Protein 8HHL (pdb70)

Sequence (592 aa):
MTTMTVHTMGVHYKWQIPEVLRQQLWLAHNLREDLVSLQLAYDDDLKAIWSSYPDVAQAEDTMAAAEADAVALSERVKQARIEARSKKISTELTQQLRDAKKRLKDARQARRDAIAVVKDDAAERRKARSDQLAADQKALYGQYCRDGDLYWASFNTVLDHHKTAVKRIAAQRASGKPATLRHHRFDGSGTIAVQLQRQAGAPPRTPMVLADEAGKYRNVLHIPGWTDPDVWEQMTRSQCRQSGRVTVRMRCGSTDGQPQWIDLPVQVHRWLPADADITGAELVVTRVAGIYRAKLCVTARIGDTEPVTSGPTVALHLGWRSTEEGTAVATWRSDAPLDIPFGLRTVMRVDAAGTSGIIVVPATIERRLTRTENIASSRSLALDALRDKVVGWLSDNDAPTYRDAPLEAATVKQWKSPQRFASLAHAWKDNGTEISDILWAWFSLDRKQWAQQENGRRKALGHRDDLYRQIAAVISDQAGHVLVDDTSVAELSARAMERTELPTEVQQKIDRRRDHAAPGGLRASVVAAMTRDGVPVTIVAAADFTRTHSRCGHVNPADDRYLSNPVRCDGCGAMYDQDRSFVTLMLRAATA

Secondary structure (DSSP, 8-state):
--EEEEEEEEEPSS-PPPHHHHHHHHHHHHHHHHHHHHHHHHHHHHHHHHHTSHHHHHHHHHHHHHHHHHHHHHHHHHHHHHHHTSS---HHHHHHHHHHHHHHHHHHHHHHHHHHHTTGGGHHHHHHHHHHHHHHHHHHHIIIIISSS--HHHHHHHHHHHHHHHHHHHHHHHHT-----------S-EEEEEE----TTPPP--HHHHT-TTSTTTTTEE------HHHHTTS-HHHHHHHTEEEEEEEEEEETTEEEEEEEEEE-S----TT--EEEEEEEEEEETTEEEEEEEEEEEEPPPPPP----EEEEEEEEEEETTEEEEEEEEESS-----GGGTTTB---SSSSEEEEE--HHHHHHHHHHHHHHHHHHHHHHHHHHHHHHHHHHS----SSSS---HHHHHT--SHHHHHHHHHHGGG--STHHHHHHHHHHHHHHHHHHHHHHHHHHHHHHHHHHHHHHHHHHHH-SEEEEE---HHHHHHHHHHH-SS-HHHHHHHHHHHHHH-HHHHHHHHHHHHHHHT--EEEE--TT-TTB-TTT--B---SSGGGSSSEE-SSS--EE-TTHHHHHHHHHHH--

Structure (mmCIF, N/CA/C/O backbone):
data_8HHL
#
_entry.id   8HHL
#
_cell.length_a   1.00
_cell.length_b   1.00
_cell.length_c   1.00
_cell.angle_alpha   90.00
_cell.angle_beta   90.00
_cell.angle_gamma   90.00
#
_symmetry.space_group_name_H-M   'P 1'
#
loop_
_entity.id
_entity.type
_entity.pdbx_description
1 polymer 'crRNA (56-MER)'
2 polymer 'TS (36-MER)'
3 polymer 'NTS (36-MER)'
4 polymer Cas12m2
5 non-polymer 'MAGNESIUM ION'
6 non-polymer 'ZINC ION'
#
loop_
_atom_site.group_PDB
_atom_site.id
_atom_site.type_symbol
_atom_site.label_atom_id
_atom_site.label_alt_id
_atom_site.label_comp_id
_atom_site.label_asym_id
_atom_site.label_entity_id
_atom_site.label_seq_id
_atom_site.pdbx_PDB_ins_code
_atom_site.Cartn_x
_atom_site.Cartn_y
_atom_site.Cartn_z
_atom_site.occupancy
_atom_site.B_iso_or_equiv
_atom_site.auth_seq_id
_atom_site.auth_comp_id
_atom_site.auth_asym_id
_atom_site.auth_atom_id
_atom_site.pdbx_PDB_model_num
ATOM 2338 N N . MET D 4 3 ? 137.515 127.770 130.443 1.00 112.93 1 MET A N 1
ATOM 2339 C CA . MET D 4 3 ? 136.140 127.998 130.868 1.00 113.02 1 MET A CA 1
ATOM 2340 C C . MET D 4 3 ? 135.201 127.902 129.669 1.00 118.11 1 MET A C 1
ATOM 2341 O O . MET D 4 3 ? 133.998 127.722 129.822 1.00 119.56 1 MET A O 1
ATOM 2346 N N . THR D 4 4 ? 135.776 127.984 128.468 1.00 111.98 2 THR A N 1
ATOM 2347 C CA . THR D 4 4 ? 134.969 128.142 127.262 1.00 110.68 2 THR A CA 1
ATOM 2348 C C . THR D 4 4 ? 134.141 126.897 126.955 1.00 105.58 2 THR A C 1
ATOM 2349 O O . THR D 4 4 ? 133.122 126.978 126.261 1.00 103.54 2 THR A O 1
ATOM 2353 N N . THR D 4 5 ? 134.550 125.739 127.468 1.00 89.92 3 THR A N 1
ATOM 2354 C CA . THR D 4 5 ? 133.958 124.488 127.011 1.00 92.72 3 THR A CA 1
ATOM 2355 C C . THR D 4 5 ? 132.517 124.355 127.480 1.00 92.40 3 THR A C 1
ATOM 2356 O O . THR D 4 5 ? 132.257 124.144 128.663 1.00 98.69 3 THR A O 1
ATOM 2360 N N . MET D 4 6 ? 131.577 124.471 126.552 1.00 77.34 4 MET A N 1
ATOM 2361 C CA . MET D 4 6 ? 130.166 124.327 126.872 1.00 76.44 4 MET A CA 1
ATOM 2362 C C . MET D 4 6 ? 129.771 122.857 126.870 1.00 76.18 4 MET A C 1
ATOM 2363 O O . MET D 4 6 ? 130.326 122.048 126.125 1.00 85.08 4 MET A O 1
ATOM 2368 N N . THR D 4 7 ? 128.806 122.515 127.720 1.00 58.25 5 THR A N 1
ATOM 2369 C CA . THR D 4 7 ? 128.308 121.149 127.777 1.00 55.87 5 THR A CA 1
ATOM 2370 C C . THR D 4 7 ? 126.856 121.174 128.225 1.00 61.07 5 THR A C 1
ATOM 2371 O O . THR D 4 7 ? 126.365 122.171 128.757 1.00 75.25 5 THR A O 1
ATOM 2375 N N . VAL D 4 8 ? 126.165 120.063 127.989 1.00 66.36 6 VAL A N 1
ATOM 2376 C CA . VAL D 4 8 ? 124.749 119.938 128.313 1.00 67.50 6 VAL A CA 1
ATOM 2377 C C . VAL D 4 8 ? 124.534 118.643 129.080 1.00 65.06 6 VAL A C 1
ATOM 2378 O O . VAL D 4 8 ? 124.998 117.580 128.657 1.00 71.30 6 VAL A O 1
ATOM 2382 N N . HIS D 4 9 ? 123.833 118.731 130.206 1.00 63.03 7 HIS A N 1
ATOM 2383 C CA . HIS D 4 9 ? 123.448 117.568 130.993 1.00 59.89 7 HIS A CA 1
ATOM 2384 C C . HIS D 4 9 ? 121.934 117.420 130.951 1.00 61.18 7 HIS A C 1
ATOM 2385 O O . HIS D 4 9 ? 121.206 118.380 131.218 1.00 67.20 7 HIS A O 1
ATOM 2392 N N . THR D 4 10 ? 121.465 116.224 130.612 1.00 70.47 8 THR A N 1
ATOM 2393 C CA . THR D 4 10 ? 120.052 115.975 130.370 1.00 77.31 8 THR A CA 1
ATOM 2394 C C . THR D 4 10 ? 119.465 115.095 131.464 1.00 83.05 8 THR A C 1
ATOM 2395 O O . THR D 4 10 ? 120.127 114.181 131.965 1.00 91.52 8 THR A O 1
ATOM 2399 N N . MET D 4 11 ? 118.219 115.384 131.830 1.00 70.55 9 MET A N 1
ATOM 2400 C CA . MET D 4 11 ? 117.481 114.623 132.827 1.00 70.53 9 MET A CA 1
ATOM 2401 C C . MET D 4 11 ? 116.145 114.205 132.236 1.00 76.44 9 MET A C 1
ATOM 2402 O O . MET D 4 11 ? 115.427 115.034 131.668 1.00 92.23 9 MET A O 1
ATOM 2407 N N . GLY D 4 12 ? 115.816 112.924 132.369 1.00 58.78 10 GLY A N 1
ATOM 2408 C CA . GLY D 4 12 ? 114.592 112.394 131.805 1.00 65.00 10 GLY A CA 1
ATOM 2409 C C . GLY D 4 12 ? 113.415 112.442 132.755 1.00 75.57 10 GLY A C 1
ATOM 2410 O O . GLY D 4 12 ? 113.446 111.828 133.824 1.00 81.26 10 GLY A O 1
ATOM 2411 N N . VAL D 4 13 ? 112.365 113.167 132.367 1.00 77.09 11 VAL A N 1
ATOM 2412 C CA . VAL D 4 13 ? 111.187 113.304 133.213 1.00 68.72 11 VAL A CA 1
ATOM 2413 C C . VAL D 4 13 ? 110.458 111.969 133.306 1.00 71.96 11 VAL A C 1
ATOM 2414 O O . VAL D 4 13 ? 110.515 111.136 132.393 1.00 70.52 11 VAL A O 1
ATOM 2418 N N . HIS D 4 14 ? 109.779 111.755 134.432 1.00 71.18 12 HIS A N 1
ATOM 2419 C CA . HIS D 4 14 ? 109.066 110.506 134.662 1.00 70.15 12 HIS A CA 1
ATOM 2420 C C . HIS D 4 14 ? 107.995 110.292 133.601 1.00 73.63 12 HIS A C 1
ATOM 2421 O O . HIS D 4 14 ? 107.279 111.221 133.221 1.00 78.25 12 HIS A O 1
ATOM 2428 N N . TYR D 4 15 ? 107.888 109.052 133.121 1.00 76.18 13 TYR A N 1
ATOM 2429 C CA . TYR D 4 15 ? 106.885 108.729 132.114 1.00 69.12 13 TYR A CA 1
ATOM 2430 C C . TYR D 4 15 ? 105.469 108.807 132.665 1.00 74.76 13 TYR A C 1
ATOM 2431 O O . TYR D 4 15 ? 104.522 108.939 131.884 1.00 76.16 13 TYR A O 1
ATOM 2440 N N . LYS D 4 16 ? 105.301 108.719 133.981 1.00 80.74 14 LYS A N 1
ATOM 2441 C CA . LYS D 4 16 ? 103.995 108.896 134.612 1.00 73.50 14 LYS A CA 1
ATOM 2442 C C . LYS D 4 16 ? 103.749 110.357 134.964 1.00 78.10 14 LYS A C 1
ATOM 2443 O O . LYS D 4 16 ? 103.386 110.697 136.087 1.00 84.72 14 LYS A O 1
ATOM 2449 N N . TRP D 4 17 ? 103.944 111.236 133.986 1.00 79.71 15 TRP A N 1
ATOM 2450 C CA . TRP D 4 17 ? 103.794 112.672 134.176 1.00 77.55 15 TRP A CA 1
ATOM 2451 C C . TRP D 4 17 ? 103.023 113.231 132.994 1.00 86.19 15 TRP A C 1
ATOM 2452 O O . TRP D 4 17 ? 103.479 113.130 131.851 1.00 88.59 15 TRP A O 1
ATOM 2463 N N . GLN D 4 18 ? 101.860 113.812 133.265 1.00 94.47 16 GLN A N 1
ATOM 2464 C CA . GLN D 4 18 ? 101.033 114.392 132.219 1.00 92.66 16 GLN A CA 1
ATOM 2465 C C . GLN D 4 18 ? 101.408 115.850 132.003 1.00 90.69 16 GLN A C 1
ATOM 2466 O O . GLN D 4 18 ? 101.664 116.587 132.958 1.00 89.43 16 GLN A O 1
ATOM 2472 N N . ILE D 4 19 ? 101.444 116.257 130.740 1.00 79.84 17 ILE A N 1
ATOM 2473 C CA . ILE D 4 19 ? 101.790 117.627 130.377 1.00 82.88 17 ILE A CA 1
ATOM 2474 C C . ILE D 4 19 ? 100.716 118.566 130.915 1.00 88.35 17 ILE A C 1
ATOM 2475 O O . ILE D 4 19 ? 99.528 118.385 130.612 1.00 88.60 17 ILE A O 1
ATOM 2480 N N . PRO D 4 20 ? 101.077 119.561 131.720 1.00 90.54 18 PRO A N 1
ATOM 2481 C CA . PRO D 4 20 ? 100.079 120.517 132.205 1.00 85.86 18 PRO A CA 1
ATOM 2482 C C . PRO D 4 20 ? 99.599 121.437 131.094 1.00 89.44 18 PRO A C 1
ATOM 2483 O O . PRO D 4 20 ? 100.240 121.596 130.053 1.00 90.88 18 PRO A O 1
ATOM 2487 N N . GLU D 4 21 ? 98.438 122.050 131.336 1.00 95.69 19 GLU A N 1
ATOM 2488 C CA . GLU D 4 21 ? 97.861 122.960 130.352 1.00 100.32 19 GLU A CA 1
ATOM 2489 C C . GLU D 4 21 ? 98.753 124.170 130.111 1.00 101.74 19 GLU A C 1
ATOM 2490 O O . GLU D 4 21 ? 98.822 124.674 128.983 1.00 103.15 19 GLU A O 1
ATOM 2496 N N . VAL D 4 22 ? 99.435 124.652 131.151 1.00 87.40 20 VAL A N 1
ATOM 2497 C CA . VAL D 4 22 ? 100.307 125.812 130.997 1.00 83.93 20 VAL A CA 1
ATOM 2498 C C . VAL D 4 22 ? 101.439 125.501 130.028 1.00 90.16 20 VAL A C 1
ATOM 2499 O O . VAL D 4 22 ? 101.786 126.321 129.170 1.00 91.25 20 VAL A O 1
ATOM 2503 N N . LEU D 4 23 ? 102.031 124.312 130.150 1.00 87.58 21 LEU A N 1
ATOM 2504 C CA . LEU D 4 23 ? 103.107 123.920 129.246 1.00 83.86 21 LEU A CA 1
ATOM 2505 C C . LEU D 4 23 ? 102.607 123.791 127.812 1.00 86.12 21 LEU A C 1
ATOM 2506 O O . LEU D 4 23 ? 103.295 124.199 126.868 1.00 91.29 21 LEU A O 1
ATOM 2511 N N . ARG D 4 24 ? 101.414 123.223 127.630 1.00 84.66 22 ARG A N 1
ATOM 2512 C CA . ARG D 4 24 ? 100.855 123.101 126.289 1.00 84.78 22 ARG A CA 1
ATOM 2513 C C . ARG D 4 24 ? 100.619 124.471 125.670 1.00 85.16 22 ARG A C 1
ATOM 2514 O O . ARG D 4 24 ? 100.921 124.690 124.489 1.00 90.61 22 ARG A O 1
ATOM 2522 N N . GLN D 4 25 ? 100.089 125.409 126.456 1.00 81.89 23 GLN A N 1
ATOM 2523 C CA . GLN D 4 25 ? 99.879 126.760 125.952 1.00 79.50 23 GLN A CA 1
ATOM 2524 C C . GLN D 4 25 ? 101.203 127.437 125.620 1.00 76.17 23 GLN A C 1
ATOM 2525 O O . GLN D 4 25 ? 101.299 128.177 124.635 1.00 75.84 23 GLN A O 1
ATOM 2531 N N . GLN D 4 26 ? 102.236 127.195 126.427 1.00 69.01 24 GLN A N 1
ATOM 2532 C CA . GLN D 4 26 ? 103.546 127.767 126.134 1.00 71.88 24 GLN A CA 1
ATOM 2533 C C . GLN D 4 26 ? 104.100 127.238 124.816 1.00 74.68 24 GLN A C 1
ATOM 2534 O O . GLN D 4 26 ? 104.636 128.005 124.005 1.00 77.09 24 GLN A O 1
ATOM 2540 N N . LEU D 4 27 ? 103.975 125.930 124.582 1.00 78.72 25 LEU A N 1
ATOM 2541 C CA . LEU D 4 27 ? 104.447 125.357 123.323 1.00 73.67 25 LEU A CA 1
ATOM 2542 C C . LEU D 4 27 ? 103.660 125.901 122.137 1.00 72.51 25 LEU A C 1
ATOM 2543 O O . LEU D 4 27 ? 104.235 126.207 121.082 1.00 77.22 25 LEU A O 1
ATOM 2548 N N . TRP D 4 28 ? 102.340 126.026 122.292 1.00 72.36 26 TRP A N 1
ATOM 2549 C CA . TRP D 4 28 ? 101.514 126.586 121.228 1.00 72.49 26 TRP A CA 1
ATOM 2550 C C . TRP D 4 28 ? 101.925 128.017 120.907 1.00 78.33 26 TRP A C 1
ATOM 2551 O O . TRP D 4 28 ? 102.036 128.395 119.733 1.00 86.02 26 TRP A O 1
ATOM 2562 N N . LEU D 4 29 ? 102.173 128.823 121.942 1.00 77.26 27 LEU A N 1
ATOM 2563 C CA . LEU D 4 29 ? 102.593 130.203 121.730 1.00 75.00 27 LEU A CA 1
ATOM 2564 C C . LEU D 4 29 ? 103.949 130.271 121.043 1.00 64.34 27 LEU A C 1
ATOM 2565 O O . LEU D 4 29 ? 104.169 131.126 120.180 1.00 66.03 27 LEU A O 1
ATOM 2570 N N . ALA D 4 30 ? 104.876 129.385 121.416 1.00 70.04 28 ALA A N 1
ATOM 2571 C CA . ALA D 4 30 ? 106.187 129.381 120.771 1.00 73.96 28 ALA A CA 1
ATOM 2572 C C . ALA D 4 30 ? 106.080 129.020 119.294 1.00 79.86 28 ALA A C 1
ATOM 2573 O O . ALA D 4 30 ? 106.735 129.640 118.443 1.00 82.69 28 ALA A O 1
ATOM 2575 N N . HIS D 4 31 ? 105.258 128.018 118.967 1.00 83.24 29 HIS A N 1
ATOM 2576 C CA . HIS D 4 31 ? 105.067 127.660 117.565 1.00 70.27 29 HIS A CA 1
ATOM 2577 C C . HIS D 4 31 ? 104.454 128.812 116.781 1.00 72.05 29 HIS A C 1
ATOM 2578 O O . HIS D 4 31 ? 104.895 129.122 115.666 1.00 80.00 29 HIS A O 1
ATOM 2585 N N . ASN D 4 32 ? 103.441 129.468 117.353 1.00 70.63 30 ASN A N 1
ATOM 2586 C CA . ASN D 4 32 ? 102.823 130.599 116.669 1.00 68.12 30 ASN A CA 1
ATOM 2587 C C . ASN D 4 32 ? 103.816 131.735 116.473 1.00 72.87 30 ASN A C 1
ATOM 2588 O O . ASN D 4 32 ? 103.809 132.404 115.434 1.00 77.73 30 ASN A O 1
ATOM 2593 N N . LEU D 4 33 ? 104.668 131.978 117.470 1.00 68.91 31 LEU A N 1
ATOM 2594 C CA . LEU D 4 33 ? 105.668 133.032 117.352 1.00 58.78 31 LEU A CA 1
ATOM 2595 C C . LEU D 4 33 ? 106.656 132.733 116.235 1.00 62.62 31 LEU A C 1
ATOM 2596 O O . LEU D 4 33 ? 107.012 133.626 115.457 1.00 69.78 31 LEU A O 1
ATOM 2601 N N . ARG D 4 34 ? 107.111 131.481 116.132 1.00 67.45 32 ARG A N 1
ATOM 2602 C CA . ARG D 4 34 ? 108.022 131.144 115.042 1.00 64.17 32 ARG A CA 1
ATOM 2603 C C . ARG D 4 34 ? 107.342 131.287 113.688 1.00 74.33 32 ARG A C 1
ATOM 2604 O O . ARG D 4 34 ? 107.965 131.732 112.718 1.00 85.09 32 ARG A O 1
ATOM 2612 N N . GLU D 4 35 ? 106.066 130.905 113.595 1.00 78.50 33 GLU A N 1
ATOM 2613 C CA . GLU D 4 35 ? 105.358 131.060 112.327 1.00 67.44 33 GLU A CA 1
ATOM 2614 C C . GLU D 4 35 ? 105.210 132.530 111.944 1.00 74.69 33 GLU A C 1
ATOM 2615 O O . GLU D 4 35 ? 105.361 132.893 110.771 1.00 83.08 33 GLU A O 1
ATOM 2621 N N . ASP D 4 36 ? 104.914 133.391 112.921 1.00 80.40 34 ASP A N 1
ATOM 2622 C CA . ASP D 4 36 ? 104.841 134.824 112.645 1.00 73.97 34 ASP A CA 1
ATOM 2623 C C . ASP D 4 36 ? 106.190 135.366 112.192 1.00 67.56 34 ASP A C 1
ATOM 2624 O O . ASP D 4 36 ? 106.264 136.181 111.263 1.00 75.39 34 ASP A O 1
ATOM 2629 N N . LEU D 4 37 ? 107.268 134.921 112.839 1.00 63.51 35 LEU A N 1
ATOM 2630 C CA . LEU D 4 37 ? 108.602 135.346 112.434 1.00 68.04 35 LEU A CA 1
ATOM 2631 C C . LEU D 4 37 ? 108.904 134.921 111.003 1.00 75.63 35 LEU A C 1
ATOM 2632 O O . LEU D 4 37 ? 109.457 135.700 110.217 1.00 77.52 35 LEU A O 1
ATOM 2637 N N . VAL D 4 38 ? 108.542 133.688 110.648 1.00 73.00 36 VAL A N 1
ATOM 2638 C CA . VAL D 4 38 ? 108.796 133.191 109.298 1.00 62.39 36 VAL A CA 1
ATOM 2639 C C . VAL D 4 38 ? 108.004 133.992 108.273 1.00 71.69 36 VAL A C 1
ATOM 2640 O O . VAL D 4 38 ? 108.519 134.337 107.202 1.00 82.89 36 VAL A O 1
ATOM 2644 N N . SER D 4 39 ? 106.737 134.287 108.574 1.00 76.86 37 SER A N 1
ATOM 2645 C CA . SER D 4 39 ? 105.930 135.081 107.653 1.00 72.85 37 SER A CA 1
ATOM 2646 C C . SER D 4 39 ? 106.530 136.466 107.450 1.00 73.82 37 SER A C 1
ATOM 2647 O O . SER D 4 39 ? 106.604 136.963 106.316 1.00 81.17 37 SER A O 1
ATOM 2650 N N . LEU D 4 40 ? 106.974 137.099 108.538 1.00 65.50 38 LEU A N 1
ATOM 2651 C CA . LEU D 4 40 ? 107.618 138.402 108.418 1.00 60.44 38 LEU A CA 1
ATOM 2652 C C . LEU D 4 40 ? 108.874 138.316 107.564 1.00 63.97 38 LEU A C 1
ATOM 2653 O O . LEU D 4 40 ? 109.129 139.194 106.732 1.00 66.05 38 LEU A O 1
ATOM 2658 N N . GLN D 4 41 ? 109.673 137.264 107.759 1.00 70.30 39 GLN A N 1
ATOM 2659 C CA . GLN D 4 41 ? 110.910 137.123 106.996 1.00 75.36 39 GLN A CA 1
ATOM 2660 C C . GLN D 4 41 ? 110.633 136.932 105.512 1.00 76.67 39 GLN A C 1
ATOM 2661 O O . GLN D 4 41 ? 111.334 137.499 104.667 1.00 77.48 39 GLN A O 1
ATOM 2667 N N . LEU D 4 42 ? 109.627 136.126 105.175 1.00 77.42 40 LEU A N 1
ATOM 2668 C CA . LEU D 4 42 ? 109.295 135.920 103.769 1.00 69.85 40 LEU A CA 1
ATOM 2669 C C . LEU D 4 42 ? 108.786 137.206 103.127 1.00 72.97 40 LEU A C 1
ATOM 2670 O O . LEU D 4 42 ? 109.148 137.521 101.986 1.00 82.35 40 LEU A O 1
ATOM 2675 N N . ALA D 4 43 ? 107.958 137.969 103.845 1.00 73.10 41 ALA A N 1
ATOM 2676 C CA . ALA D 4 43 ? 107.516 139.256 103.315 1.00 68.44 41 ALA A CA 1
ATOM 2677 C C . ALA D 4 43 ? 108.692 140.203 103.113 1.00 76.07 41 ALA A C 1
ATOM 2678 O O . ALA D 4 43 ? 108.750 140.933 102.117 1.00 80.30 41 ALA A O 1
ATOM 2680 N N . TYR D 4 44 ? 109.639 140.205 104.054 1.00 82.46 42 TYR A N 1
ATOM 2681 C CA . TYR D 4 44 ? 110.830 141.042 103.934 1.00 76.29 42 TYR A CA 1
ATOM 2682 C C . TYR D 4 44 ? 111.661 140.651 102.719 1.00 81.09 42 TYR A C 1
ATOM 2683 O O . TYR D 4 44 ? 112.160 141.517 101.989 1.00 79.75 42 TYR A O 1
ATOM 2692 N N . ASP D 4 45 ? 111.820 139.345 102.488 1.00 90.54 43 ASP A N 1
ATOM 2693 C CA . ASP D 4 45 ? 112.553 138.870 101.319 1.00 86.85 43 ASP A CA 1
ATOM 2694 C C . ASP D 4 45 ? 111.871 139.301 100.028 1.00 85.98 43 ASP A C 1
ATOM 2695 O O . ASP D 4 45 ? 112.535 139.740 99.079 1.00 91.83 43 ASP A O 1
ATOM 2700 N N . ASP D 4 46 ? 110.544 139.174 99.972 1.00 84.24 44 ASP A N 1
ATOM 2701 C CA . ASP D 4 46 ? 109.817 139.601 98.782 1.00 84.75 44 ASP A CA 1
ATOM 2702 C C . ASP D 4 46 ? 109.971 141.097 98.552 1.00 84.18 44 ASP A C 1
ATOM 2703 O O . ASP D 4 46 ? 110.116 141.544 97.410 1.00 93.29 44 ASP A O 1
ATOM 2708 N N . ASP D 4 47 ? 109.945 141.889 99.626 1.00 87.06 45 ASP A N 1
ATOM 2709 C CA . ASP D 4 47 ? 110.128 143.331 99.482 1.00 88.66 45 ASP A CA 1
ATOM 2710 C C . ASP D 4 47 ? 111.524 143.666 98.968 1.00 93.64 45 ASP A C 1
ATOM 2711 O O . ASP D 4 47 ? 111.687 144.563 98.132 1.00 94.78 45 ASP A O 1
ATOM 2716 N N . LEU D 4 48 ? 112.546 142.964 99.461 1.00 92.95 46 LEU A N 1
ATOM 2717 C CA . LEU D 4 48 ? 113.901 143.198 98.964 1.00 86.21 46 LEU A CA 1
ATOM 2718 C C . LEU D 4 48 ? 114.020 142.841 97.487 1.00 89.53 46 LEU A C 1
ATOM 2719 O O . LEU D 4 48 ? 114.653 143.568 96.710 1.00 91.38 46 LEU A O 1
ATOM 2724 N N . LYS D 4 49 ? 113.423 141.719 97.080 1.00 91.63 47 LYS A N 1
ATOM 2725 C CA . LYS D 4 49 ? 113.448 141.357 95.666 1.00 86.57 47 LYS A CA 1
ATOM 2726 C C . LYS D 4 49 ? 112.707 142.386 94.823 1.00 87.54 47 LYS A C 1
ATOM 2727 O O . LYS D 4 49 ? 113.116 142.688 93.697 1.00 94.01 47 LYS A O 1
ATOM 2733 N N . ALA D 4 50 ? 111.610 142.932 95.350 1.00 87.06 48 ALA A N 1
ATOM 2734 C CA . ALA D 4 50 ? 110.904 143.996 94.646 1.00 90.24 48 ALA A CA 1
ATOM 2735 C C . ALA D 4 50 ? 111.780 145.230 94.501 1.00 86.18 48 ALA A C 1
ATOM 2736 O O . ALA D 4 50 ? 111.744 145.910 93.469 1.00 86.26 48 ALA A O 1
ATOM 2738 N N . ILE D 4 51 ? 112.562 145.544 95.534 1.00 88.57 49 ILE A N 1
ATOM 2739 C CA . ILE D 4 51 ? 113.508 146.652 95.439 1.00 93.15 49 ILE A CA 1
ATOM 2740 C C . ILE D 4 51 ? 114.516 146.389 94.330 1.00 100.11 49 ILE A C 1
ATOM 2741 O O . ILE D 4 51 ? 114.847 147.285 93.543 1.00 99.16 49 ILE A O 1
ATOM 2746 N N . TRP D 4 52 ? 115.019 145.155 94.250 1.00 107.64 50 TRP A N 1
ATOM 2747 C CA . TRP D 4 52 ? 115.977 144.814 93.199 1.00 97.20 50 TRP A CA 1
ATOM 2748 C C . TRP D 4 52 ? 115.357 144.947 91.814 1.00 97.46 50 TRP A C 1
ATOM 2749 O O . TRP D 4 52 ? 115.998 145.454 90.885 1.00 99.43 50 TRP A O 1
ATOM 2760 N N . SER D 4 53 ? 114.110 144.500 91.654 1.00 98.53 51 SER A N 1
ATOM 2761 C CA . SER D 4 53 ? 113.458 144.498 90.350 1.00 95.38 51 SER A CA 1
ATOM 2762 C C . SER D 4 53 ? 113.064 145.888 89.871 1.00 94.85 51 SER A C 1
ATOM 2763 O O . SER D 4 53 ? 112.647 146.027 88.717 1.00 96.27 51 SER A O 1
ATOM 2766 N N . SER D 4 54 ? 113.171 146.911 90.721 1.00 102.11 52 SER A N 1
ATOM 2767 C CA . SER D 4 54 ? 112.779 148.255 90.309 1.00 102.25 52 SER A CA 1
ATOM 2768 C C . SER D 4 54 ? 113.703 148.814 89.235 1.00 103.94 52 SER A C 1
ATOM 2769 O O . SER D 4 54 ? 113.254 149.577 88.373 1.00 102.55 52 SER A O 1
ATOM 2772 N N . TYR D 4 55 ? 114.985 148.461 89.273 1.00 114.75 53 TYR A N 1
ATOM 2773 C CA . TYR D 4 55 ? 115.931 148.989 88.305 1.00 114.86 53 TYR A CA 1
ATOM 2774 C C . TYR D 4 55 ? 115.688 148.381 86.923 1.00 116.62 53 TYR A C 1
ATOM 2775 O O . TYR D 4 55 ? 115.280 147.223 86.807 1.00 117.16 53 TYR A O 1
ATOM 2784 N N . PRO D 4 56 ? 115.935 149.147 85.857 1.00 119.53 54 PRO A N 1
ATOM 2785 C CA . PRO D 4 56 ? 115.642 148.625 84.511 1.00 119.26 54 PRO A CA 1
ATOM 2786 C C . PRO D 4 56 ? 116.587 147.522 84.072 1.00 122.90 54 PRO A C 1
ATOM 2787 O O . PRO D 4 56 ? 116.142 146.542 83.459 1.00 122.37 54 PRO A O 1
ATOM 2791 N N . ASP D 4 57 ? 117.885 147.660 84.353 1.00 123.72 55 ASP A N 1
ATOM 2792 C CA . ASP D 4 57 ? 118.843 146.636 83.947 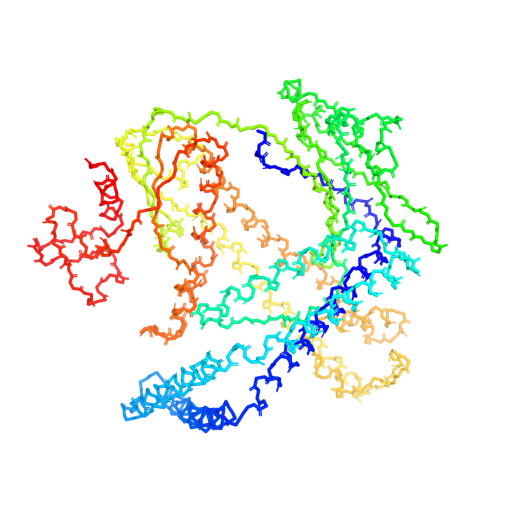1.00 123.76 55 ASP A CA 1
ATOM 2793 C C . ASP D 4 57 ? 118.550 145.308 84.631 1.00 122.40 55 ASP A C 1
ATOM 2794 O O . ASP D 4 57 ? 118.594 144.245 83.995 1.00 122.60 55 ASP A O 1
ATOM 2799 N N . VAL D 4 58 ? 118.237 145.350 85.927 1.00 109.69 56 VAL A N 1
ATOM 2800 C CA . VAL D 4 58 ? 117.884 144.132 86.645 1.00 109.37 56 VAL A CA 1
ATOM 2801 C C . VAL D 4 58 ? 116.594 143.546 86.090 1.00 112.33 56 VAL A C 1
ATOM 2802 O O . VAL D 4 58 ? 116.436 142.325 86.016 1.00 117.57 56 VAL A O 1
ATOM 2806 N N . ALA D 4 59 ? 115.655 144.403 85.684 1.00 110.07 57 ALA A N 1
ATOM 2807 C CA . ALA D 4 59 ? 114.415 143.907 85.094 1.00 109.21 57 ALA A CA 1
ATOM 2808 C C . ALA D 4 59 ? 114.676 143.180 83.780 1.00 111.44 57 ALA A C 1
ATOM 2809 O O . ALA D 4 59 ? 114.097 142.117 83.523 1.00 112.38 57 ALA A O 1
ATOM 2811 N N . GLN D 4 60 ? 115.544 143.739 82.934 1.00 117.88 58 GLN A N 1
ATOM 2812 C CA . GLN D 4 60 ? 115.888 143.074 81.680 1.00 119.26 58 GLN A CA 1
ATOM 2813 C C . GLN D 4 60 ? 116.593 141.747 81.935 1.00 121.19 58 GLN A C 1
ATOM 2814 O O . GLN D 4 60 ? 116.306 140.739 81.271 1.00 122.24 58 GLN A O 1
ATOM 2820 N N . ALA D 4 61 ? 117.520 141.727 82.896 1.00 109.71 59 ALA A N 1
ATOM 2821 C CA . ALA D 4 61 ? 118.188 140.479 83.245 1.00 106.69 59 ALA A CA 1
ATOM 2822 C C . ALA D 4 61 ? 117.191 139.449 83.758 1.00 108.18 59 ALA A C 1
ATOM 2823 O O . ALA D 4 61 ? 117.300 138.259 83.446 1.00 110.30 59 ALA A O 1
ATOM 2825 N N . GLU D 4 62 ? 116.208 139.892 84.544 1.00 112.54 60 GLU A N 1
ATOM 2826 C CA . GLU D 4 62 ? 115.184 138.984 85.049 1.00 112.47 60 GLU A CA 1
ATOM 2827 C C . GLU D 4 62 ? 114.338 138.420 83.917 1.00 112.29 60 GLU A C 1
ATOM 2828 O O . GLU D 4 62 ? 113.975 137.240 83.934 1.00 115.03 60 GLU A O 1
ATOM 2834 N N . ASP D 4 63 ? 113.996 139.252 82.931 1.00 119.74 61 ASP A N 1
ATOM 2835 C CA . ASP D 4 63 ? 113.239 138.755 81.783 1.00 119.86 61 ASP A CA 1
ATOM 2836 C C . ASP D 4 63 ? 114.033 137.709 81.010 1.00 119.71 61 ASP A C 1
ATOM 2837 O O . ASP D 4 63 ? 113.492 136.662 80.622 1.00 119.11 61 ASP A O 1
ATOM 2842 N N . THR D 4 64 ? 115.322 137.974 80.777 1.00 116.95 62 THR A N 1
ATOM 2843 C CA . THR D 4 64 ? 116.161 136.997 80.089 1.00 113.72 62 THR A CA 1
ATOM 2844 C C . THR D 4 64 ? 116.251 135.697 80.878 1.00 112.37 62 THR A C 1
ATOM 2845 O O . THR D 4 64 ? 116.158 134.602 80.306 1.00 110.76 62 THR A O 1
ATOM 2849 N N . MET D 4 65 ? 116.428 135.801 82.197 1.00 111.63 63 MET A N 1
ATOM 2850 C CA . MET D 4 65 ? 116.505 134.615 83.040 1.00 112.48 63 MET A CA 1
ATOM 2851 C C . MET D 4 65 ? 115.197 133.836 83.018 1.00 113.91 63 MET A C 1
ATOM 2852 O O . MET D 4 65 ? 115.204 132.602 83.013 1.00 115.13 63 MET A O 1
ATOM 2857 N N . ALA D 4 66 ? 114.064 134.540 83.006 1.00 111.78 64 ALA A N 1
ATOM 2858 C CA . ALA D 4 66 ? 112.771 133.866 82.950 1.00 111.39 64 ALA A CA 1
ATOM 2859 C C . ALA D 4 66 ? 112.597 133.113 81.638 1.00 113.44 64 ALA A C 1
ATOM 2860 O O . ALA D 4 66 ? 112.111 131.976 81.627 1.00 112.82 64 ALA A O 1
ATOM 2862 N N . ALA D 4 67 ? 112.983 133.733 80.520 1.00 116.49 65 ALA A N 1
ATOM 2863 C CA . ALA D 4 67 ? 112.894 133.040 79.237 1.00 114.81 65 ALA A CA 1
ATOM 2864 C C . ALA D 4 67 ? 113.795 131.809 79.213 1.00 115.12 65 ALA A C 1
ATOM 2865 O O . ALA D 4 67 ? 113.387 130.733 78.749 1.00 112.36 65 ALA A O 1
ATOM 2867 N N . ALA D 4 68 ? 115.023 131.949 79.722 1.00 116.14 66 ALA A N 1
ATOM 2868 C CA . ALA D 4 68 ? 115.937 130.814 79.764 1.00 115.13 66 ALA A CA 1
ATOM 2869 C C . ALA D 4 68 ? 115.388 129.697 80.642 1.00 116.41 66 ALA A C 1
ATOM 2870 O O . ALA D 4 68 ? 115.491 128.515 80.293 1.00 117.18 66 ALA A O 1
ATOM 2872 N N . GLU D 4 69 ? 114.796 130.053 81.783 1.00 114.15 67 GLU A N 1
ATOM 2873 C CA . GLU D 4 69 ? 114.218 129.049 82.669 1.00 112.14 67 GLU A CA 1
ATOM 2874 C C . GLU D 4 69 ? 113.038 128.346 82.015 1.00 115.28 67 GLU A C 1
ATOM 2875 O O . GLU D 4 69 ? 112.854 127.138 82.197 1.00 117.07 67 GLU A O 1
ATOM 2881 N N . ALA D 4 70 ? 112.217 129.085 81.266 1.00 118.85 68 ALA A N 1
ATOM 2882 C CA . ALA D 4 70 ? 111.103 128.459 80.559 1.00 118.53 68 ALA A CA 1
ATOM 2883 C C . ALA D 4 70 ? 111.607 127.452 79.533 1.00 117.93 68 ALA A C 1
ATOM 2884 O O . ALA D 4 70 ? 111.092 126.328 79.437 1.00 117.97 68 ALA A O 1
ATOM 2886 N N . ASP D 4 71 ? 112.628 127.833 78.763 1.00 122.48 69 ASP A N 1
ATOM 2887 C CA . ASP D 4 71 ? 113.199 126.896 77.798 1.00 122.81 69 ASP A CA 1
ATOM 2888 C C . ASP D 4 71 ? 113.770 125.669 78.501 1.00 122.18 69 ASP A C 1
ATOM 2889 O O . ASP D 4 71 ? 113.579 124.530 78.051 1.00 122.12 69 ASP A O 1
ATOM 2894 N N . ALA D 4 72 ? 114.47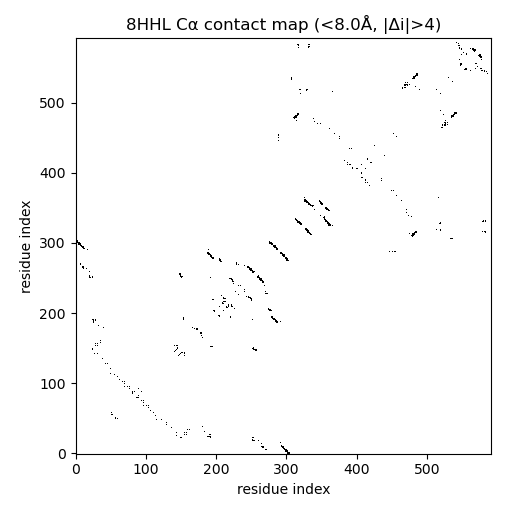0 125.886 79.616 1.00 120.56 70 ALA A N 1
ATOM 2895 C CA . ALA D 4 72 ? 115.083 124.780 80.342 1.00 118.84 70 ALA A CA 1
ATOM 2896 C C . ALA D 4 72 ? 114.031 123.822 80.885 1.00 120.09 70 ALA A C 1
ATOM 2897 O O . ALA D 4 72 ? 114.194 122.601 80.811 1.00 121.88 70 ALA A O 1
ATOM 2899 N N . VAL D 4 73 ? 112.942 124.356 81.445 1.00 120.75 71 VAL A N 1
ATOM 2900 C CA . VAL D 4 73 ? 111.919 123.485 82.017 1.00 120.56 71 VAL A CA 1
ATOM 2901 C C . VAL D 4 73 ? 111.180 122.732 80.915 1.00 122.50 71 VAL A C 1
ATOM 2902 O O . VAL D 4 73 ? 110.815 121.562 81.085 1.00 122.83 71 VAL A O 1
ATOM 2906 N N . ALA D 4 74 ? 110.965 123.374 79.762 1.00 124.33 72 ALA A N 1
ATOM 2907 C CA . ALA D 4 74 ? 110.351 122.665 78.642 1.00 122.75 72 ALA A CA 1
ATOM 2908 C C . ALA D 4 74 ? 111.233 121.512 78.175 1.00 125.20 72 ALA A C 1
ATOM 2909 O O . ALA D 4 74 ? 110.751 120.393 77.942 1.00 125.66 72 ALA A O 1
ATOM 2911 N N . LEU D 4 75 ? 112.539 121.761 78.048 1.00 128.01 73 LEU A N 1
ATOM 2912 C CA . LEU D 4 75 ? 113.442 120.698 77.620 1.00 127.61 73 LEU A CA 1
ATOM 2913 C C . LEU D 4 75 ? 113.537 119.596 78.669 1.00 126.83 73 LEU A C 1
ATOM 2914 O O . LEU D 4 75 ? 113.669 118.416 78.327 1.00 126.99 73 LEU A O 1
ATOM 2919 N N . SER D 4 76 ? 113.472 119.959 79.951 1.00 124.35 74 SER A N 1
ATOM 2920 C CA . SER D 4 76 ? 113.476 118.948 81.003 1.00 124.02 74 SER A CA 1
ATOM 2921 C C . SER D 4 76 ? 112.225 118.082 80.938 1.00 125.39 74 SER A C 1
ATOM 2922 O O . SER D 4 76 ? 112.293 116.864 81.142 1.00 127.77 74 SER A O 1
ATOM 2925 N N . GLU D 4 77 ? 111.071 118.693 80.658 1.00 126.29 75 GLU A N 1
ATOM 2926 C CA . GLU D 4 77 ? 109.851 117.912 80.480 1.00 128.17 75 GLU A CA 1
ATOM 2927 C C . GLU D 4 77 ? 109.985 116.955 79.302 1.00 127.01 75 GLU A C 1
ATOM 2928 O O . GLU D 4 77 ? 109.573 115.791 79.382 1.00 126.85 75 GLU A O 1
ATOM 2934 N N . ARG D 4 78 ? 110.555 117.432 78.193 1.00 126.18 76 ARG A N 1
ATOM 2935 C CA . ARG D 4 78 ? 110.744 116.552 77.042 1.00 128.12 76 ARG A CA 1
ATOM 2936 C C . ARG D 4 78 ? 111.692 115.403 77.370 1.00 127.60 76 ARG A C 1
ATOM 2937 O O . ARG D 4 78 ? 111.464 114.262 76.951 1.00 127.97 76 ARG A O 1
ATOM 2945 N N . VAL D 4 79 ? 112.765 115.685 78.112 1.00 126.16 77 VAL A N 1
ATOM 2946 C CA . VAL D 4 79 ? 113.706 114.634 78.492 1.00 124.81 77 VAL A CA 1
ATOM 2947 C C . VAL D 4 79 ? 113.026 113.602 79.380 1.00 123.97 77 VAL A C 1
ATOM 2948 O O . VAL D 4 79 ? 113.218 112.392 79.210 1.00 128.07 77 VAL A O 1
ATOM 2952 N N . LYS D 4 80 ? 112.224 114.060 80.343 1.00 124.89 78 LYS A N 1
ATOM 2953 C CA . LYS D 4 80 ? 111.506 113.126 81.205 1.00 127.55 78 LYS A CA 1
ATOM 2954 C C . LYS D 4 80 ? 110.533 112.274 80.401 1.00 130.38 78 LYS A C 1
ATOM 2955 O O . LYS D 4 80 ? 110.417 111.064 80.635 1.00 131.81 78 LYS A O 1
ATOM 2961 N N . GLN D 4 81 ? 109.827 112.886 79.447 1.00 134.16 79 GLN A N 1
ATOM 2962 C CA . GLN D 4 81 ? 108.899 112.129 78.614 1.00 133.62 79 GLN A CA 1
ATOM 2963 C C . GLN D 4 81 ? 109.630 111.079 77.788 1.00 133.60 79 GLN A C 1
ATOM 2964 O O . GLN D 4 81 ? 109.167 109.938 77.668 1.00 134.10 79 GLN A O 1
ATOM 2970 N N . ALA D 4 82 ? 110.777 111.446 77.212 1.00 132.79 80 ALA A N 1
AT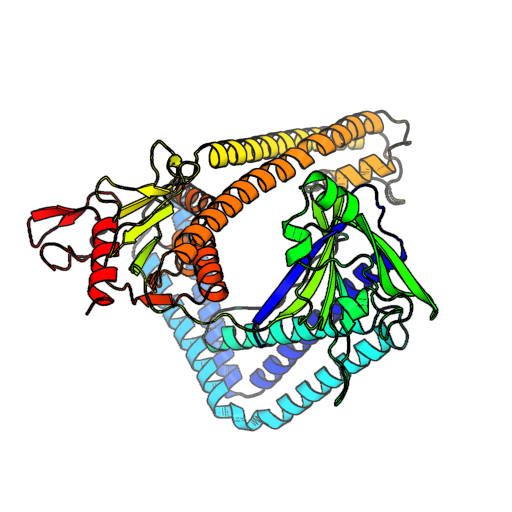OM 2971 C CA . ALA D 4 82 ? 111.553 110.489 76.430 1.00 131.62 80 ALA A CA 1
ATOM 2972 C C . ALA D 4 82 ? 112.063 109.350 77.302 1.00 131.73 80 ALA A C 1
ATOM 2973 O O . ALA D 4 82 ? 112.069 108.189 76.879 1.00 131.91 80 ALA A O 1
ATOM 2975 N N . ARG D 4 83 ? 112.506 109.665 78.522 1.00 132.14 81 ARG A N 1
ATOM 2976 C CA . ARG D 4 83 ? 112.956 108.621 79.436 1.00 133.19 81 ARG A CA 1
ATOM 2977 C C . ARG D 4 83 ? 111.816 107.678 79.794 1.00 135.08 81 ARG A C 1
ATOM 2978 O O . ARG D 4 83 ? 112.014 106.461 79.891 1.00 136.13 81 ARG A O 1
ATOM 2986 N N . ILE D 4 84 ? 110.616 108.222 80.006 1.00 137.39 82 ILE A N 1
ATOM 2987 C CA . ILE D 4 84 ? 109.461 107.375 80.293 1.00 138.36 82 ILE A CA 1
ATOM 2988 C C . ILE D 4 84 ? 109.157 106.469 79.108 1.00 136.77 82 ILE A C 1
ATOM 2989 O O . ILE D 4 84 ? 108.900 105.270 79.274 1.00 136.49 82 ILE A O 1
ATOM 2994 N N . GLU D 4 85 ? 109.180 107.025 77.895 1.00 138.47 83 GLU A N 1
ATOM 2995 C CA . GLU D 4 85 ? 108.878 106.229 76.709 1.00 138.25 83 GLU A CA 1
ATOM 2996 C C . GLU D 4 85 ? 109.903 105.119 76.511 1.00 136.96 83 GLU A C 1
ATOM 2997 O O . GLU D 4 85 ? 109.546 103.974 76.210 1.00 135.56 83 GLU A O 1
ATOM 3003 N N . ALA D 4 86 ? 111.187 105.437 76.680 1.00 140.90 84 ALA A N 1
ATOM 3004 C CA . ALA D 4 86 ? 112.234 104.440 76.500 1.00 140.51 84 ALA A CA 1
ATOM 3005 C C . ALA D 4 86 ? 112.323 103.462 77.661 1.00 139.68 84 ALA A C 1
ATOM 3006 O O . ALA D 4 86 ? 112.987 102.429 77.523 1.00 138.49 84 ALA A O 1
ATOM 3008 N N . ARG D 4 87 ? 111.678 103.763 78.789 1.00 150.35 85 ARG A N 1
ATOM 3009 C CA . ARG D 4 87 ? 111.684 102.895 79.967 1.00 152.62 85 ARG A CA 1
ATOM 3010 C C . ARG D 4 87 ? 113.111 102.610 80.432 1.00 151.82 85 ARG A C 1
ATOM 3011 O O . ARG D 4 87 ? 113.436 101.511 80.885 1.00 150.81 85 ARG A O 1
ATOM 3019 N N . SER D 4 88 ? 113.969 103.618 80.318 1.00 140.41 86 SER A N 1
ATOM 3020 C CA . SER D 4 88 ? 115.360 103.517 80.740 1.00 140.02 86 SER A CA 1
ATOM 3021 C C . SER D 4 88 ? 115.933 104.925 80.817 1.00 138.47 86 SER A C 1
ATOM 3022 O O . SER D 4 88 ? 115.255 105.910 80.516 1.00 139.50 86 SER A O 1
ATOM 3025 N N . LYS D 4 89 ? 117.195 105.014 81.227 1.00 126.55 87 LYS A N 1
ATOM 3026 C CA . LYS D 4 89 ? 117.894 106.287 81.319 1.00 128.54 87 LYS A CA 1
ATOM 3027 C C . LYS D 4 89 ? 118.706 106.601 80.071 1.00 131.18 87 LYS A C 1
ATOM 3028 O O . LYS D 4 89 ? 119.382 107.634 80.028 1.00 130.94 87 LYS A O 1
ATOM 3034 N N . LYS D 4 90 ? 118.659 105.740 79.058 1.00 139.09 88 LYS A N 1
ATOM 3035 C CA . LYS D 4 90 ? 119.411 105.934 77.824 1.00 139.42 88 LYS A CA 1
ATOM 3036 C C . LYS D 4 90 ? 118.469 106.480 76.758 1.00 139.79 88 LYS A C 1
ATOM 3037 O O . LYS D 4 90 ? 117.617 105.752 76.240 1.00 137.92 88 LYS A O 1
ATOM 3043 N N . ILE D 4 91 ? 118.629 107.759 76.431 1.00 139.56 89 ILE A N 1
ATOM 3044 C CA . ILE D 4 91 ? 117.791 108.439 75.456 1.00 138.93 89 ILE A CA 1
ATOM 3045 C C . ILE D 4 91 ? 118.679 109.003 74.356 1.00 139.09 89 ILE A C 1
ATOM 3046 O O . ILE D 4 91 ? 119.901 108.833 74.359 1.00 138.73 89 ILE A O 1
ATOM 3051 N N . SER D 4 92 ? 118.042 109.679 73.402 1.00 142.03 90 SER A N 1
ATOM 3052 C CA . SER D 4 92 ? 118.755 110.273 72.279 1.00 142.78 90 SER A CA 1
ATOM 3053 C C . SER D 4 92 ? 119.761 111.309 72.761 1.00 142.79 90 SER A C 1
ATOM 3054 O O . SER D 4 92 ? 119.449 112.152 73.604 1.00 143.89 90 SER A O 1
ATOM 3057 N N . THR D 4 93 ? 120.976 111.240 72.211 1.00 142.71 91 THR A N 1
ATOM 3058 C CA . THR D 4 93 ? 122.037 112.141 72.644 1.00 143.49 91 THR A CA 1
ATOM 3059 C C . THR D 4 93 ? 121.718 113.592 72.312 1.00 143.59 91 THR A C 1
ATOM 3060 O O . THR D 4 93 ? 122.231 114.505 72.969 1.00 142.42 91 THR A O 1
ATOM 3064 N N . GLU D 4 94 ? 120.886 113.825 71.295 1.00 140.24 92 GLU A N 1
ATOM 3065 C CA . GLU D 4 94 ? 120.521 115.192 70.939 1.00 140.27 92 GLU A CA 1
ATOM 3066 C C . GLU D 4 94 ? 119.726 115.862 72.052 1.00 140.89 92 GLU A C 1
ATOM 3067 O O . GLU D 4 94 ? 119.934 117.045 72.345 1.00 141.53 92 GLU A O 1
ATOM 3073 N N . LEU D 4 95 ? 118.809 115.122 72.680 1.00 132.87 93 LEU A N 1
ATOM 3074 C CA . LEU D 4 95 ? 118.028 115.686 73.775 1.00 130.13 93 LEU A CA 1
ATOM 3075 C C . LEU D 4 95 ? 118.922 116.097 74.936 1.00 129.72 93 LEU A C 1
ATOM 3076 O O . LEU D 4 95 ? 118.731 117.166 75.529 1.00 134.48 93 LEU A O 1
ATOM 3081 N N . THR D 4 96 ? 119.903 115.260 75.276 1.00 130.15 94 THR A N 1
ATOM 3082 C CA . THR D 4 96 ? 120.815 115.596 76.363 1.00 131.89 94 THR A CA 1
ATOM 3083 C C . THR D 4 96 ? 121.616 116.850 76.043 1.00 132.94 94 THR A C 1
ATOM 3084 O O . THR D 4 96 ? 121.830 117.698 76.916 1.00 134.06 94 THR A O 1
ATOM 3088 N N . GLN D 4 97 ? 122.073 116.985 74.796 1.00 138.00 95 GLN A N 1
ATOM 3089 C CA . GLN D 4 97 ? 122.836 118.171 74.421 1.00 139.60 95 GLN A CA 1
ATOM 3090 C C . GLN D 4 97 ? 121.971 119.425 74.457 1.00 138.61 95 GLN A C 1
ATOM 3091 O O . GLN D 4 97 ? 122.423 120.481 74.917 1.00 139.96 95 GLN A O 1
ATOM 3097 N N . GLN D 4 98 ? 120.727 119.332 73.981 1.00 131.00 96 GLN A N 1
ATOM 3098 C CA . GLN D 4 98 ? 119.826 120.477 74.071 1.00 130.35 96 GLN A CA 1
ATOM 3099 C C . GLN D 4 98 ? 119.579 120.865 75.523 1.00 130.71 96 GLN A C 1
ATOM 3100 O O . GLN D 4 98 ? 119.579 122.054 75.865 1.00 131.61 96 GLN A O 1
ATOM 3106 N N . LEU D 4 99 ? 119.368 119.873 76.391 1.00 125.51 97 LEU A N 1
ATOM 3107 C CA . LEU D 4 99 ? 119.143 120.160 77.803 1.00 123.55 97 LEU A CA 1
ATOM 3108 C C . LEU D 4 99 ? 120.364 120.815 78.435 1.00 124.17 97 LEU A C 1
ATOM 3109 O O . LEU D 4 99 ? 120.234 121.775 79.204 1.00 129.20 97 LEU A O 1
ATOM 3114 N N . ARG D 4 100 ? 121.560 120.314 78.120 1.00 126.90 98 ARG A N 1
ATOM 3115 C CA . ARG D 4 100 ? 122.776 120.911 78.662 1.00 130.32 98 ARG A CA 1
ATOM 3116 C C . ARG D 4 100 ? 122.948 122.346 78.183 1.00 130.86 98 ARG A C 1
ATOM 3117 O O . ARG D 4 100 ? 123.330 123.226 78.963 1.00 130.97 98 ARG A O 1
ATOM 3125 N N . ASP D 4 101 ? 122.682 122.600 76.900 1.00 127.15 99 ASP A N 1
ATOM 3126 C CA . ASP D 4 101 ? 122.805 123.958 76.381 1.00 128.81 99 ASP A CA 1
ATOM 3127 C C . ASP D 4 101 ? 121.808 124.897 77.049 1.00 130.99 99 ASP A C 1
ATOM 3128 O O . ASP D 4 101 ? 122.154 126.032 77.406 1.00 132.50 99 ASP A O 1
ATOM 3133 N N . ALA D 4 102 ? 120.567 124.441 77.232 1.00 119.22 100 ALA A N 1
ATOM 3134 C CA . ALA D 4 102 ? 119.572 125.272 77.902 1.00 115.44 100 ALA A CA 1
ATOM 3135 C C . ALA D 4 102 ? 119.977 125.564 79.340 1.00 115.98 100 ALA A C 1
ATOM 3136 O O . ALA D 4 102 ? 119.823 126.694 79.819 1.00 117.47 100 ALA A O 1
ATOM 3138 N N . LYS D 4 103 ? 120.500 124.559 80.046 1.00 112.36 101 LYS A N 1
ATOM 3139 C CA . LYS D 4 103 ? 120.928 124.773 81.425 1.00 112.34 101 LYS A CA 1
ATOM 3140 C C . LYS D 4 103 ? 122.107 125.737 81.498 1.00 115.15 101 LYS A C 1
ATOM 3141 O O . LYS D 4 103 ? 122.172 126.579 82.402 1.00 120.22 101 LYS A O 1
ATOM 3147 N N . LYS D 4 104 ? 123.049 125.630 80.559 1.00 112.35 102 LYS A N 1
ATOM 3148 C CA . LYS D 4 104 ? 124.168 126.567 80.526 1.00 114.14 102 LYS A CA 1
ATOM 3149 C C . LYS D 4 104 ? 123.685 127.990 80.272 1.00 117.05 102 LYS A C 1
ATOM 3150 O O . LYS D 4 104 ? 124.155 128.939 80.913 1.00 118.84 102 LYS A O 1
ATOM 3156 N N . ARG D 4 105 ? 122.741 128.157 79.342 1.00 115.90 103 ARG A N 1
ATOM 3157 C CA . ARG D 4 105 ? 122.195 129.485 79.080 1.00 113.56 103 ARG A CA 1
ATOM 3158 C C . ARG D 4 105 ? 121.479 130.037 80.306 1.00 114.99 103 ARG A C 1
ATOM 3159 O O . ARG D 4 105 ? 121.591 131.229 80.616 1.00 117.07 103 ARG A O 1
ATOM 3167 N N . LEU D 4 106 ? 120.736 129.184 81.015 1.00 108.09 104 LEU A N 1
ATOM 3168 C CA . LEU D 4 106 ? 120.056 129.628 82.228 1.00 102.43 104 LEU A CA 1
ATOM 3169 C C . LEU D 4 106 ? 121.053 130.065 83.294 1.00 104.68 104 LEU A C 1
ATOM 3170 O O . LEU D 4 106 ? 120.854 131.089 83.959 1.00 107.82 104 LEU A O 1
ATOM 3175 N N . LYS D 4 107 ? 122.131 129.299 83.475 1.00 107.12 105 LYS A N 1
ATOM 3176 C CA . LYS D 4 107 ? 123.147 129.677 84.452 1.00 104.70 105 LYS A CA 1
ATOM 3177 C C . LYS D 4 107 ? 123.801 131.002 84.080 1.00 106.15 105 LYS A C 1
ATOM 3178 O O . LYS D 4 107 ? 124.048 131.849 84.948 1.00 111.88 105 LYS A O 1
ATOM 3184 N N . ASP D 4 108 ? 124.086 131.200 82.791 1.00 111.61 106 ASP A N 1
ATOM 3185 C CA . ASP D 4 108 ? 124.663 132.467 82.353 1.00 110.18 106 ASP A CA 1
ATOM 3186 C C . ASP D 4 108 ? 123.704 133.626 82.598 1.00 113.92 106 ASP A C 1
ATOM 3187 O O . ASP D 4 108 ? 124.126 134.713 83.007 1.00 114.83 106 ASP A O 1
ATOM 3192 N N . ALA D 4 109 ? 122.409 133.416 82.349 1.00 104.77 107 ALA A N 1
ATOM 3193 C CA . ALA D 4 109 ? 121.431 134.472 82.596 1.00 101.99 107 ALA A CA 1
ATOM 3194 C C . ALA D 4 109 ? 121.340 134.808 84.079 1.00 105.95 107 ALA A C 1
ATOM 3195 O O . ALA D 4 109 ? 121.217 135.981 84.454 1.00 110.07 107 ALA A O 1
ATOM 3197 N N . ARG D 4 110 ? 121.395 133.790 84.940 1.00 99.58 108 ARG A N 1
ATOM 3198 C CA . ARG D 4 110 ? 121.381 134.044 86.378 1.00 96.19 108 ARG A CA 1
ATOM 3199 C C . ARG D 4 110 ? 122.619 134.817 86.814 1.00 95.66 108 ARG A C 1
ATOM 3200 O O . ARG D 4 110 ? 122.533 135.725 87.651 1.00 100.27 108 ARG A O 1
ATOM 3208 N N . GLN D 4 111 ? 123.782 134.474 86.259 1.00 97.43 109 GLN A N 1
ATOM 3209 C CA . GLN D 4 111 ? 124.992 135.223 86.581 1.00 99.98 109 GLN A CA 1
ATOM 3210 C C . GLN D 4 111 ? 124.893 136.664 86.095 1.00 101.26 109 GLN A C 1
ATOM 3211 O O . GLN D 4 111 ? 125.374 137.589 86.762 1.00 103.77 109 GLN A O 1
ATOM 3217 N N . ALA D 4 112 ? 124.280 136.873 84.929 1.00 103.16 110 ALA A N 1
ATOM 3218 C CA . ALA D 4 112 ? 124.071 138.230 84.436 1.00 103.41 110 ALA A CA 1
ATOM 3219 C C . ALA D 4 112 ? 123.161 139.017 85.368 1.00 104.41 110 ALA A C 1
ATOM 3220 O O . ALA D 4 112 ? 123.394 140.205 85.621 1.00 106.16 110 ALA A O 1
ATOM 3222 N N . ARG D 4 113 ? 122.113 138.372 85.884 1.00 104.70 111 ARG A N 1
ATOM 3223 C CA . ARG D 4 113 ? 121.250 139.037 86.857 1.00 100.42 111 ARG A CA 1
ATOM 3224 C C . ARG D 4 113 ? 122.020 139.389 88.123 1.00 100.42 111 ARG A C 1
ATOM 3225 O O . ARG D 4 113 ? 121.826 140.466 88.697 1.00 102.36 111 ARG A O 1
ATOM 3233 N N . ARG D 4 114 ? 122.892 138.488 88.578 1.00 102.96 112 ARG A N 1
ATOM 3234 C CA . ARG D 4 114 ? 123.704 138.782 89.755 1.00 96.97 112 ARG A CA 1
ATOM 3235 C C . ARG D 4 114 ? 124.617 139.977 89.514 1.00 99.18 112 ARG A C 1
ATOM 3236 O O . ARG D 4 114 ? 124.784 140.826 90.394 1.00 105.54 112 ARG A O 1
ATOM 3244 N N . ASP D 4 115 ? 125.221 140.058 88.327 1.00 109.47 113 ASP A N 1
ATOM 3245 C CA . ASP D 4 115 ? 126.062 141.210 88.008 1.00 108.37 113 ASP A CA 1
ATOM 3246 C C . ASP D 4 115 ? 125.245 142.497 87.952 1.00 111.16 113 ASP A C 1
ATOM 3247 O O . ASP D 4 115 ? 125.699 143.554 88.413 1.00 111.95 113 ASP A O 1
ATOM 3252 N N . ALA D 4 116 ? 124.041 142.429 87.380 1.00 106.79 114 ALA A N 1
ATOM 3253 C CA . ALA D 4 116 ? 123.171 143.600 87.332 1.00 104.18 114 ALA A CA 1
ATOM 3254 C C . ALA D 4 116 ? 122.781 144.053 88.732 1.00 110.32 114 ALA A C 1
ATOM 3255 O O . ALA D 4 116 ? 122.630 145.253 88.986 1.00 116.05 114 ALA A O 1
ATOM 3257 N N . ILE D 4 117 ? 122.580 143.105 89.647 1.00 106.85 115 ILE A N 1
ATOM 3258 C CA . ILE D 4 117 ? 122.362 143.466 91.044 1.00 104.24 115 ILE A CA 1
ATOM 3259 C C . ILE D 4 117 ? 123.613 144.110 91.627 1.00 103.09 115 ILE A C 1
ATOM 3260 O O . ILE D 4 117 ? 123.536 145.109 92.351 1.00 108.52 115 ILE A O 1
ATOM 3265 N N . ALA D 4 118 ? 124.784 143.556 91.310 1.00 107.58 116 ALA A N 1
ATOM 3266 C CA . ALA D 4 118 ? 126.026 144.024 91.917 1.00 112.03 116 ALA A CA 1
ATOM 3267 C C . ALA D 4 118 ? 126.352 145.456 91.515 1.00 112.13 116 ALA A C 1
ATOM 3268 O O . ALA D 4 118 ? 126.848 146.234 92.338 1.00 114.57 116 ALA A O 1
ATOM 3270 N N . VAL D 4 119 ? 126.100 145.824 90.258 1.00 110.19 117 VAL A N 1
ATOM 3271 C CA . VAL D 4 119 ? 126.470 147.168 89.816 1.00 113.26 117 VAL A CA 1
ATOM 3272 C C . VAL D 4 119 ? 125.629 148.224 90.530 1.00 115.12 117 VAL A C 1
ATOM 3273 O O . VAL D 4 119 ? 126.139 149.280 90.921 1.00 111.57 117 VAL A O 1
ATOM 3277 N N . VAL D 4 120 ? 124.342 147.955 90.728 1.00 114.97 118 VAL A N 1
ATOM 3278 C CA . VAL D 4 120 ? 123.439 148.911 91.357 1.00 114.00 118 VAL A CA 1
ATOM 3279 C C . VAL D 4 120 ? 123.255 148.616 92.847 1.00 113.03 118 VAL A C 1
ATOM 3280 O O . VAL D 4 120 ? 122.287 149.072 93.453 1.00 113.20 118 VAL A O 1
ATOM 3284 N N . LYS D 4 121 ? 124.176 147.861 93.448 1.00 113.11 119 LYS A N 1
ATOM 3285 C CA . LYS D 4 121 ? 124.033 147.483 94.851 1.00 110.72 119 LYS A CA 1
ATOM 3286 C C . LYS D 4 121 ? 124.098 148.695 95.770 1.00 114.39 119 LYS A C 1
ATOM 3287 O O . LYS D 4 121 ? 123.372 148.762 96.768 1.00 116.69 119 LYS A O 1
ATOM 3293 N N . ASP D 4 122 ? 124.961 149.662 95.456 1.00 125.60 120 ASP A N 1
ATOM 3294 C CA . ASP D 4 122 ? 125.168 150.796 96.350 1.00 124.88 120 ASP A CA 1
ATOM 3295 C C . ASP D 4 122 ? 123.987 151.756 96.376 1.00 123.95 120 ASP A C 1
ATOM 3296 O O . ASP D 4 122 ? 123.819 152.480 97.362 1.00 123.21 120 ASP A O 1
ATOM 3301 N N . ASP D 4 123 ? 123.167 151.780 95.330 1.00 122.28 121 ASP A N 1
ATOM 3302 C CA . ASP D 4 123 ? 122.073 152.737 95.239 1.00 120.17 121 ASP A CA 1
ATOM 3303 C C . ASP D 4 123 ? 120.813 152.289 95.967 1.00 122.78 121 ASP A C 1
ATOM 3304 O O . ASP D 4 123 ? 119.913 153.109 96.174 1.00 122.65 121 ASP A O 1
ATOM 3309 N N . ALA D 4 124 ? 120.723 151.022 96.363 1.00 119.07 122 ALA A N 1
ATOM 3310 C CA . ALA D 4 124 ? 119.563 150.514 97.083 1.00 116.25 122 ALA A CA 1
ATOM 3311 C C . ALA D 4 124 ? 119.841 150.320 98.566 1.00 118.08 122 ALA A C 1
ATOM 3312 O O . ALA D 4 124 ? 118.998 149.762 99.278 1.00 120.09 122 ALA A O 1
ATOM 3314 N N . ALA D 4 125 ? 121.006 150.766 99.044 1.00 112.18 123 ALA A N 1
ATOM 3315 C CA . ALA D 4 125 ? 121.371 150.554 100.440 1.00 112.69 123 ALA A CA 1
ATOM 3316 C C . ALA D 4 125 ? 120.409 151.265 101.381 1.00 114.72 123 ALA A C 1
ATOM 3317 O O . ALA D 4 125 ? 120.028 150.715 102.419 1.00 115.12 123 ALA A O 1
ATOM 3319 N N . GLU D 4 126 ? 120.007 152.491 101.039 1.00 120.62 124 GLU A N 1
ATOM 3320 C CA . GLU D 4 126 ? 119.090 153.235 101.897 1.00 119.52 124 GLU A CA 1
ATOM 3321 C C . GLU D 4 126 ? 117.746 152.528 102.013 1.00 117.68 124 GLU A C 1
ATOM 3322 O O . GLU D 4 126 ? 117.201 152.378 103.113 1.00 120.03 124 GLU A O 1
ATOM 3328 N N . ARG D 4 127 ? 117.195 152.082 100.883 1.00 100.30 125 ARG A N 1
ATOM 3329 C CA . ARG D 4 127 ? 115.903 151.406 100.916 1.00 101.50 125 ARG A CA 1
ATOM 3330 C C . ARG D 4 127 ? 115.991 150.086 101.669 1.00 105.63 125 ARG A C 1
ATOM 3331 O O . ARG D 4 127 ? 115.085 149.738 102.438 1.00 110.07 125 ARG A O 1
ATOM 3339 N N . ARG D 4 128 ? 117.077 149.335 101.467 1.00 102.27 126 ARG A N 1
ATOM 3340 C CA . ARG D 4 128 ? 117.229 148.074 102.183 1.00 101.82 126 ARG A CA 1
ATOM 3341 C C . ARG D 4 128 ? 117.375 148.305 103.682 1.00 104.80 126 ARG A C 1
ATOM 3342 O O . ARG D 4 128 ? 116.826 147.546 104.490 1.00 106.67 126 ARG A O 1
ATOM 3350 N N . LYS D 4 129 ? 118.099 149.356 104.076 1.00 108.88 127 LYS A N 1
ATOM 3351 C CA . LYS D 4 129 ? 118.208 149.693 105.493 1.00 106.68 127 LYS A CA 1
ATOM 3352 C C . LYS D 4 129 ? 116.855 150.079 106.075 1.00 107.65 127 LYS A C 1
ATOM 3353 O O . LYS D 4 129 ? 116.524 149.696 107.204 1.00 109.03 127 LYS A O 1
ATOM 3359 N N . ALA D 4 130 ? 116.063 150.846 105.325 1.00 101.06 128 ALA A N 1
ATOM 3360 C CA . ALA D 4 130 ? 114.736 151.225 105.802 1.00 100.51 128 ALA A CA 1
ATOM 3361 C C . ALA D 4 130 ? 113.855 149.998 105.996 1.00 101.70 128 ALA A C 1
ATOM 3362 O O . ALA D 4 130 ? 113.136 149.880 106.997 1.00 109.78 128 ALA A O 1
ATOM 3364 N N . ARG D 4 131 ? 113.906 149.062 105.047 1.00 81.32 129 ARG A N 1
ATOM 3365 C CA . ARG D 4 131 ? 113.110 147.847 105.183 1.00 84.38 129 ARG A CA 1
ATOM 3366 C C . ARG D 4 131 ? 113.594 146.999 106.355 1.00 87.71 129 ARG A C 1
ATOM 3367 O O . ARG D 4 131 ? 112.785 146.382 107.058 1.00 89.87 129 ARG A O 1
ATOM 3375 N N . SER D 4 132 ? 114.909 146.958 106.585 1.00 86.13 130 SER A N 1
ATOM 3376 C CA . SER D 4 132 ? 115.435 146.235 107.739 1.00 87.64 130 SER A CA 1
ATOM 3377 C C . SER D 4 132 ? 114.959 146.857 109.045 1.00 90.79 130 SER A C 1
ATOM 3378 O O . SER D 4 132 ? 114.633 146.144 110.002 1.00 93.28 130 SER A O 1
ATOM 3381 N N . ASP D 4 133 ? 114.927 148.189 109.107 1.00 93.56 131 ASP A N 1
ATOM 3382 C CA . ASP D 4 133 ? 114.403 148.864 110.290 1.00 88.41 131 ASP A CA 1
ATOM 3383 C C . ASP D 4 133 ? 112.933 148.531 110.503 1.00 90.37 131 ASP A C 1
ATOM 3384 O O . ASP D 4 133 ? 112.491 148.316 111.638 1.00 96.42 131 ASP A O 1
ATOM 3389 N N . GLN D 4 134 ? 112.156 148.487 109.419 1.00 82.06 132 GLN A N 1
ATOM 3390 C CA . GLN D 4 134 ? 110.752 148.107 109.541 1.00 82.76 132 GLN A CA 1
ATOM 3391 C C . GLN D 4 134 ? 110.609 146.681 110.062 1.00 86.01 132 GLN A C 1
ATOM 3392 O O . GLN D 4 134 ? 109.736 146.394 110.892 1.00 91.00 132 GLN A O 1
ATOM 3398 N N . LEU D 4 135 ? 111.459 145.771 109.583 1.00 71.04 133 LEU A N 1
ATOM 3399 C CA . LEU D 4 135 ? 111.422 144.395 110.072 1.00 73.76 133 LEU A CA 1
ATOM 3400 C C . LEU D 4 135 ? 111.760 144.324 111.556 1.00 77.39 133 LEU A C 1
ATOM 3401 O O . LEU D 4 135 ? 111.125 143.577 112.311 1.00 83.31 133 LEU A O 1
ATOM 3406 N N . ALA D 4 136 ? 112.768 145.082 111.990 1.00 80.61 134 ALA A N 1
ATOM 3407 C CA . ALA D 4 136 ? 113.123 145.096 113.406 1.00 73.17 134 ALA A CA 1
ATOM 3408 C C . ALA D 4 136 ? 111.987 145.655 114.254 1.00 75.46 134 ALA A C 1
ATOM 3409 O O . ALA D 4 136 ? 111.717 145.159 115.355 1.00 73.80 134 ALA A O 1
ATOM 3411 N N . ALA D 4 137 ? 111.311 146.692 113.756 1.00 77.02 135 ALA A N 1
ATOM 3412 C CA . ALA D 4 137 ? 110.165 147.241 114.472 1.00 79.91 135 ALA A CA 1
ATOM 3413 C C . ALA D 4 137 ? 109.045 146.215 114.592 1.00 84.38 135 ALA A C 1
ATOM 3414 O O . ALA D 4 137 ? 108.412 146.096 115.649 1.00 89.91 135 ALA A O 1
ATOM 3416 N N . ASP D 4 138 ? 108.782 145.465 113.520 1.00 70.26 136 ASP A N 1
ATOM 3417 C CA . ASP D 4 138 ? 107.758 144.425 113.588 1.00 71.66 136 ASP A CA 1
ATOM 3418 C C . ASP D 4 138 ? 108.148 143.326 114.570 1.00 74.19 136 ASP A C 1
ATOM 3419 O O . ASP D 4 138 ? 107.296 142.795 115.293 1.00 81.88 136 ASP A O 1
ATOM 3424 N N . GLN D 4 139 ? 109.431 142.968 114.610 1.00 69.93 137 GLN A N 1
ATOM 3425 C CA . GLN D 4 139 ? 109.878 141.965 115.573 1.00 71.14 137 GLN A CA 1
ATOM 3426 C C . GLN D 4 139 ? 109.714 142.457 117.006 1.00 78.08 137 GLN A C 1
ATOM 3427 O O . GLN D 4 139 ? 109.348 141.681 117.895 1.00 80.69 137 GLN A O 1
ATOM 3433 N N . LYS D 4 140 ? 109.991 143.739 117.253 1.00 79.18 138 LYS A N 1
ATOM 3434 C CA . LYS D 4 140 ? 109.736 144.306 118.576 1.00 71.49 138 LYS A CA 1
ATOM 3435 C C . LYS D 4 140 ? 108.252 144.279 118.920 1.00 76.09 138 LYS A C 1
ATOM 3436 O O . LYS D 4 140 ? 107.878 143.980 120.063 1.00 79.25 138 LYS A O 1
ATOM 3442 N N . ALA D 4 141 ? 107.394 144.601 117.950 1.00 72.29 139 ALA A N 1
ATOM 3443 C CA . ALA D 4 141 ? 105.956 144.510 118.175 1.00 69.13 139 ALA A CA 1
ATOM 3444 C C . ALA D 4 141 ? 105.530 143.084 118.489 1.00 69.17 139 ALA A C 1
ATOM 3445 O O . ALA D 4 141 ? 104.560 142.872 119.224 1.00 70.85 139 ALA A O 1
ATOM 3447 N N . LEU D 4 142 ? 106.232 142.095 117.935 1.00 70.04 140 LEU A N 1
ATOM 3448 C CA . LEU D 4 142 ? 105.946 140.709 118.298 1.00 71.60 140 LEU A CA 1
ATOM 3449 C C . LEU D 4 142 ? 106.222 140.436 119.772 1.00 76.17 140 LEU A C 1
ATOM 3450 O O . LEU D 4 142 ? 105.454 139.715 120.414 1.00 84.68 140 LEU A O 1
ATOM 3455 N N . TYR D 4 143 ? 107.316 140.974 120.320 1.00 75.47 141 TYR A N 1
ATOM 3456 C CA . TYR D 4 143 ? 107.544 140.858 121.758 1.00 63.54 141 TYR A CA 1
ATOM 3457 C C . TYR D 4 143 ? 106.470 141.581 122.547 1.00 66.18 141 TYR A C 1
ATOM 3458 O O . TYR D 4 143 ? 106.038 141.094 123.596 1.00 73.16 141 TYR A O 1
ATOM 3467 N N . GLY D 4 144 ? 106.053 142.753 122.074 1.00 73.36 142 GLY A N 1
ATOM 3468 C CA . GLY D 4 144 ? 104.973 143.459 122.743 1.00 71.04 142 GLY A CA 1
ATOM 3469 C C . GLY D 4 144 ? 103.693 142.646 122.796 1.00 71.62 142 GLY A C 1
ATOM 3470 O O . GLY D 4 144 ? 103.001 142.623 123.817 1.00 76.23 142 GLY A O 1
ATOM 3471 N N . GLN D 4 145 ? 103.362 141.967 121.699 1.00 71.17 143 GLN A N 1
ATOM 3472 C CA . GLN D 4 145 ? 102.128 141.190 121.636 1.00 74.34 143 GLN A CA 1
ATOM 3473 C C . GLN D 4 145 ? 102.226 139.881 122.411 1.00 79.06 143 GLN A C 1
ATOM 3474 O O . GLN D 4 145 ? 101.274 139.493 123.095 1.00 88.51 143 GLN A O 1
ATOM 3480 N N . TYR D 4 146 ? 103.359 139.186 122.319 1.00 72.15 144 TYR A N 1
ATOM 3481 C CA . TYR D 4 146 ? 103.460 137.828 122.840 1.00 66.64 144 TYR A CA 1
ATOM 3482 C C . TYR D 4 146 ? 103.872 137.764 124.301 1.00 73.13 144 TYR A C 1
ATOM 3483 O O . TYR D 4 146 ? 103.495 136.814 124.995 1.00 83.11 144 TYR A O 1
ATOM 3492 N N . CYS D 4 147 ? 104.638 138.736 124.787 1.00 68.96 145 CYS A N 1
ATOM 3493 C CA . CYS D 4 147 ? 105.145 138.693 126.152 1.00 63.49 145 CYS A CA 1
ATOM 3494 C C . CYS D 4 147 ? 104.600 139.812 127.021 1.00 71.78 145 CYS A C 1
ATOM 3495 O O . CYS D 4 147 ? 104.135 139.550 128.135 1.00 74.43 145 CYS A O 1
ATOM 3498 N N . ARG D 4 148 ? 104.654 141.060 126.552 1.00 77.84 146 ARG A N 1
ATOM 3499 C CA . ARG D 4 148 ? 104.150 142.168 127.357 1.00 73.61 146 ARG A CA 1
ATOM 3500 C C . ARG D 4 148 ? 102.646 142.065 127.568 1.00 78.93 146 ARG A C 1
ATOM 3501 O O . ARG D 4 148 ? 102.152 142.306 128.675 1.00 83.45 146 ARG A O 1
ATOM 3509 N N . ASP D 4 149 ? 101.901 141.715 126.521 1.00 77.81 147 ASP A N 1
ATOM 3510 C CA . ASP D 4 149 ? 100.461 141.522 126.614 1.00 76.89 147 ASP A CA 1
ATOM 3511 C C . ASP D 4 149 ? 100.059 140.060 126.487 1.00 75.60 147 ASP A C 1
ATOM 3512 O O . ASP D 4 149 ? 98.866 139.763 126.377 1.00 82.00 147 ASP A O 1
ATOM 3517 N N . GLY D 4 150 ? 101.022 139.140 126.495 1.00 80.42 148 GLY A N 1
ATOM 3518 C CA . GLY D 4 150 ? 100.753 137.732 126.329 1.00 79.28 148 GLY A CA 1
ATOM 3519 C C . GLY D 4 150 ? 101.309 136.903 127.474 1.00 84.69 148 GLY A C 1
ATOM 3520 O O . GLY D 4 150 ? 101.928 137.416 128.410 1.00 85.70 148 GLY A O 1
ATOM 3521 N N . ASP D 4 151 ? 101.074 135.598 127.375 1.00 83.42 149 ASP A N 1
ATOM 3522 C CA . ASP D 4 151 ? 101.475 134.650 128.402 1.00 86.46 149 ASP A CA 1
ATOM 3523 C C . ASP D 4 151 ? 102.745 133.892 128.044 1.00 88.95 149 ASP A C 1
ATOM 3524 O O . ASP D 4 151 ? 103.041 132.871 128.670 1.00 89.33 149 ASP A O 1
ATOM 3529 N N . LEU D 4 152 ? 103.495 134.357 127.050 1.00 73.22 150 LEU A N 1
ATOM 3530 C CA . LEU D 4 152 ? 104.740 133.704 126.680 1.00 65.65 150 LEU A CA 1
ATOM 3531 C C . LEU D 4 152 ? 105.867 134.187 127.582 1.00 68.16 150 LEU A C 1
ATOM 3532 O O . LEU D 4 152 ? 106.034 135.392 127.790 1.00 73.69 150 LEU A O 1
ATOM 3537 N N . TYR D 4 153 ? 106.630 133.246 128.125 1.00 64.86 151 TYR A N 1
ATOM 3538 C CA . TYR D 4 153 ? 107.775 133.598 128.949 1.00 63.42 151 TYR A CA 1
ATOM 3539 C C . TYR D 4 153 ? 108.841 134.273 128.099 1.00 69.54 151 TYR A C 1
ATOM 3540 O O . TYR D 4 153 ? 109.111 133.854 126.972 1.00 72.03 151 TYR A O 1
ATOM 3549 N N . TRP D 4 154 ? 109.454 135.325 128.649 1.00 67.25 152 TRP A N 1
ATOM 3550 C CA . TRP D 4 154 ? 110.407 136.109 127.871 1.00 61.85 152 TRP A CA 1
ATOM 3551 C C . TRP D 4 154 ? 111.632 135.294 127.486 1.00 66.60 152 TRP A C 1
ATOM 3552 O O . TRP D 4 154 ? 112.297 135.609 126.494 1.00 76.08 152 TRP A O 1
ATOM 3563 N N . ALA D 4 155 ? 111.953 134.252 128.254 1.00 69.54 153 ALA A N 1
ATOM 3564 C CA . ALA D 4 155 ? 113.079 133.399 127.894 1.00 64.10 153 ALA A CA 1
ATOM 3565 C C . ALA D 4 155 ? 112.779 132.592 126.638 1.00 65.57 153 ALA A C 1
ATOM 3566 O O . ALA D 4 155 ? 113.640 132.455 125.762 1.00 80.92 153 ALA A O 1
ATOM 3568 N N . SER D 4 156 ? 111.564 132.049 126.534 1.00 57.69 154 SER A N 1
ATOM 3569 C CA . SER D 4 156 ? 111.185 131.298 125.343 1.00 65.28 154 SER A CA 1
ATOM 3570 C C . SER D 4 156 ? 111.146 132.194 124.112 1.00 63.17 154 SER A C 1
ATOM 3571 O O . SER D 4 156 ? 111.579 131.790 123.025 1.00 63.09 154 SER A O 1
ATOM 3574 N N . PHE D 4 157 ? 110.631 133.416 124.263 1.00 62.00 155 PHE A N 1
ATOM 3575 C CA . PHE D 4 157 ? 110.619 134.356 123.147 1.00 63.97 155 PHE A CA 1
ATOM 3576 C C . PHE D 4 157 ? 112.033 134.649 122.672 1.00 67.62 155 PHE A C 1
ATOM 3577 O O . PHE D 4 157 ? 112.307 134.662 121.466 1.00 72.04 155 PHE A O 1
ATOM 3585 N N . ASN D 4 158 ? 112.945 134.902 123.611 1.00 65.60 156 ASN A N 1
ATOM 3586 C CA . ASN D 4 158 ? 114.321 135.204 123.241 1.00 58.57 156 ASN A CA 1
ATOM 3587 C C . ASN D 4 158 ? 114.984 134.008 122.576 1.00 67.88 156 ASN A C 1
ATOM 3588 O O . ASN D 4 158 ? 115.730 134.166 121.604 1.00 80.77 156 ASN A O 1
ATOM 3593 N N . THR D 4 159 ? 114.721 132.804 123.082 1.00 64.67 157 THR A N 1
ATOM 3594 C CA . THR D 4 159 ? 115.282 131.605 122.469 1.00 59.07 157 THR A CA 1
ATOM 3595 C C . THR D 4 159 ? 114.810 131.459 121.028 1.00 67.56 157 THR A C 1
ATOM 3596 O O . THR D 4 159 ? 115.614 131.220 120.118 1.00 78.28 157 THR A O 1
ATOM 3600 N N . VAL D 4 160 ? 113.505 131.627 120.798 1.00 64.99 158 VAL A N 1
ATOM 3601 C CA . VAL D 4 160 ? 112.966 131.482 119.448 1.00 56.24 158 VAL A CA 1
ATOM 3602 C C . VAL D 4 160 ? 113.525 132.558 118.527 1.00 57.84 158 VAL A C 1
ATOM 3603 O O . VAL D 4 160 ? 113.880 132.284 117.375 1.00 66.68 158 VAL A O 1
ATOM 3607 N N . LEU D 4 161 ? 113.608 133.799 119.011 1.00 58.17 159 LEU A N 1
ATOM 3608 C CA . LEU D 4 161 ? 114.108 134.883 118.173 1.00 61.23 159 LEU A CA 1
ATOM 3609 C C . LEU D 4 161 ? 115.574 134.679 117.810 1.00 63.20 159 LEU A C 1
ATOM 3610 O O . LEU D 4 161 ? 115.973 134.919 116.664 1.00 75.22 159 LEU A O 1
ATOM 3615 N N . ASP D 4 162 ? 116.393 134.238 118.768 1.00 66.33 160 ASP A N 1
ATOM 3616 C CA . ASP D 4 162 ? 117.795 133.970 118.468 1.00 71.58 160 ASP A CA 1
ATOM 3617 C C . ASP D 4 162 ? 117.939 132.819 117.482 1.00 77.24 160 ASP A C 1
ATOM 3618 O O . ASP D 4 162 ? 118.765 132.881 116.561 1.00 80.14 160 ASP A O 1
ATOM 3623 N N . HIS D 4 163 ? 117.146 131.759 117.657 1.00 75.87 161 HIS A N 1
ATOM 3624 C CA . HIS D 4 163 ? 117.193 130.648 116.715 1.00 75.45 161 HIS A CA 1
ATOM 3625 C C . HIS D 4 163 ? 116.816 131.103 115.314 1.00 77.57 161 HIS A C 1
ATOM 3626 O O . HIS D 4 163 ? 117.466 130.724 114.333 1.00 86.09 161 HIS A O 1
ATOM 3633 N N . HIS D 4 164 ? 115.774 131.928 115.202 1.00 65.91 162 HIS A N 1
ATOM 3634 C CA . HIS D 4 164 ? 115.349 132.415 113.895 1.00 58.82 162 HIS A CA 1
ATOM 3635 C C . HIS D 4 164 ? 116.414 133.293 113.255 1.00 61.66 162 HIS A C 1
ATOM 3636 O O . HIS D 4 164 ? 116.663 133.198 112.047 1.00 72.82 162 HIS A O 1
ATOM 3643 N N . LYS D 4 165 ? 117.045 134.166 114.041 1.00 52.19 163 LYS A N 1
ATOM 3644 C CA . LYS D 4 165 ? 118.083 135.025 113.484 1.00 62.10 163 LYS A CA 1
ATOM 3645 C C . LYS D 4 165 ? 119.278 134.208 113.011 1.00 66.35 163 LYS A C 1
ATOM 3646 O O . LYS D 4 165 ? 119.859 134.495 111.956 1.00 75.68 163 LYS A O 1
ATOM 3652 N N . THR D 4 166 ? 119.653 133.176 113.768 1.00 66.59 164 THR A N 1
ATOM 3653 C CA . THR D 4 166 ? 120.723 132.293 113.316 1.00 62.30 164 THR A CA 1
ATOM 3654 C C . THR D 4 166 ? 120.328 131.570 112.035 1.00 62.64 164 THR A C 1
ATOM 3655 O O . THR D 4 166 ? 121.154 131.392 111.131 1.00 78.65 164 THR A O 1
ATOM 3659 N N . ALA D 4 167 ? 119.064 131.153 111.935 1.00 65.41 165 ALA A N 1
ATOM 3660 C CA . ALA D 4 167 ? 118.601 130.482 110.725 1.00 61.18 165 ALA A CA 1
ATOM 3661 C C . ALA D 4 167 ? 118.693 131.395 109.510 1.00 63.15 165 ALA A C 1
ATOM 3662 O O . ALA D 4 167 ? 119.134 130.967 108.438 1.00 66.89 165 ALA A O 1
ATOM 3664 N N . VAL D 4 168 ? 118.280 132.657 109.652 1.00 65.74 166 VAL A N 1
ATOM 3665 C CA . VAL D 4 168 ? 118.351 133.556 108.501 1.00 65.64 166 VAL A CA 1
ATOM 3666 C C . VAL D 4 168 ? 119.799 133.889 108.162 1.00 63.48 166 VAL A C 1
ATOM 3667 O O . VAL D 4 168 ? 120.137 134.073 106.986 1.00 72.90 166 VAL A O 1
ATOM 3671 N N . LYS D 4 169 ? 120.683 133.958 109.162 1.00 67.77 167 LYS A N 1
ATOM 3672 C CA . LYS D 4 169 ? 122.099 134.144 108.862 1.00 65.54 167 LYS A CA 1
ATOM 3673 C C . LYS D 4 169 ? 122.650 132.968 108.066 1.00 71.71 167 LYS A C 1
ATOM 3674 O O . LYS D 4 169 ? 123.390 133.157 107.092 1.00 79.52 167 LYS A O 1
ATOM 3680 N N . ARG D 4 170 ? 122.291 131.746 108.462 1.00 69.35 168 ARG A N 1
ATOM 3681 C CA . ARG D 4 170 ? 122.736 130.566 107.727 1.00 67.03 168 ARG A CA 1
ATOM 3682 C C . ARG D 4 170 ? 122.188 130.561 106.307 1.00 70.30 168 ARG A C 1
ATOM 3683 O O . ARG D 4 170 ? 122.899 130.207 105.359 1.00 77.80 168 ARG A O 1
ATOM 3691 N N . ILE D 4 171 ? 120.921 130.946 106.142 1.00 71.23 169 ILE A N 1
ATOM 3692 C CA . ILE D 4 171 ? 120.314 130.979 104.813 1.00 65.09 169 ILE A CA 1
ATOM 3693 C C . ILE D 4 171 ? 121.019 131.996 103.927 1.00 61.50 169 ILE A C 1
ATOM 3694 O O . ILE D 4 171 ? 121.291 131.731 102.751 1.00 60.89 169 ILE A O 1
ATOM 3699 N N . ALA D 4 172 ? 121.316 133.178 104.469 1.00 73.43 170 ALA A N 1
ATOM 3700 C CA . ALA D 4 172 ? 122.016 134.190 103.686 1.00 71.26 170 ALA A CA 1
ATOM 3701 C C . ALA D 4 172 ? 123.416 133.726 103.311 1.00 73.13 170 ALA A C 1
ATOM 3702 O O . ALA D 4 172 ? 123.870 133.947 102.182 1.00 76.60 170 ALA A O 1
ATOM 3704 N N . ALA D 4 173 ? 124.116 133.076 104.245 1.00 79.27 171 ALA A N 1
ATOM 3705 C CA . ALA D 4 173 ? 125.447 132.558 103.943 1.00 78.65 171 ALA A CA 1
ATOM 3706 C C . ALA D 4 173 ? 125.394 131.498 102.851 1.00 77.98 171 ALA A C 1
ATOM 3707 O O . ALA D 4 173 ? 126.264 131.454 101.975 1.00 80.74 171 ALA A O 1
ATOM 3709 N N . GLN D 4 174 ? 124.386 130.625 102.896 1.00 84.07 172 GLN A N 1
ATOM 3710 C CA . GLN D 4 174 ? 124.231 129.614 101.855 1.00 83.00 172 GLN A CA 1
ATOM 3711 C C . GLN D 4 174 ? 123.925 130.247 100.504 1.00 82.59 172 GLN A C 1
ATOM 3712 O O . GLN D 4 174 ? 124.522 129.873 99.489 1.00 89.21 172 GLN A O 1
ATOM 3718 N N . ARG D 4 175 ? 123.000 131.207 100.471 1.00 77.69 173 ARG A N 1
ATOM 3719 C CA . ARG D 4 175 ? 122.653 131.852 99.211 1.00 79.03 173 ARG A CA 1
ATOM 3720 C C . ARG D 4 175 ? 123.822 132.645 98.644 1.00 81.42 173 ARG A C 1
ATOM 3721 O O . ARG D 4 175 ? 123.904 132.836 97.426 1.00 87.44 173 ARG A O 1
ATOM 3729 N N . ALA D 4 176 ? 124.723 133.125 99.504 1.00 83.29 174 ALA A N 1
ATOM 3730 C CA . ALA D 4 176 ? 125.907 133.821 99.014 1.00 84.97 174 ALA A CA 1
ATOM 3731 C C . ALA D 4 176 ? 126.799 132.889 98.206 1.00 86.98 174 ALA A C 1
ATOM 3732 O O . ALA D 4 176 ? 127.352 133.287 97.174 1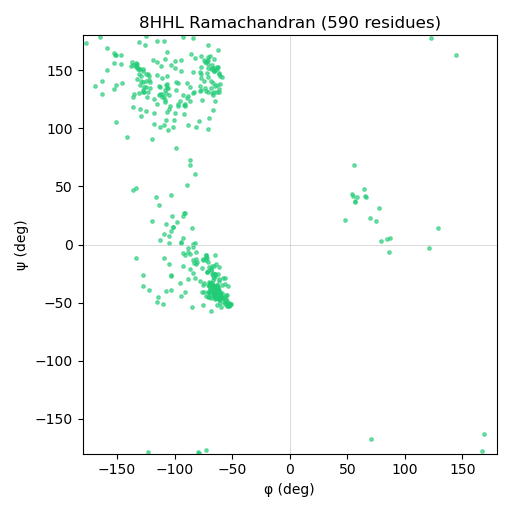.00 86.56 174 ALA A O 1
ATOM 3734 N N . SER D 4 177 ? 126.959 131.646 98.664 1.00 88.28 175 SER A N 1
ATOM 3735 C CA . SER D 4 177 ? 127.767 130.683 97.923 1.00 88.28 175 SER A CA 1
ATOM 3736 C C . SER D 4 177 ? 127.142 130.363 96.572 1.00 89.64 175 SER A C 1
ATOM 3737 O O . SER D 4 177 ? 127.849 130.242 95.566 1.00 90.83 175 SER A O 1
ATOM 3740 N N . GLY D 4 178 ? 125.820 130.223 96.529 1.00 89.08 176 GLY A N 1
ATOM 3741 C CA . GLY D 4 178 ? 125.133 129.931 95.288 1.00 84.63 176 GLY A CA 1
ATOM 3742 C C . GLY D 4 178 ? 124.192 128.750 95.389 1.00 86.81 176 GLY A C 1
ATOM 3743 O O . GLY D 4 178 ? 123.745 128.218 94.371 1.00 92.36 176 GLY A O 1
ATOM 3744 N N . LYS D 4 179 ? 123.884 128.333 96.612 1.00 86.21 177 LYS A N 1
ATOM 3745 C CA . LYS D 4 179 ? 123.023 127.190 96.859 1.00 84.26 177 LYS A CA 1
ATOM 3746 C C . LYS D 4 179 ? 121.659 127.645 97.364 1.00 84.00 177 LYS A C 1
ATOM 3747 O O . LYS D 4 179 ? 121.561 128.633 98.096 1.00 95.93 177 LYS A O 1
ATOM 3753 N N . PRO D 4 180 ? 120.587 126.950 96.993 1.00 87.24 178 PRO A N 1
ATOM 3754 C CA . PRO D 4 180 ? 119.247 127.383 97.403 1.00 96.69 178 PRO A CA 1
ATOM 3755 C C . PRO D 4 180 ? 118.937 127.049 98.853 1.00 100.05 178 PRO A C 1
ATOM 3756 O O . PRO D 4 180 ? 119.332 126.003 99.373 1.00 101.22 178 PRO A O 1
ATOM 3760 N N . ALA D 4 181 ? 118.210 127.958 99.501 1.00 87.46 179 ALA A N 1
ATOM 3761 C CA . ALA D 4 181 ? 117.723 127.753 100.857 1.00 80.79 179 ALA A CA 1
ATOM 3762 C C . ALA D 4 181 ? 116.617 128.762 101.130 1.00 82.04 179 ALA A C 1
ATOM 3763 O O . ALA D 4 181 ? 116.708 129.915 100.704 1.00 79.40 179 ALA A O 1
ATOM 3765 N N . THR D 4 182 ? 115.577 128.322 101.834 1.00 74.48 180 THR A N 1
ATOM 3766 C CA . THR D 4 182 ? 114.466 129.200 102.172 1.00 75.79 180 THR A CA 1
ATOM 3767 C C . THR D 4 182 ? 113.808 128.710 103.453 1.00 76.89 180 THR A C 1
ATOM 3768 O O . THR D 4 182 ? 113.917 127.539 103.822 1.00 78.76 180 THR A O 1
ATOM 3772 N N . LEU D 4 183 ? 113.134 129.629 104.136 1.00 74.15 181 LEU A N 1
ATOM 3773 C CA . LEU D 4 183 ? 112.386 129.287 105.336 1.00 65.10 181 LEU A CA 1
ATOM 3774 C C . LEU D 4 183 ? 111.072 128.615 104.965 1.00 73.18 181 LEU A C 1
ATOM 3775 O O . LEU D 4 183 ? 110.460 128.922 103.940 1.00 81.61 181 LEU A O 1
ATOM 3780 N N . ARG D 4 184 ? 110.639 127.688 105.812 1.00 71.60 182 ARG A N 1
ATOM 3781 C CA . ARG D 4 184 ? 109.450 126.898 105.542 1.00 69.87 182 ARG A CA 1
ATOM 3782 C C . ARG D 4 184 ? 108.565 126.852 106.778 1.00 77.85 182 ARG A C 1
ATOM 3783 O O . ARG D 4 184 ? 109.035 127.006 107.907 1.00 81.87 182 ARG A O 1
ATOM 3791 N N . HIS D 4 185 ? 107.272 126.645 106.547 1.00 83.64 183 HIS A N 1
ATOM 3792 C CA . HIS D 4 185 ? 106.287 126.594 107.617 1.00 83.63 183 HIS A CA 1
ATOM 3793 C C . HIS D 4 185 ? 106.127 125.154 108.084 1.00 90.89 183 HIS A C 1
ATOM 3794 O O . HIS D 4 185 ? 105.778 124.274 107.290 1.00 87.88 183 HIS A O 1
ATOM 3801 N N . HIS D 4 186 ? 106.384 124.916 109.364 1.00 92.37 184 HIS A N 1
ATOM 3802 C CA . HIS D 4 186 ? 106.154 123.613 109.962 1.00 85.01 184 HIS A CA 1
ATOM 3803 C C . HIS D 4 186 ? 104.782 123.583 110.619 1.00 87.70 184 HIS A C 1
ATOM 3804 O O . HIS D 4 186 ? 104.200 124.619 110.944 1.00 87.97 184 HIS A O 1
ATOM 3811 N N . ARG D 4 187 ? 104.264 122.375 110.812 1.00 91.10 185 ARG A N 1
ATOM 3812 C CA . ARG D 4 187 ? 102.923 122.177 111.343 1.00 94.14 185 ARG A CA 1
ATOM 3813 C C . ARG D 4 187 ? 103.012 121.730 112.795 1.00 95.00 185 ARG A C 1
ATOM 3814 O O . ARG D 4 187 ? 103.736 120.783 113.115 1.00 96.37 185 ARG A O 1
ATOM 3822 N N . PHE D 4 188 ? 102.275 122.415 113.664 1.00 89.94 186 PHE A N 1
ATOM 3823 C CA . PHE D 4 188 ? 102.301 122.105 115.085 1.00 91.00 186 PHE A CA 1
ATOM 3824 C C . PHE D 4 188 ? 101.652 120.755 115.354 1.00 92.94 186 PHE A C 1
ATOM 3825 O O . PHE D 4 188 ? 100.640 120.402 114.744 1.00 88.60 186 PHE A O 1
ATOM 3833 N N . ASP D 4 189 ? 102.242 119.998 116.279 1.00 96.18 187 ASP A N 1
ATOM 3834 C CA . ASP D 4 189 ? 101.709 118.701 116.668 1.00 94.79 187 ASP A CA 1
ATOM 3835 C C . ASP D 4 189 ? 101.650 118.482 118.170 1.00 93.38 187 ASP A C 1
ATOM 3836 O O . ASP D 4 189 ? 101.012 117.518 118.604 1.00 95.38 187 ASP A O 1
ATOM 3841 N N . GLY D 4 190 ? 102.276 119.338 118.974 1.00 92.31 188 GLY A N 1
ATOM 3842 C CA . GLY D 4 190 ? 102.351 119.151 120.408 1.00 95.71 188 GLY A CA 1
ATOM 3843 C C . GLY D 4 190 ? 103.756 119.053 120.954 1.00 93.92 188 GLY A C 1
ATOM 3844 O O . GLY D 4 190 ? 103.922 118.945 122.174 1.00 90.91 188 GLY A O 1
ATOM 3845 N N . SER D 4 191 ? 104.769 119.085 120.096 1.00 89.43 189 SER A N 1
ATOM 3846 C CA . SER D 4 191 ? 106.163 119.055 120.504 1.00 89.64 189 SER A CA 1
ATOM 3847 C C . SER D 4 191 ? 106.729 120.467 120.479 1.00 88.21 189 SER A C 1
ATOM 3848 O O . SER D 4 191 ? 106.201 121.351 119.800 1.00 91.88 189 SER A O 1
ATOM 3851 N N . GLY D 4 192 ? 107.805 120.677 121.228 1.00 77.53 190 GLY A N 1
ATOM 3852 C CA . GLY D 4 192 ? 108.421 121.990 121.259 1.00 75.99 190 GLY A CA 1
ATOM 3853 C C . GLY D 4 192 ? 109.445 122.088 122.371 1.00 82.05 190 GLY A C 1
ATOM 3854 O O . GLY D 4 192 ? 109.895 121.077 122.910 1.00 88.48 190 GLY A O 1
ATOM 3855 N N . THR D 4 193 ? 109.804 123.326 122.699 1.00 82.03 191 THR A N 1
ATOM 3856 C CA . THR D 4 193 ? 110.818 123.590 123.707 1.00 87.83 191 THR A CA 1
ATOM 3857 C C . THR D 4 193 ? 110.452 124.859 124.461 1.00 84.87 191 THR A C 1
ATOM 3858 O O . THR D 4 193 ? 109.995 125.834 123.859 1.00 82.96 191 THR A O 1
ATOM 3862 N N . ILE D 4 194 ? 110.649 124.840 125.776 1.00 74.66 192 ILE A N 1
ATOM 3863 C CA . ILE D 4 194 ? 110.489 126.025 126.611 1.00 71.82 192 ILE A CA 1
ATOM 3864 C C . ILE D 4 194 ? 111.806 126.285 127.325 1.00 68.50 192 ILE A C 1
ATOM 3865 O O . ILE D 4 194 ? 112.427 125.361 127.857 1.00 76.55 192 ILE A O 1
ATOM 3870 N N . ALA D 4 195 ? 112.235 127.541 127.333 1.00 64.35 193 ALA A N 1
ATOM 3871 C CA . ALA D 4 195 ? 113.566 127.897 127.794 1.00 60.41 193 ALA A CA 1
ATOM 3872 C C . ALA D 4 195 ? 113.513 128.700 129.086 1.00 56.12 193 ALA A C 1
ATOM 3873 O O . ALA D 4 195 ? 112.527 129.379 129.381 1.00 60.74 193 ALA A O 1
ATOM 3875 N N . VAL D 4 196 ? 114.591 128.598 129.857 1.00 66.27 194 VAL A N 1
ATOM 3876 C CA . VAL D 4 196 ? 114.815 129.384 131.06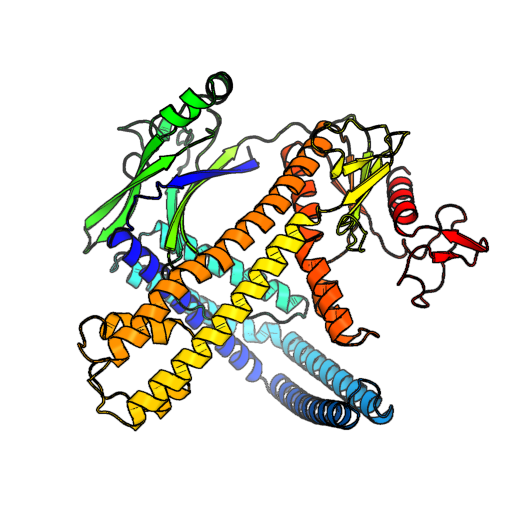1 1.00 65.15 194 VAL A CA 1
ATOM 3877 C C . VAL D 4 196 ? 116.257 129.871 131.021 1.00 63.36 194 VAL A C 1
ATOM 3878 O O . VAL D 4 196 ? 117.175 129.077 130.788 1.00 72.08 194 VAL A O 1
ATOM 3882 N N . GLN D 4 197 ? 116.456 131.169 131.224 1.00 56.99 195 GLN A N 1
ATOM 3883 C CA . GLN D 4 197 ? 117.780 131.769 131.176 1.00 57.30 195 GLN A CA 1
ATOM 3884 C C . GLN D 4 197 ? 118.182 132.270 132.556 1.00 68.86 195 GLN A C 1
ATOM 3885 O O . GLN D 4 197 ? 117.378 132.882 133.265 1.00 72.74 195 GLN A O 1
ATOM 3891 N N . LEU D 4 198 ? 119.431 132.008 132.927 1.00 70.65 196 LEU A N 1
ATOM 3892 C CA . LEU D 4 198 ? 119.984 132.414 134.217 1.00 66.31 196 LEU A CA 1
ATOM 3893 C C . LEU D 4 198 ? 120.922 133.590 133.971 1.00 67.60 196 LEU A C 1
ATOM 3894 O O . LEU D 4 198 ? 122.076 133.403 133.581 1.00 80.24 196 LEU A O 1
ATOM 3899 N N . GLN D 4 199 ? 120.429 134.803 134.199 1.00 59.64 197 GLN A N 1
ATOM 3900 C CA . GLN D 4 199 ? 121.221 135.996 133.939 1.00 69.56 197 GLN A CA 1
ATOM 3901 C C . GLN D 4 199 ? 122.297 136.177 135.000 1.00 65.16 197 GLN A C 1
ATOM 3902 O O . GLN D 4 199 ? 122.065 135.944 136.189 1.00 78.18 197 GLN A O 1
ATOM 3908 N N . ARG D 4 200 ? 123.479 136.600 134.562 1.00 60.36 198 ARG A N 1
ATOM 3909 C CA . ARG D 4 200 ? 124.592 136.891 135.456 1.00 67.39 198 ARG A CA 1
ATOM 3910 C C . ARG D 4 200 ? 125.133 138.269 135.117 1.00 70.40 198 ARG A C 1
ATOM 3911 O O . ARG D 4 200 ? 125.735 138.456 134.056 1.00 83.96 198 ARG A O 1
ATOM 3919 N N . GLN D 4 201 ? 124.928 139.226 136.015 1.00 74.14 199 GLN A N 1
ATOM 3920 C CA . GLN D 4 201 ? 125.360 140.591 135.774 1.00 78.24 199 GLN A CA 1
ATOM 3921 C C . GLN D 4 201 ? 126.859 140.724 136.019 1.00 79.92 199 GLN A C 1
ATOM 3922 O O . GLN D 4 201 ? 127.553 139.760 136.351 1.00 79.58 199 GLN A O 1
ATOM 3928 N N . ALA D 4 202 ? 127.369 141.939 135.846 1.00 91.76 200 ALA A N 1
ATOM 3929 C CA . ALA D 4 202 ? 128.771 142.206 136.128 1.00 88.95 200 ALA A CA 1
ATOM 3930 C C . ALA D 4 202 ? 129.016 142.166 137.630 1.00 94.32 200 ALA A C 1
ATOM 3931 O O . ALA D 4 202 ? 128.283 142.787 138.405 1.00 94.37 200 ALA A O 1
ATOM 3933 N N . GLY D 4 203 ? 130.049 141.438 138.040 1.00 93.24 201 GLY A N 1
ATOM 3934 C CA . GLY D 4 203 ? 130.345 141.302 139.450 1.00 90.92 201 GLY A CA 1
ATOM 3935 C C . GLY D 4 203 ? 129.420 140.381 140.206 1.00 94.01 201 GLY A C 1
ATOM 3936 O O . GLY D 4 203 ? 129.332 140.483 141.432 1.00 93.09 201 GLY A O 1
ATOM 3937 N N . ALA D 4 204 ? 128.725 139.485 139.516 1.00 86.11 202 ALA A N 1
ATOM 3938 C CA . ALA D 4 204 ? 127.857 138.529 140.178 1.00 83.89 202 ALA A CA 1
ATOM 3939 C C . ALA D 4 204 ? 128.591 137.215 140.416 1.00 88.76 202 ALA A C 1
ATOM 3940 O O . ALA D 4 204 ? 129.482 136.846 139.645 1.00 87.09 202 ALA A O 1
ATOM 3942 N N . PRO D 4 205 ? 128.245 136.490 141.482 1.00 89.71 203 PRO A N 1
ATOM 3943 C CA . PRO D 4 205 ? 128.910 135.218 141.742 1.00 80.66 203 PRO A CA 1
ATOM 3944 C C . PRO D 4 205 ? 128.555 134.195 140.680 1.00 84.63 203 PRO A C 1
ATOM 3945 O O . PRO D 4 205 ? 127.492 134.286 140.041 1.00 82.99 203 PRO A O 1
ATOM 3949 N N . PRO D 4 206 ? 129.418 133.208 140.444 1.00 85.57 204 PRO A N 1
ATOM 3950 C CA . PRO D 4 206 ? 129.138 132.212 139.405 1.00 77.44 204 PRO A CA 1
ATOM 3951 C C . PRO D 4 206 ? 127.870 131.429 139.705 1.00 76.12 204 PRO A C 1
ATOM 3952 O O . PRO D 4 206 ? 127.531 131.176 140.862 1.00 84.70 204 PRO A O 1
ATOM 3956 N N . ARG D 4 207 ? 127.166 131.046 138.643 1.00 68.54 205 ARG A N 1
ATOM 3957 C CA . ARG D 4 207 ? 125.947 130.262 138.786 1.00 68.31 205 ARG A CA 1
ATOM 3958 C C . ARG D 4 207 ? 126.285 128.787 138.946 1.00 72.73 205 ARG A C 1
ATOM 3959 O O . ARG D 4 207 ? 125.876 127.956 138.130 1.00 77.95 205 ARG A O 1
ATOM 3967 N N . THR D 4 208 ? 127.022 128.453 140.004 1.00 73.21 206 THR A N 1
ATOM 3968 C CA . THR D 4 208 ? 127.481 127.093 140.205 1.00 65.85 206 THR A CA 1
ATOM 3969 C C . THR D 4 208 ? 126.291 126.178 140.464 1.00 71.68 206 THR A C 1
ATOM 3970 O O . THR D 4 208 ? 125.209 126.643 140.827 1.00 87.26 206 THR A O 1
ATOM 3974 N N . PRO D 4 209 ? 126.456 124.869 140.253 1.00 66.29 207 PRO A N 1
ATOM 3975 C CA . PRO D 4 209 ? 125.350 123.948 140.547 1.00 64.45 207 PRO A CA 1
ATOM 3976 C C . PRO D 4 209 ? 124.889 124.008 141.988 1.00 66.22 207 PRO A C 1
ATOM 3977 O O . PRO D 4 209 ? 123.714 123.742 142.264 1.00 72.37 207 PRO A O 1
ATOM 3981 N N . MET D 4 210 ? 125.780 124.352 142.918 1.00 79.58 208 MET A N 1
ATOM 3982 C CA . MET D 4 210 ? 125.395 124.445 144.320 1.00 83.56 208 MET A CA 1
ATOM 3983 C C . MET D 4 210 ? 124.422 125.591 144.564 1.00 76.66 208 MET A C 1
ATOM 3984 O O . MET D 4 210 ? 123.669 125.564 145.542 1.00 82.86 208 MET A O 1
ATOM 3989 N N . VAL D 4 211 ? 124.428 126.604 143.698 1.00 69.49 209 VAL A N 1
ATOM 3990 C CA . VAL D 4 211 ? 123.448 127.678 143.807 1.00 70.98 209 VAL A CA 1
ATOM 3991 C C . VAL D 4 211 ? 122.061 127.173 143.432 1.00 66.46 209 VAL A C 1
ATOM 3992 O O . VAL D 4 211 ? 121.064 127.514 144.079 1.00 72.69 209 VAL A O 1
ATOM 3996 N N . LEU D 4 212 ? 121.974 126.344 142.390 1.00 69.47 210 LEU A N 1
ATOM 3997 C CA . LEU D 4 212 ? 120.672 125.886 141.916 1.00 80.89 210 LEU A CA 1
ATOM 3998 C C . LEU D 4 212 ? 120.020 124.914 142.887 1.00 81.78 210 LEU A C 1
ATOM 3999 O O . LEU D 4 212 ? 118.797 124.745 142.861 1.00 80.62 210 LEU A O 1
ATOM 4004 N N . ALA D 4 213 ? 120.808 124.260 143.736 1.00 79.58 211 ALA A N 1
ATOM 4005 C CA . ALA D 4 213 ? 120.256 123.326 144.707 1.00 74.19 211 ALA A CA 1
ATOM 4006 C C . ALA D 4 213 ? 119.708 124.018 145.945 1.00 80.26 211 ALA A C 1
ATOM 4007 O O . ALA D 4 213 ? 119.007 123.375 146.733 1.00 82.06 211 ALA A O 1
ATOM 4009 N N . ASP D 4 214 ? 120.006 125.300 146.133 1.00 84.07 212 ASP A N 1
ATOM 4010 C CA . ASP D 4 214 ? 119.561 126.021 147.314 1.00 80.63 212 ASP A CA 1
ATOM 4011 C C . ASP D 4 214 ? 118.095 126.410 147.188 1.00 84.07 212 ASP A C 1
ATOM 4012 O O . ASP D 4 214 ? 117.647 126.874 146.136 1.00 83.15 212 ASP A O 1
ATOM 4017 N N . GLU D 4 215 ? 117.346 126.216 148.276 1.00 91.80 213 GLU A N 1
ATOM 4018 C CA . GLU D 4 215 ? 115.926 126.551 148.271 1.00 89.17 213 GLU A CA 1
ATOM 4019 C C . GLU D 4 215 ? 115.699 128.054 148.205 1.00 88.11 213 GLU A C 1
ATOM 4020 O O . GLU D 4 215 ? 114.709 128.502 147.619 1.00 85.79 213 GLU A O 1
ATOM 4026 N N . ALA D 4 216 ? 116.590 128.842 148.800 1.00 87.32 214 ALA A N 1
ATOM 4027 C CA . ALA D 4 216 ? 116.481 130.294 148.824 1.00 83.10 214 ALA A CA 1
ATOM 4028 C C . ALA D 4 216 ? 117.636 130.938 148.071 1.00 85.96 214 ALA A C 1
ATOM 4029 O O . ALA D 4 216 ? 118.191 131.952 148.496 1.00 82.86 214 ALA A O 1
ATOM 4031 N N . GLY D 4 217 ? 118.010 130.352 146.938 1.00 84.00 215 GLY A N 1
ATOM 4032 C CA . GLY D 4 217 ? 119.078 130.884 146.124 1.00 76.84 215 GLY A CA 1
ATOM 4033 C C . GLY D 4 217 ? 118.625 132.050 145.273 1.00 84.19 215 GLY A C 1
ATOM 4034 O O . GLY D 4 217 ? 117.478 132.491 145.316 1.00 90.21 215 GLY A O 1
ATOM 4035 N N . LYS D 4 218 ? 119.566 132.563 144.479 1.00 86.87 216 LYS A N 1
ATOM 4036 C CA . LYS D 4 218 ? 119.258 133.697 143.615 1.00 85.42 216 LYS A CA 1
ATOM 4037 C C . LYS D 4 218 ? 118.254 133.323 142.533 1.00 80.82 216 LYS A C 1
ATOM 4038 O O . LYS D 4 218 ? 117.464 134.171 142.103 1.00 80.26 216 LYS A O 1
ATOM 4044 N N . TYR D 4 219 ? 118.264 132.069 142.085 1.00 66.07 217 TYR A N 1
ATOM 4045 C CA . TYR D 4 219 ? 117.388 131.603 141.019 1.00 76.55 217 TYR A CA 1
ATOM 4046 C C . TYR D 4 219 ? 116.368 130.589 141.522 1.00 74.47 217 TYR A C 1
ATOM 4047 O O . TYR D 4 219 ? 116.001 129.661 140.801 1.00 72.18 217 TYR A O 1
ATOM 4056 N N . ARG D 4 220 ? 115.903 130.755 142.761 1.00 68.69 218 ARG A N 1
ATOM 4057 C CA . ARG D 4 220 ? 114.932 129.820 143.316 1.00 69.19 218 ARG A CA 1
ATOM 4058 C C . ARG D 4 220 ? 113.606 129.879 142.574 1.00 73.69 218 ARG A C 1
ATOM 4059 O O . ARG D 4 220 ? 112.883 128.879 142.518 1.00 81.44 218 ARG A O 1
ATOM 4067 N N . ASN D 4 221 ? 113.270 131.033 142.004 1.00 72.56 219 ASN A N 1
ATOM 4068 C CA . ASN D 4 221 ? 112.016 131.225 141.293 1.00 73.04 219 ASN A CA 1
ATOM 4069 C C . ASN D 4 221 ? 112.194 131.201 139.782 1.00 75.99 219 ASN A C 1
ATOM 4070 O O . ASN D 4 221 ? 111.275 131.579 139.051 1.00 79.53 219 ASN A O 1
ATOM 4075 N N . VAL D 4 222 ? 113.365 130.782 139.302 1.00 71.68 220 VAL A N 1
ATOM 4076 C CA . VAL D 4 222 ? 113.614 130.584 137.884 1.00 61.67 220 VAL A CA 1
ATOM 4077 C C . VAL D 4 222 ? 113.863 129.118 137.558 1.00 66.31 220 VAL A C 1
ATOM 4078 O O . VAL D 4 222 ? 113.302 128.586 136.595 1.00 67.22 220 VAL A O 1
ATOM 4082 N N . LEU D 4 223 ? 114.686 128.443 138.357 1.00 75.07 221 LEU A N 1
ATOM 4083 C CA . LEU D 4 223 ? 114.998 127.036 138.147 1.00 62.86 221 LEU A CA 1
ATOM 4084 C C . LEU D 4 223 ? 115.608 126.487 139.425 1.00 66.66 221 LEU A C 1
ATOM 4085 O O . LEU D 4 223 ? 116.548 127.076 139.964 1.00 65.35 221 LEU A O 1
ATOM 4090 N N . HIS D 4 224 ? 115.080 125.365 139.904 1.00 82.55 222 HIS A N 1
ATOM 4091 C CA . HIS D 4 224 ? 115.528 124.762 141.152 1.00 81.80 222 HIS A CA 1
ATOM 4092 C C . HIS D 4 224 ? 115.806 123.287 140.917 1.00 79.48 222 HIS A C 1
ATOM 4093 O O . HIS D 4 224 ? 114.891 122.525 140.591 1.00 75.74 222 HIS A O 1
ATOM 4100 N N . ILE D 4 225 ? 117.062 122.886 141.087 1.00 76.05 223 ILE A N 1
ATOM 4101 C CA . ILE D 4 225 ? 117.470 121.494 140.915 1.00 74.75 223 ILE A CA 1
ATOM 4102 C C . ILE D 4 225 ? 118.039 120.989 142.235 1.00 79.76 223 ILE A C 1
ATOM 4103 O O . ILE D 4 225 ? 119.248 121.111 142.474 1.00 80.56 223 ILE A O 1
ATOM 4108 N N . PRO D 4 226 ? 117.221 120.413 143.107 1.00 72.47 224 PRO A N 1
ATOM 4109 C CA . PRO D 4 226 ? 117.710 120.010 144.426 1.00 70.50 224 PRO A CA 1
ATOM 4110 C C . PRO D 4 226 ? 118.516 118.721 144.373 1.00 77.76 224 PRO A C 1
ATOM 4111 O O . PRO D 4 226 ? 118.459 117.952 143.413 1.00 77.11 224 PRO A O 1
ATOM 4115 N N . GLY D 4 227 ? 119.279 118.500 145.439 1.00 76.14 225 GLY A N 1
ATOM 4116 C CA . GLY D 4 227 ? 119.983 117.244 145.611 1.00 74.88 225 GLY A CA 1
ATOM 4117 C C . GLY D 4 227 ? 121.234 117.064 144.785 1.00 73.71 225 GLY A C 1
ATOM 4118 O O . GLY D 4 227 ? 121.559 115.934 144.415 1.00 78.13 225 GLY A O 1
ATOM 4119 N N . TRP D 4 228 ? 121.950 118.142 144.486 1.00 69.26 226 TRP A N 1
ATOM 4120 C CA . TRP D 4 228 ? 123.195 118.032 143.740 1.00 66.52 226 TRP A CA 1
ATOM 4121 C C . TRP D 4 228 ? 124.265 117.349 144.581 1.00 61.30 226 TRP A C 1
ATOM 4122 O O . TRP D 4 228 ? 124.444 117.662 145.761 1.00 64.18 226 TRP A O 1
ATOM 4133 N N . THR D 4 229 ? 124.978 116.411 143.966 1.00 75.58 227 THR A N 1
ATOM 4134 C CA . THR D 4 229 ? 126.055 115.679 144.615 1.00 74.74 227 THR A CA 1
ATOM 4135 C C . THR D 4 229 ? 127.338 115.871 143.820 1.00 78.64 227 THR A C 1
ATOM 4136 O O . THR D 4 229 ? 127.305 115.966 142.590 1.00 83.29 227 THR A O 1
ATOM 4140 N N . ASP D 4 230 ? 128.461 115.939 144.524 1.00 75.08 228 ASP A N 1
ATOM 4141 C CA . ASP D 4 230 ? 129.737 116.118 143.853 1.00 82.41 228 ASP A CA 1
ATOM 4142 C C . ASP D 4 230 ? 130.020 114.921 142.949 1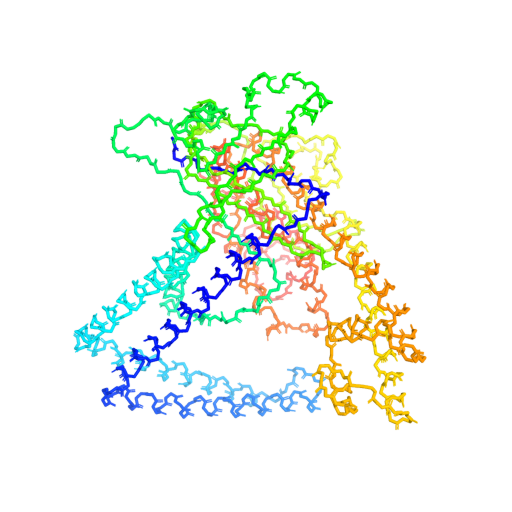.00 83.48 228 ASP A C 1
ATOM 4143 O O . ASP D 4 230 ? 129.779 113.775 143.344 1.00 88.24 228 ASP A O 1
ATOM 4148 N N . PRO D 4 231 ? 130.515 115.146 141.729 1.00 76.35 229 PRO A N 1
ATOM 4149 C CA . PRO D 4 231 ? 130.800 114.013 140.836 1.00 75.68 229 PRO A CA 1
ATOM 4150 C C . PRO D 4 231 ? 131.797 113.022 141.408 1.00 79.67 229 PRO A C 1
ATOM 4151 O O . PRO D 4 231 ? 131.674 111.820 141.150 1.00 81.42 229 PRO A O 1
ATOM 4155 N N . ASP D 4 232 ? 132.786 113.488 142.174 1.00 84.54 230 ASP A N 1
ATOM 4156 C CA . ASP D 4 232 ? 133.731 112.567 142.796 1.00 83.25 230 ASP A CA 1
ATOM 4157 C C . ASP D 4 232 ? 133.030 111.645 143.783 1.00 87.30 230 ASP A C 1
ATOM 4158 O O . ASP D 4 232 ? 133.283 110.436 143.800 1.00 90.86 230 ASP A O 1
ATOM 4163 N N . VAL D 4 233 ? 132.149 112.198 144.619 1.00 81.63 231 VAL A N 1
ATOM 4164 C CA . VAL D 4 233 ? 131.360 111.369 145.524 1.00 80.11 231 VAL A CA 1
ATOM 4165 C C . VAL D 4 233 ? 130.323 110.569 144.751 1.00 81.20 231 VAL A C 1
ATOM 4166 O O . VAL D 4 233 ? 130.007 109.430 145.114 1.00 84.85 231 VAL A O 1
ATOM 4170 N N . TRP D 4 234 ? 129.774 111.149 143.682 1.00 74.30 232 TRP A N 1
ATOM 4171 C CA . TRP D 4 234 ? 128.747 110.472 142.899 1.00 69.67 232 TRP A CA 1
ATOM 4172 C C . TRP D 4 234 ? 129.283 109.197 142.261 1.00 73.42 232 TRP A C 1
ATOM 4173 O O . TRP D 4 234 ? 128.588 108.177 142.221 1.00 83.30 232 TRP A O 1
ATOM 4184 N N . GLU D 4 235 ? 130.518 109.232 141.759 1.00 88.69 233 GLU A N 1
ATOM 4185 C CA . GLU D 4 235 ? 131.067 108.078 141.056 1.00 86.17 233 GLU A CA 1
ATOM 4186 C C . GLU D 4 235 ? 131.471 106.951 141.996 1.00 89.19 233 GLU A C 1
ATOM 4187 O O . GLU D 4 235 ? 131.738 105.841 141.526 1.00 93.23 233 GLU A O 1
ATOM 4193 N N . GLN D 4 236 ? 131.537 107.204 143.304 1.00 85.24 234 GLN A N 1
ATOM 4194 C CA . GLN D 4 236 ? 131.842 106.130 144.243 1.00 85.95 234 GLN A CA 1
ATOM 4195 C C . GLN D 4 236 ? 130.602 105.335 144.629 1.00 85.98 234 GLN A C 1
ATOM 4196 O O . GLN D 4 236 ? 130.720 104.172 145.028 1.00 83.94 234 GLN A O 1
ATOM 4202 N N . MET D 4 237 ? 129.422 105.938 144.528 1.00 90.37 235 MET A N 1
ATOM 4203 C CA . MET D 4 237 ? 128.195 105.262 144.920 1.00 91.21 235 MET A CA 1
ATOM 4204 C C . MET D 4 237 ? 127.842 104.158 143.931 1.00 85.70 235 MET A C 1
ATOM 4205 O O . MET D 4 237 ? 128.180 104.221 142.747 1.00 81.82 235 MET A O 1
ATOM 4210 N N . THR D 4 238 ? 127.153 103.137 144.431 1.00 80.29 236 THR A N 1
ATOM 4211 C CA . THR D 4 238 ? 126.671 102.075 143.566 1.00 84.87 236 THR A CA 1
ATOM 4212 C C . THR D 4 238 ? 125.538 102.591 142.684 1.00 87.34 236 THR A C 1
ATOM 4213 O O . THR D 4 238 ? 124.887 103.593 142.988 1.00 92.74 236 THR A O 1
ATOM 4217 N N . ARG D 4 239 ? 125.311 101.892 141.570 1.00 85.80 237 ARG A N 1
ATOM 4218 C CA . ARG D 4 239 ? 124.277 102.322 140.634 1.00 85.74 237 ARG A CA 1
ATOM 4219 C C . ARG D 4 239 ? 122.900 102.323 141.280 1.00 83.69 237 ARG A C 1
ATOM 4220 O O . ARG D 4 239 ? 122.041 103.126 140.902 1.00 88.05 237 ARG A O 1
ATOM 4228 N N . SER D 4 240 ? 122.675 101.443 142.256 1.00 74.98 238 SER A N 1
ATOM 4229 C CA . SER D 4 240 ? 121.398 101.425 142.959 1.00 76.12 238 SER A CA 1
ATOM 4230 C C . SER D 4 240 ? 121.170 102.729 143.713 1.00 88.37 238 SER A C 1
ATOM 4231 O O . SER D 4 240 ? 120.124 103.374 143.563 1.00 95.12 238 SER A O 1
ATOM 4234 N N . GLN D 4 241 ? 122.148 103.138 144.526 1.00 85.85 239 GLN A N 1
ATOM 4235 C CA . GLN D 4 241 ? 122.036 104.404 145.242 1.00 75.18 239 GLN A CA 1
ATOM 4236 C C . GLN D 4 241 ? 122.034 105.586 144.289 1.00 75.23 239 GLN A C 1
ATOM 4237 O O . GLN D 4 241 ? 121.353 106.583 144.544 1.00 83.36 239 GLN A O 1
ATOM 4243 N N . CYS D 4 242 ? 122.795 105.500 143.198 1.00 78.15 240 CYS A N 1
ATOM 4244 C CA . CYS D 4 242 ? 122.822 106.592 142.233 1.00 83.59 240 CYS A CA 1
ATOM 4245 C C . CYS D 4 242 ? 121.456 106.796 141.592 1.00 84.13 240 CYS A C 1
ATOM 4246 O O . CYS D 4 242 ? 121.027 107.935 141.379 1.00 86.29 240 CYS A O 1
ATOM 4249 N N . ARG D 4 243 ? 120.759 105.708 141.268 1.00 75.23 241 ARG A N 1
ATOM 4250 C CA . ARG D 4 243 ? 119.442 105.856 140.662 1.00 71.48 241 ARG A CA 1
ATOM 4251 C C . ARG D 4 243 ? 118.373 106.206 141.687 1.00 75.77 241 ARG A C 1
ATOM 4252 O O . ARG D 4 243 ? 117.416 106.910 141.352 1.00 89.41 241 ARG A O 1
ATOM 4260 N N . GLN D 4 244 ? 118.508 105.742 142.932 1.00 77.48 242 GLN A N 1
ATOM 4261 C CA . GLN D 4 244 ? 117.529 106.109 143.951 1.00 78.78 242 GLN A CA 1
ATOM 4262 C C . GLN D 4 244 ? 117.651 107.578 144.336 1.00 79.00 242 GLN A C 1
ATOM 4263 O O . GLN D 4 244 ? 116.639 108.263 144.521 1.00 80.74 242 GLN A O 1
ATOM 4269 N N . SER D 4 245 ? 118.880 108.079 144.471 1.00 71.32 243 SER A N 1
ATOM 4270 C CA . SER D 4 245 ? 119.092 109.457 144.886 1.00 68.00 243 SER A CA 1
ATOM 4271 C C . SER D 4 245 ? 118.956 110.450 143.744 1.00 77.25 243 SER A C 1
ATOM 4272 O O . SER D 4 245 ? 118.797 111.647 144.002 1.00 89.88 243 SER A O 1
ATOM 4275 N N . GLY D 4 246 ? 119.008 109.993 142.500 1.00 72.28 244 GLY A N 1
ATOM 4276 C CA . GLY D 4 246 ? 118.903 110.888 141.370 1.00 64.70 244 GLY A CA 1
ATOM 4277 C C . GLY D 4 246 ? 117.500 111.277 140.989 1.00 64.48 244 GLY A C 1
ATOM 4278 O O . GLY D 4 246 ? 117.310 112.016 140.020 1.00 66.06 244 GLY A O 1
ATOM 4279 N N . ARG D 4 247 ? 116.503 110.795 141.723 1.00 69.08 245 ARG A N 1
ATOM 4280 C CA . ARG D 4 247 ? 115.102 111.110 141.461 1.00 64.81 245 ARG A CA 1
ATOM 4281 C C . ARG D 4 247 ? 114.755 112.379 142.224 1.00 69.21 245 ARG A C 1
ATOM 4282 O O . ARG D 4 247 ? 114.540 112.347 143.437 1.00 71.98 245 ARG A O 1
ATOM 4290 N N . VAL D 4 248 ? 114.692 113.503 141.516 1.00 71.34 246 VAL A N 1
ATOM 4291 C CA . VAL D 4 248 ? 114.428 114.790 142.143 1.00 65.70 246 VAL A CA 1
ATOM 4292 C C . VAL D 4 248 ? 113.235 115.443 141.457 1.00 69.55 246 VAL A C 1
ATOM 4293 O O . VAL D 4 248 ? 112.728 114.962 140.445 1.00 74.17 246 VAL A O 1
ATOM 4297 N N . THR D 4 249 ? 112.772 116.542 142.047 1.00 63.58 247 THR A N 1
ATOM 4298 C CA . THR D 4 249 ? 111.635 117.307 141.540 1.00 64.46 247 THR A CA 1
ATOM 4299 C C . THR D 4 249 ? 112.130 118.706 141.197 1.00 68.80 247 THR A C 1
ATOM 4300 O O . THR D 4 249 ? 112.340 119.534 142.087 1.00 72.89 247 THR A O 1
ATOM 4304 N N . VAL D 4 250 ? 112.310 118.970 139.909 1.00 66.53 248 VAL A N 1
ATOM 4305 C CA . VAL D 4 250 ? 112.822 120.252 139.444 1.00 75.05 248 VAL A CA 1
ATOM 4306 C C . VAL D 4 250 ? 111.651 121.212 139.285 1.00 81.23 248 VAL A C 1
ATOM 4307 O O . VAL D 4 250 ? 110.699 120.922 138.555 1.00 87.17 248 VAL A O 1
ATOM 4311 N N . ARG D 4 251 ? 111.712 122.351 139.967 1.00 74.47 249 ARG A N 1
ATOM 4312 C CA . ARG D 4 251 ? 110.700 123.389 139.819 1.00 67.18 249 ARG A CA 1
ATOM 4313 C C . ARG D 4 251 ? 111.194 124.409 138.805 1.00 67.42 249 ARG A C 1
ATOM 4314 O O . ARG D 4 251 ? 112.266 124.995 138.978 1.00 77.09 249 ARG A O 1
ATOM 4322 N N . MET D 4 252 ? 110.410 124.624 137.754 1.00 72.84 250 MET A N 1
ATOM 4323 C CA . MET D 4 252 ? 110.828 125.425 136.616 1.00 78.01 250 MET A CA 1
ATOM 4324 C C . MET D 4 252 ? 109.761 126.454 136.283 1.00 80.54 250 MET A C 1
ATOM 4325 O O . MET D 4 252 ? 108.566 126.145 136.287 1.00 86.36 250 MET A O 1
ATOM 4330 N N . ARG D 4 253 ? 110.197 127.677 135.999 1.00 67.57 251 ARG A N 1
ATOM 4331 C CA . ARG D 4 253 ? 109.274 128.713 135.560 1.00 69.31 251 ARG A CA 1
ATOM 4332 C C . ARG D 4 253 ? 108.670 128.337 134.213 1.00 79.91 251 ARG A C 1
ATOM 4333 O O . ARG D 4 253 ? 109.369 127.870 133.311 1.00 91.39 251 ARG A O 1
ATOM 4341 N N . CYS D 4 254 ? 107.363 128.539 134.078 1.00 77.84 252 CYS A N 1
ATOM 4342 C CA . CYS D 4 254 ? 106.623 128.136 132.886 1.00 73.12 252 CYS A CA 1
ATOM 4343 C C . CYS D 4 254 ? 105.709 129.257 132.414 1.00 72.40 252 CYS A C 1
ATOM 4344 O O . CYS D 4 254 ? 104.521 129.059 132.157 1.00 78.80 252 CYS A O 1
ATOM 4347 N N . GLY D 4 255 ? 106.254 130.459 132.304 1.00 68.22 253 GLY A N 1
ATOM 4348 C CA . GLY D 4 255 ? 105.489 131.559 131.763 1.00 70.69 253 GLY A CA 1
ATOM 4349 C C . GLY D 4 255 ? 104.389 132.025 132.702 1.00 77.63 253 GLY A C 1
ATOM 4350 O O . GLY D 4 255 ? 104.324 131.665 133.875 1.00 85.15 253 GLY A O 1
ATOM 4351 N N . SER D 4 256 ? 103.503 132.840 132.144 1.00 78.52 254 SER A N 1
ATOM 4352 C CA . SER D 4 256 ? 102.402 133.435 132.885 1.00 80.42 254 SER A CA 1
ATOM 4353 C C . SER D 4 256 ? 101.078 132.813 132.463 1.00 80.69 254 SER A C 1
ATOM 4354 O O . SER D 4 256 ? 101.005 131.988 131.550 1.00 78.93 254 SER A O 1
ATOM 4357 N N . THR D 4 257 ? 100.020 133.220 133.158 1.00 88.82 255 THR A N 1
ATOM 4358 C CA . THR D 4 257 ? 98.657 132.835 132.802 1.00 87.60 255 THR A CA 1
ATOM 4359 C C . THR D 4 257 ? 97.749 133.967 133.255 1.00 90.25 255 THR A C 1
ATOM 4360 O O . THR D 4 257 ? 97.501 134.119 134.454 1.00 95.99 255 THR A O 1
ATOM 4364 N N . ASP D 4 258 ? 97.274 134.763 132.299 1.00 92.68 256 ASP A N 1
ATOM 4365 C CA . ASP D 4 258 ? 96.518 135.980 132.592 1.00 96.41 256 ASP A CA 1
ATOM 4366 C C . ASP D 4 258 ? 97.302 136.894 133.529 1.00 98.17 256 ASP A C 1
ATOM 4367 O O . ASP D 4 258 ? 96.762 137.456 134.484 1.00 94.25 256 ASP A O 1
ATOM 4372 N N . GLY D 4 259 ? 98.597 137.036 133.257 1.00 98.97 257 GLY A N 1
ATOM 4373 C CA . GLY D 4 259 ? 99.464 137.871 134.059 1.00 94.27 257 GLY A CA 1
ATOM 4374 C C . GLY D 4 259 ? 99.943 137.253 135.352 1.00 95.61 257 GLY A C 1
ATOM 4375 O O . GLY D 4 259 ? 100.644 137.927 136.116 1.00 93.46 257 GLY A O 1
ATOM 4376 N N . GLN D 4 260 ? 99.595 135.997 135.625 1.00 92.73 258 GLN A N 1
ATOM 4377 C CA . GLN D 4 260 ? 99.971 135.339 136.866 1.00 94.00 258 GLN A CA 1
ATOM 4378 C C . GLN D 4 260 ? 101.066 134.321 136.593 1.00 96.51 258 GLN A C 1
ATOM 4379 O O . GLN D 4 260 ? 100.813 133.329 135.893 1.00 94.18 258 GLN A O 1
ATOM 4385 N N . PRO D 4 261 ? 102.278 134.518 137.110 1.00 87.55 259 PRO A N 1
ATOM 4386 C CA . PRO D 4 261 ? 103.366 133.574 136.828 1.00 80.70 259 PRO A CA 1
ATOM 4387 C C . PRO D 4 261 ? 103.039 132.177 137.327 1.00 80.82 259 PRO A C 1
ATOM 4388 O O . PRO D 4 261 ? 102.394 132.002 138.362 1.00 87.81 259 PRO A O 1
ATOM 4392 N N . GLN D 4 262 ? 103.493 131.176 136.577 1.00 72.71 260 GLN A N 1
ATOM 4393 C CA . GLN D 4 262 ? 103.214 129.782 136.885 1.00 75.00 260 GLN A CA 1
ATOM 4394 C C . GLN D 4 262 ? 104.504 128.978 136.858 1.00 79.30 260 GLN A C 1
ATOM 4395 O O . GLN D 4 262 ? 105.447 129.311 136.139 1.00 87.44 260 GLN A O 1
ATOM 4401 N N . TRP D 4 263 ? 104.532 127.912 137.654 1.00 70.01 261 TRP A N 1
ATOM 4402 C CA . TRP D 4 263 ? 105.692 127.044 137.777 1.00 68.95 261 TRP A CA 1
ATOM 4403 C C . TRP D 4 263 ? 105.252 125.594 137.636 1.00 78.88 261 TRP A C 1
ATOM 4404 O O . TRP D 4 263 ? 104.118 125.241 137.966 1.00 82.32 261 TRP A O 1
ATOM 4415 N N . ILE D 4 264 ? 106.159 124.753 137.145 1.00 81.23 262 ILE A N 1
ATOM 4416 C CA . ILE D 4 264 ? 105.886 123.337 136.934 1.00 72.72 262 ILE A CA 1
ATOM 4417 C C . ILE D 4 264 ? 106.926 122.515 137.681 1.00 67.95 262 ILE A C 1
ATOM 4418 O O . ILE D 4 264 ? 108.108 122.872 137.716 1.00 66.28 262 ILE A O 1
ATOM 4423 N N . ASP D 4 265 ? 106.480 121.419 138.288 1.00 76.84 263 ASP A N 1
ATOM 4424 C CA . ASP D 4 265 ? 107.343 120.511 139.036 1.00 74.76 263 ASP A CA 1
ATOM 4425 C C . ASP D 4 265 ? 107.523 119.235 138.223 1.00 81.08 263 ASP A C 1
ATOM 4426 O O . ASP D 4 265 ? 106.602 118.417 138.127 1.00 85.28 263 ASP A O 1
ATOM 4431 N N . LEU D 4 266 ? 108.712 119.065 137.650 1.00 75.64 264 LEU A N 1
ATOM 4432 C CA . LEU D 4 266 ? 109.023 117.919 136.814 1.00 70.04 264 LEU A CA 1
ATOM 4433 C C . LEU D 4 266 ? 109.743 116.871 137.641 1.00 69.42 264 LEU A C 1
ATOM 4434 O O . LEU D 4 266 ? 110.820 117.164 138.182 1.00 76.11 264 LEU A O 1
ATOM 4439 N N . PRO D 4 267 ? 109.202 115.668 137.791 1.00 67.99 265 PRO A N 1
ATOM 4440 C CA . PRO D 4 267 ? 109.951 114.582 138.437 1.00 66.19 265 PRO A CA 1
ATOM 4441 C C . PRO D 4 267 ? 110.954 113.976 137.468 1.00 70.15 265 PRO A C 1
ATOM 4442 O O . PRO D 4 267 ? 110.586 113.241 136.546 1.00 67.34 265 PRO A O 1
ATOM 4446 N N . VAL D 4 268 ? 112.233 114.279 137.679 1.00 70.38 266 VAL A N 1
ATOM 4447 C CA . VAL D 4 268 ? 113.282 113.886 136.751 1.00 67.88 266 VAL A CA 1
ATOM 4448 C C . VAL D 4 268 ? 114.225 112.900 137.425 1.00 66.59 266 VAL A C 1
ATOM 4449 O O . VAL D 4 268 ? 114.338 112.831 138.653 1.00 75.51 266 VAL A O 1
ATOM 4453 N N . GLN D 4 269 ? 114.903 112.125 136.583 1.00 56.55 267 GLN A N 1
ATOM 4454 C CA . GLN D 4 269 ? 115.883 111.132 136.999 1.00 64.91 267 GLN A CA 1
ATOM 4455 C C . GLN D 4 269 ? 117.244 111.565 136.478 1.00 65.38 267 GLN A C 1
ATOM 4456 O O . GLN D 4 269 ? 117.429 111.712 135.266 1.00 67.72 267 GLN A O 1
ATOM 4462 N N . VAL D 4 270 ? 118.191 111.763 137.389 1.00 59.15 268 VAL A N 1
ATOM 4463 C CA . VAL D 4 270 ? 119.511 112.287 137.063 1.00 60.60 268 VAL A CA 1
ATOM 4464 C C . VAL D 4 270 ? 120.532 111.179 137.261 1.00 61.27 268 VAL A C 1
ATOM 4465 O O . VAL D 4 270 ? 120.562 110.534 138.315 1.00 70.97 268 VAL A O 1
ATOM 4469 N N . HIS D 4 271 ? 121.367 110.959 136.249 1.00 68.13 269 HIS A N 1
ATOM 4470 C CA . HIS D 4 271 ? 122.430 109.967 136.332 1.00 60.34 269 HIS A CA 1
ATOM 4471 C C . HIS D 4 271 ? 123.804 110.575 136.562 1.00 69.86 269 HIS A C 1
ATOM 4472 O O . HIS D 4 271 ? 124.674 109.907 137.129 1.00 77.25 269 HIS A O 1
ATOM 4479 N N . ARG D 4 272 ? 124.027 111.816 136.142 1.00 69.35 270 ARG A N 1
ATOM 4480 C CA . ARG D 4 272 ? 125.304 112.476 136.347 1.00 66.31 270 ARG A CA 1
ATOM 4481 C C . ARG D 4 272 ? 125.058 113.914 136.775 1.00 77.24 270 ARG A C 1
ATOM 4482 O O . ARG D 4 272 ? 124.024 114.503 136.456 1.00 74.80 270 ARG A O 1
ATOM 4490 N N . TRP D 4 273 ? 126.019 114.471 137.504 1.00 74.10 271 TRP A N 1
ATOM 4491 C CA . TRP D 4 273 ? 125.953 115.837 137.995 1.00 60.09 271 TRP A CA 1
ATOM 4492 C C . TRP D 4 273 ? 127.054 116.667 137.352 1.00 68.68 271 TRP A C 1
ATOM 4493 O O . TRP D 4 273 ? 127.906 116.158 136.622 1.00 66.25 271 TRP A O 1
ATOM 4504 N N . LEU D 4 274 ? 127.031 117.948 137.637 1.00 75.25 272 LEU A N 1
ATOM 4505 C CA . LEU D 4 274 ? 127.973 118.884 137.051 1.00 72.60 272 LEU A CA 1
ATOM 4506 C C . LEU D 4 274 ? 129.058 119.256 138.054 1.00 69.86 272 LEU A C 1
ATOM 4507 O O . LEU D 4 274 ? 128.843 119.183 139.267 1.00 74.44 272 LEU A O 1
ATOM 4512 N N . PRO D 4 275 ? 130.236 119.651 137.572 1.00 68.28 273 PRO A N 1
ATOM 4513 C CA . PRO D 4 275 ? 131.323 120.011 138.488 1.00 64.30 273 PRO A CA 1
ATOM 4514 C C . PRO D 4 275 ? 130.960 121.207 139.352 1.00 67.32 273 PRO A C 1
ATOM 4515 O O . PRO D 4 275 ? 130.151 122.054 138.972 1.00 84.07 273 PRO A O 1
ATOM 4519 N N . ALA D 4 276 ? 131.573 121.265 140.534 1.00 71.43 274 ALA A N 1
ATOM 4520 C CA . ALA D 4 276 ? 131.308 122.361 141.457 1.00 72.81 274 ALA A CA 1
ATOM 4521 C C . ALA D 4 276 ? 131.751 123.708 140.904 1.00 76.49 274 ALA A C 1
ATOM 4522 O O . ALA D 4 276 ? 131.330 124.745 141.423 1.00 83.09 274 ALA A O 1
ATOM 4524 N N . ASP D 4 277 ? 132.591 123.719 139.871 1.00 78.62 275 ASP A N 1
ATOM 4525 C CA . ASP D 4 277 ? 133.046 124.951 139.245 1.00 72.38 275 ASP A CA 1
ATOM 4526 C C . ASP D 4 277 ? 132.312 125.257 137.947 1.00 72.24 275 ASP A C 1
ATOM 4527 O O . ASP D 4 277 ? 132.776 126.094 137.169 1.00 72.57 275 ASP A O 1
ATOM 4532 N N . ALA D 4 278 ? 131.186 124.597 137.692 1.00 75.24 276 ALA A N 1
ATOM 4533 C CA . ALA D 4 278 ? 130.414 124.864 136.490 1.00 68.52 276 ALA A CA 1
ATOM 4534 C C . ALA D 4 278 ? 129.739 126.229 136.595 1.00 69.36 276 ALA A C 1
ATOM 4535 O O . ALA D 4 278 ? 129.754 126.888 137.637 1.00 79.79 276 ALA A O 1
ATOM 4537 N N . ASP D 4 279 ? 129.139 126.663 135.484 1.00 68.50 277 ASP A N 1
ATOM 4538 C CA . ASP D 4 279 ? 128.467 127.958 135.417 1.00 60.29 277 ASP A CA 1
ATOM 4539 C C . ASP D 4 279 ? 127.207 127.760 134.572 1.00 70.36 277 ASP A C 1
ATOM 4540 O O . ASP D 4 279 ? 127.223 127.862 133.344 1.00 77.19 277 ASP A O 1
ATOM 4545 N N . ILE D 4 280 ? 126.098 127.469 135.252 1.00 71.24 278 ILE A N 1
ATOM 4546 C CA . ILE D 4 280 ? 124.853 127.167 134.559 1.00 74.35 278 ILE A CA 1
ATOM 4547 C C . ILE D 4 280 ? 124.351 128.408 133.846 1.00 69.24 278 ILE A C 1
ATOM 4548 O O . ILE D 4 280 ? 123.996 129.404 134.481 1.00 78.27 278 ILE A O 1
ATOM 4553 N N . THR D 4 281 ? 124.309 128.347 132.516 1.00 64.51 279 THR A N 1
ATOM 4554 C CA . THR D 4 281 ? 123.861 129.477 131.716 1.00 71.41 279 THR A CA 1
ATOM 4555 C C . THR D 4 281 ? 122.376 129.430 131.389 1.00 72.25 279 THR A C 1
ATOM 4556 O O . THR D 4 281 ? 121.806 130.465 131.032 1.00 73.85 279 THR A O 1
ATOM 4560 N N . GLY D 4 282 ? 121.741 128.272 131.503 1.00 65.07 280 GLY A N 1
ATOM 4561 C CA . GLY D 4 282 ? 120.326 128.176 131.222 1.00 63.39 280 GLY A CA 1
ATOM 4562 C C . GLY D 4 282 ? 119.900 126.729 131.105 1.00 60.27 280 GLY A C 1
ATOM 4563 O O . GLY D 4 282 ? 120.698 125.807 131.282 1.00 70.77 280 GLY A O 1
ATOM 4564 N N . ALA D 4 283 ? 118.621 126.553 130.795 1.00 54.73 281 ALA A N 1
ATOM 4565 C CA . ALA D 4 283 ? 118.043 125.225 130.661 1.00 62.39 281 ALA A CA 1
ATOM 4566 C C . ALA D 4 283 ? 116.880 125.301 129.687 1.00 70.39 281 ALA A C 1
ATOM 4567 O O . ALA D 4 283 ? 116.373 126.379 129.375 1.00 73.68 281 ALA A O 1
ATOM 4569 N N . GLU D 4 284 ? 116.470 124.136 129.199 1.00 78.36 282 GLU A N 1
ATOM 4570 C CA . GLU D 4 284 ? 115.297 124.067 128.343 1.00 69.96 282 GLU A CA 1
ATOM 4571 C C . GLU D 4 284 ? 114.630 122.711 128.508 1.00 67.36 282 GLU A C 1
ATOM 4572 O O . GLU D 4 284 ? 115.301 121.679 128.575 1.00 77.77 282 GLU A O 1
ATOM 4578 N N . LEU D 4 285 ? 113.308 122.731 128.583 1.00 65.31 283 LEU A N 1
ATOM 4579 C CA . LEU D 4 285 ? 112.498 121.526 128.610 1.00 69.59 283 LEU A CA 1
ATOM 4580 C C . LEU D 4 285 ? 112.012 121.253 127.195 1.00 75.84 283 LEU A C 1
ATOM 4581 O O . LEU D 4 285 ? 111.341 122.099 126.592 1.00 80.84 283 LEU A O 1
ATOM 4586 N N . VAL D 4 286 ? 112.363 120.084 126.666 1.00 80.48 284 VAL A N 1
ATOM 4587 C CA . VAL D 4 286 ? 112.018 119.685 125.309 1.00 78.14 284 VAL A CA 1
ATOM 4588 C C . VAL D 4 286 ? 110.973 118.585 125.388 1.00 78.30 284 VAL A C 1
ATOM 4589 O O . VAL D 4 286 ? 111.169 117.578 126.084 1.00 79.72 284 VAL A O 1
ATOM 4593 N N . VAL D 4 287 ? 109.861 118.786 124.685 1.00 82.89 285 VAL A N 1
ATOM 4594 C CA . VAL D 4 287 ? 108.761 117.834 124.620 1.00 79.29 285 VAL A CA 1
ATOM 4595 C C . VAL D 4 287 ? 108.690 117.300 123.199 1.00 75.54 285 VAL A C 1
ATOM 4596 O O . VAL D 4 287 ? 108.689 118.078 122.237 1.00 73.22 285 VAL A O 1
ATOM 4600 N N . THR D 4 288 ? 108.643 115.976 123.068 1.00 83.87 286 THR A N 1
ATOM 4601 C CA . THR D 4 288 ? 108.585 115.314 121.775 1.00 88.86 286 THR A CA 1
ATOM 4602 C C . THR D 4 288 ? 107.496 114.252 121.793 1.00 84.32 286 THR A C 1
ATOM 4603 O O . THR D 4 288 ? 107.161 113.693 122.839 1.00 88.54 286 THR A O 1
ATOM 4607 N N . ARG D 4 289 ? 106.946 113.979 120.614 1.00 79.82 287 ARG A N 1
ATOM 4608 C CA . ARG D 4 289 ? 105.961 112.922 120.428 1.00 82.87 287 ARG A CA 1
ATOM 4609 C C . ARG D 4 289 ? 106.610 111.782 119.663 1.00 85.10 287 ARG A C 1
ATOM 4610 O O . ARG D 4 289 ? 107.145 111.988 118.570 1.00 91.42 287 ARG A O 1
ATOM 4618 N N . VAL D 4 290 ? 106.567 110.588 120.239 1.00 73.48 288 VAL A N 1
ATOM 4619 C CA . VAL D 4 290 ? 107.022 109.373 119.581 1.00 70.35 288 VAL A CA 1
ATOM 4620 C C . VAL D 4 290 ? 105.856 108.400 119.612 1.00 76.19 288 VAL A C 1
ATOM 4621 O O . VAL D 4 290 ? 105.438 107.959 120.690 1.00 80.44 288 VAL A O 1
ATOM 4625 N N . ALA D 4 291 ? 105.332 108.067 118.432 1.00 66.19 289 ALA A N 1
ATOM 4626 C CA . ALA D 4 291 ? 104.154 107.214 118.298 1.00 64.63 289 ALA A CA 1
ATOM 4627 C C . ALA D 4 291 ? 102.953 107.799 119.034 1.00 79.68 289 ALA A C 1
ATOM 4628 O O . ALA D 4 291 ? 102.198 107.078 119.686 1.00 82.28 289 ALA A O 1
ATOM 4630 N N . GLY D 4 292 ? 102.777 109.114 118.930 1.00 83.20 290 GLY A N 1
ATOM 4631 C CA . GLY D 4 292 ? 101.637 109.764 119.551 1.00 78.32 290 GLY A CA 1
ATOM 4632 C C . GLY D 4 292 ? 101.689 109.788 121.059 1.00 78.74 290 GLY A C 1
ATOM 4633 O O . GLY D 4 292 ? 100.646 109.906 121.708 1.00 82.86 290 GLY A O 1
ATOM 4634 N N . ILE D 4 293 ? 102.880 109.674 121.637 1.00 84.87 291 ILE A N 1
ATOM 4635 C CA . ILE D 4 293 ? 103.072 109.675 123.080 1.00 81.29 291 ILE A CA 1
ATOM 4636 C C . ILE D 4 293 ? 104.099 110.741 123.423 1.00 84.15 291 ILE A C 1
ATOM 4637 O O . ILE D 4 293 ? 105.165 110.811 122.803 1.00 89.07 291 ILE A O 1
ATOM 4642 N N . TYR D 4 294 ? 103.774 111.576 124.403 1.00 81.25 292 TYR A N 1
ATOM 4643 C CA . TYR D 4 294 ? 104.593 112.726 124.758 1.00 78.89 292 TYR A CA 1
ATOM 4644 C C . TYR D 4 294 ? 105.707 112.308 125.706 1.00 87.29 292 TYR A C 1
ATOM 4645 O O . TYR D 4 294 ? 105.458 111.633 126.710 1.00 93.43 292 TYR A O 1
ATOM 4654 N N . ARG D 4 295 ? 106.931 112.711 125.381 1.00 79.54 293 ARG A N 1
ATOM 4655 C CA . ARG D 4 295 ? 108.090 112.521 126.236 1.00 78.43 293 ARG A CA 1
ATOM 4656 C C . ARG D 4 295 ? 108.732 113.874 126.506 1.00 78.52 293 ARG A C 1
ATOM 4657 O O . ARG D 4 295 ? 108.706 114.769 125.658 1.00 76.12 293 ARG A O 1
ATOM 4665 N N . ALA D 4 296 ? 109.304 114.021 127.696 1.00 67.05 294 ALA A N 1
ATOM 4666 C CA . ALA D 4 296 ? 109.916 115.274 128.106 1.00 69.30 294 ALA A CA 1
ATOM 4667 C C . ALA D 4 296 ? 111.338 115.026 128.582 1.00 74.11 294 ALA A C 1
ATOM 4668 O O . ALA D 4 296 ? 111.657 113.959 129.110 1.00 72.00 294 ALA A O 1
ATOM 4670 N N . LYS D 4 297 ? 112.194 116.025 128.383 1.00 76.74 295 LYS A N 1
ATOM 4671 C CA . LYS D 4 297 ? 113.586 115.921 128.797 1.00 65.12 295 LYS A CA 1
ATOM 4672 C C . LYS D 4 297 ? 114.118 117.318 129.078 1.00 69.23 295 LYS A C 1
ATOM 4673 O O . LYS D 4 297 ? 113.900 118.234 128.283 1.00 80.94 295 LYS A O 1
ATOM 4679 N N . LEU D 4 298 ? 114.808 117.481 130.203 1.00 54.45 296 LEU A N 1
ATOM 4680 C CA . LEU D 4 298 ? 115.328 118.778 130.617 1.00 57.26 296 LEU A CA 1
ATOM 4681 C C . LEU D 4 298 ? 116.827 118.825 130.361 1.00 60.20 296 LEU A C 1
ATOM 4682 O O . LEU D 4 298 ? 117.579 118.032 130.931 1.00 69.15 296 LEU A O 1
ATOM 4687 N N . CYS D 4 299 ? 117.259 119.756 129.518 1.00 61.90 297 CYS A N 1
ATOM 4688 C CA . CYS D 4 299 ? 118.663 119.910 129.163 1.00 64.44 297 CYS A CA 1
ATOM 4689 C C . CYS D 4 299 ? 119.195 121.182 129.807 1.00 65.62 297 CYS A C 1
ATOM 4690 O O . CYS D 4 299 ? 118.662 122.268 129.567 1.00 78.91 297 CYS A O 1
ATOM 4693 N N . VAL D 4 300 ? 120.247 121.046 130.610 1.00 60.74 298 VAL A N 1
ATOM 4694 C CA . VAL D 4 300 ? 120.849 122.153 131.342 1.00 61.92 298 VAL A CA 1
ATOM 4695 C C . VAL D 4 300 ? 122.222 122.421 130.747 1.00 63.28 298 VAL A C 1
ATOM 4696 O O . VAL D 4 300 ? 123.045 121.505 130.637 1.00 71.97 298 VAL A O 1
ATOM 4700 N N . THR D 4 301 ? 122.472 123.671 130.365 1.00 61.36 299 THR A N 1
ATOM 4701 C CA . THR D 4 301 ? 123.719 124.058 129.721 1.00 60.31 299 THR A CA 1
ATOM 4702 C C . THR D 4 301 ? 124.655 124.676 130.749 1.00 61.39 299 THR A C 1
ATOM 4703 O O . THR D 4 301 ? 124.242 125.537 131.531 1.00 77.17 299 THR A O 1
ATOM 4707 N N . ALA D 4 302 ? 125.912 124.238 130.744 1.00 61.57 300 ALA A N 1
ATOM 4708 C CA . ALA D 4 302 ? 126.909 124.741 131.674 1.00 59.56 300 ALA A CA 1
ATOM 4709 C C . ALA D 4 302 ? 128.196 125.063 130.932 1.00 62.96 300 ALA A C 1
ATOM 4710 O O . ALA D 4 302 ? 128.488 124.474 129.887 1.00 78.90 300 ALA A O 1
ATOM 4712 N N . ARG D 4 303 ? 128.953 126.010 131.478 1.00 74.96 301 ARG A N 1
ATOM 4713 C CA . ARG D 4 303 ? 130.222 126.445 130.905 1.00 73.95 301 ARG A CA 1
ATOM 4714 C C . ARG D 4 303 ? 131.356 125.965 131.806 1.00 79.88 301 ARG A C 1
ATOM 4715 O O . ARG D 4 303 ? 131.609 126.553 132.862 1.00 79.66 301 ARG A O 1
ATOM 4723 N N . ILE D 4 304 ? 132.043 124.905 131.390 1.00 88.91 302 ILE A N 1
ATOM 4724 C CA . ILE D 4 304 ? 133.101 124.290 132.172 1.00 87.99 302 ILE A CA 1
ATOM 4725 C C . ILE D 4 304 ? 134.446 124.595 131.520 1.00 88.23 302 ILE A C 1
ATOM 4726 O O . ILE D 4 304 ? 134.540 124.930 130.331 1.00 89.65 302 ILE A O 1
ATOM 4731 N N . GLY D 4 305 ? 135.502 124.472 132.323 1.00 92.33 303 GLY A N 1
ATOM 4732 C CA . GLY D 4 305 ? 136.842 124.723 131.834 1.00 94.32 303 GLY A CA 1
ATOM 4733 C C . GLY D 4 305 ? 137.309 123.665 130.854 1.00 100.90 303 GLY A C 1
ATOM 4734 O O . GLY D 4 305 ? 136.774 122.560 130.774 1.00 103.52 303 GLY A O 1
ATOM 4735 N N . ASP D 4 306 ? 138.341 124.025 130.101 1.00 106.54 304 ASP A N 1
ATOM 4736 C CA . ASP D 4 306 ? 138.862 123.186 129.035 1.00 105.27 304 ASP A CA 1
ATOM 4737 C C . ASP D 4 306 ? 139.806 122.124 129.587 1.00 107.90 304 ASP A C 1
ATOM 4738 O O . ASP D 4 306 ? 140.331 122.235 130.697 1.00 107.44 304 ASP A O 1
ATOM 4743 N N . THR D 4 307 ? 140.018 121.083 128.787 1.00 105.82 305 THR A N 1
ATOM 4744 C CA . THR D 4 307 ? 140.907 119.985 129.136 1.00 106.52 305 THR A CA 1
ATOM 4745 C C . THR D 4 307 ? 142.270 120.206 128.495 1.00 105.23 305 THR A C 1
ATOM 4746 O O . THR D 4 307 ? 142.362 120.643 127.344 1.00 101.31 305 THR A O 1
ATOM 4750 N N . GLU D 4 308 ? 143.323 119.914 129.250 1.00 106.66 306 GLU A N 1
ATOM 4751 C CA . GLU D 4 308 ? 144.677 120.089 128.747 1.00 106.79 306 GLU A CA 1
ATOM 4752 C C . GLU D 4 308 ? 144.915 119.163 127.558 1.00 109.05 306 GLU A C 1
ATOM 4753 O O . GLU D 4 308 ? 144.607 117.966 127.638 1.00 111.73 306 GLU A O 1
ATOM 4759 N N . PRO D 4 309 ? 145.450 119.668 126.449 1.00 96.66 307 PRO A N 1
ATOM 4760 C CA . PRO D 4 309 ? 145.636 118.821 125.267 1.00 98.04 307 PRO A CA 1
ATOM 4761 C C . PRO D 4 309 ? 146.659 117.723 125.505 1.00 95.41 307 PRO A C 1
ATOM 4762 O O . PRO D 4 309 ? 147.608 117.877 126.277 1.00 98.68 307 PRO A O 1
ATOM 4766 N N . VAL D 4 310 ? 146.451 116.597 124.824 1.00 84.12 308 VAL A N 1
ATOM 4767 C CA . VAL D 4 310 ? 147.382 115.482 124.917 1.00 86.61 308 VAL A CA 1
ATOM 4768 C C . VAL D 4 310 ? 148.648 115.801 124.129 1.00 89.24 308 VAL A C 1
ATOM 4769 O O . VAL D 4 310 ? 148.664 116.653 123.238 1.00 90.30 308 VAL A O 1
ATOM 4773 N N . THR D 4 311 ? 149.728 115.099 124.465 1.00 96.96 309 THR A N 1
ATOM 4774 C CA . THR D 4 311 ? 151.014 115.356 123.830 1.00 97.82 309 THR A CA 1
ATOM 4775 C C . THR D 4 311 ? 151.624 114.084 123.257 1.00 96.47 309 THR A C 1
ATOM 4776 O O . THR D 4 311 ? 152.407 114.143 122.304 1.00 97.94 309 THR A O 1
ATOM 4780 N N . SER D 4 312 ? 151.277 112.932 123.823 1.00 96.73 310 SER A N 1
ATOM 4781 C CA . SER D 4 312 ? 151.847 111.661 123.407 1.00 97.53 310 SER A CA 1
ATOM 4782 C C . SER D 4 312 ? 150.738 110.667 123.098 1.00 96.42 310 SER A C 1
ATOM 4783 O O . SER D 4 312 ? 149.644 110.735 123.663 1.00 99.57 310 SER A O 1
ATOM 4786 N N . GLY D 4 313 ? 151.034 109.741 122.189 1.00 90.42 311 GLY A N 1
ATOM 4787 C CA . GLY D 4 313 ? 150.101 108.701 121.832 1.00 92.97 311 GLY A CA 1
ATOM 4788 C C . GLY D 4 313 ? 150.169 108.325 120.367 1.00 95.71 311 GLY A C 1
ATOM 4789 O O . GLY D 4 313 ? 150.710 109.060 119.535 1.00 96.85 311 GLY A O 1
ATOM 4790 N N . PRO D 4 314 ? 149.621 107.162 120.026 1.00 88.95 312 PRO A N 1
ATOM 4791 C CA . PRO D 4 314 ? 149.608 106.734 118.624 1.00 84.72 312 PRO A CA 1
ATOM 4792 C C . PRO D 4 314 ? 148.705 107.612 117.776 1.00 83.41 312 PRO A C 1
ATOM 4793 O O . PRO D 4 314 ? 147.722 108.181 118.253 1.00 85.22 312 PRO A O 1
ATOM 4797 N N . THR D 4 315 ? 149.050 107.710 116.496 1.00 78.13 313 THR A N 1
ATOM 4798 C CA . THR D 4 315 ? 148.233 108.420 115.524 1.00 76.16 313 THR A CA 1
ATOM 4799 C C . THR D 4 315 ? 147.287 107.438 114.845 1.00 81.05 313 THR A C 1
ATOM 4800 O O . THR D 4 315 ? 147.720 106.392 114.354 1.00 90.86 313 THR A O 1
ATOM 4804 N N . VAL D 4 316 ? 146.000 107.772 114.825 1.00 71.64 314 VAL A N 1
ATOM 4805 C CA . VAL D 4 316 ? 144.970 106.918 114.248 1.00 70.54 314 VAL A CA 1
ATOM 4806 C C . VAL D 4 316 ? 144.329 107.655 113.083 1.00 76.62 314 VAL A C 1
ATOM 4807 O O . VAL D 4 316 ? 143.842 108.779 113.246 1.00 87.94 314 VAL A O 1
ATOM 4811 N N . ALA D 4 317 ? 144.328 107.022 111.915 1.00 72.36 315 ALA A N 1
ATOM 4812 C CA . ALA D 4 317 ? 143.724 107.559 110.706 1.00 70.06 315 ALA A CA 1
ATOM 4813 C C . ALA D 4 317 ? 142.464 106.770 110.389 1.00 74.75 315 ALA A C 1
ATOM 4814 O O . ALA D 4 317 ? 142.480 105.533 110.418 1.00 86.40 315 ALA A O 1
ATOM 4816 N N . LEU D 4 318 ? 141.382 107.484 110.087 1.00 63.48 316 LEU A N 1
ATOM 4817 C CA . LEU D 4 318 ? 140.069 106.899 109.861 1.00 68.57 316 LEU A CA 1
ATOM 4818 C C . LEU D 4 318 ? 139.571 107.244 108.465 1.00 70.30 316 LEU A C 1
ATOM 4819 O O . LEU D 4 318 ? 139.742 108.374 107.999 1.00 81.93 316 LEU A O 1
ATOM 4824 N N . HIS D 4 319 ? 138.949 106.269 107.802 1.00 66.33 317 HIS A N 1
ATOM 4825 C CA . HIS D 4 319 ? 138.395 106.443 106.468 1.00 62.40 317 HIS A CA 1
ATOM 4826 C C . HIS D 4 319 ? 136.983 105.878 106.441 1.00 68.68 317 HIS A C 1
ATOM 4827 O O . HIS D 4 319 ? 136.710 104.850 107.065 1.00 71.57 317 HIS A O 1
ATOM 4834 N N . LEU D 4 320 ? 136.092 106.547 105.712 1.00 75.48 318 LEU A N 1
ATOM 4835 C CA . LEU D 4 320 ? 134.669 106.236 105.722 1.00 71.44 318 LEU A CA 1
ATOM 4836 C C . LEU D 4 320 ? 134.239 105.564 104.425 1.00 74.76 318 LEU A C 1
ATOM 4837 O O . LEU D 4 320 ? 134.632 105.983 103.333 1.00 81.08 318 LEU A O 1
ATOM 4842 N N . GLY D 4 321 ? 133.418 104.528 104.561 1.00 84.03 319 GLY A N 1
ATOM 4843 C CA . GLY D 4 321 ? 132.806 103.843 103.438 1.00 80.67 319 GLY A CA 1
ATOM 4844 C C . GLY D 4 321 ? 131.584 103.108 103.936 1.00 85.48 319 GLY A C 1
ATOM 4845 O O . GLY D 4 321 ? 131.353 102.999 105.140 1.00 89.31 319 GLY A O 1
ATOM 4846 N N . TRP D 4 322 ? 130.781 102.613 102.997 1.00 81.02 320 TRP A N 1
ATOM 4847 C CA . TRP D 4 322 ? 129.586 101.853 103.345 1.00 68.29 320 TRP A CA 1
ATOM 4848 C C . TRP D 4 322 ? 129.469 100.613 102.458 1.00 76.02 320 TRP A C 1
ATOM 4849 O O . TRP D 4 322 ? 128.422 100.303 101.901 1.00 86.82 320 TRP A O 1
ATOM 4860 N N . ARG D 4 323 ? 130.570 99.886 102.322 1.00 84.05 321 ARG A N 1
ATOM 4861 C CA . ARG D 4 323 ? 130.547 98.627 101.601 1.00 80.90 321 ARG A CA 1
ATOM 4862 C C . ARG D 4 323 ? 129.846 97.560 102.434 1.00 81.01 321 ARG A C 1
ATOM 4863 O O . ARG D 4 323 ? 129.763 97.648 103.661 1.00 89.43 321 ARG A O 1
ATOM 4871 N N . SER D 4 324 ? 129.333 96.544 101.753 1.00 86.13 322 SER A N 1
ATOM 4872 C CA . SER D 4 324 ? 128.574 95.490 102.405 1.00 91.93 322 SER A CA 1
ATOM 4873 C C . SER D 4 324 ? 129.447 94.267 102.656 1.00 92.83 322 SER A C 1
ATOM 4874 O O . SER D 4 324 ? 130.265 93.876 101.819 1.00 89.33 322 SER A O 1
ATOM 4877 N N . THR D 4 325 ? 129.259 93.665 103.826 1.00 97.81 323 THR A N 1
ATOM 4878 C CA . THR D 4 325 ? 129.993 92.478 104.231 1.00 99.78 323 THR A CA 1
ATOM 4879 C C . THR D 4 325 ? 128.992 91.484 104.801 1.00 103.37 323 THR A C 1
ATOM 4880 O O . THR D 4 325 ? 127.908 91.861 105.252 1.00 103.12 323 THR A O 1
ATOM 4884 N N . GLU D 4 326 ? 129.361 90.201 104.771 1.00 111.90 324 GLU A N 1
ATOM 4885 C CA . GLU D 4 326 ? 128.451 89.152 105.218 1.00 108.81 324 GLU A CA 1
ATOM 4886 C C . GLU D 4 326 ? 128.061 89.301 106.681 1.00 110.95 324 GLU A C 1
ATOM 4887 O O . GLU D 4 326 ? 127.047 88.734 107.100 1.00 110.79 324 GLU A O 1
ATOM 4893 N N . GLU D 4 327 ? 128.837 90.048 107.467 1.00 103.54 325 GLU A N 1
ATOM 4894 C CA . GLU D 4 327 ? 128.554 90.260 108.880 1.00 103.53 325 GLU A CA 1
ATOM 4895 C C . GLU D 4 327 ? 128.046 91.669 109.165 1.00 101.14 325 GLU A C 1
ATOM 4896 O O . GLU D 4 327 ? 128.069 92.111 110.316 1.00 102.35 325 GLU A O 1
ATOM 4902 N N . GLY D 4 328 ? 127.593 92.380 108.144 1.00 92.58 326 GLY A N 1
ATOM 4903 C CA . GLY D 4 328 ? 127.088 93.728 108.296 1.00 93.62 326 GLY A CA 1
ATOM 4904 C C . GLY D 4 328 ? 127.835 94.716 107.419 1.00 94.57 326 GLY A C 1
ATOM 4905 O O . GLY D 4 328 ? 128.783 94.382 106.713 1.00 99.66 326 GLY A O 1
ATOM 4906 N N . THR D 4 329 ? 127.373 95.959 107.482 1.00 78.09 327 THR A N 1
ATOM 4907 C CA . THR D 4 329 ? 127.987 97.017 106.695 1.00 77.79 327 THR A CA 1
ATOM 4908 C C . THR D 4 329 ? 129.299 97.450 107.334 1.00 81.51 327 THR A C 1
ATOM 4909 O O . THR D 4 329 ? 129.333 97.832 108.507 1.00 82.98 327 THR A O 1
ATOM 4913 N N . ALA D 4 330 ? 130.381 97.388 106.564 1.00 76.33 328 ALA A N 1
ATOM 4914 C CA . ALA D 4 330 ? 131.686 97.855 107.028 1.00 70.60 328 ALA A CA 1
ATOM 4915 C C . ALA D 4 330 ? 131.724 99.365 106.862 1.00 69.86 328 ALA A C 1
ATOM 4916 O O . ALA D 4 330 ? 131.937 99.877 105.762 1.00 79.58 328 ALA A O 1
ATOM 4918 N N . VAL D 4 331 ? 131.525 100.088 107.964 1.00 67.01 329 VAL A N 1
ATOM 4919 C CA . VAL D 4 331 ? 131.335 101.531 107.886 1.00 67.68 329 VAL A CA 1
ATOM 4920 C C . VAL D 4 331 ? 132.640 102.323 107.906 1.00 66.60 329 VAL A C 1
ATOM 4921 O O . VAL D 4 331 ? 132.659 103.474 107.449 1.00 65.54 329 VAL A O 1
ATOM 4925 N N . ALA D 4 332 ? 133.736 101.750 108.398 1.00 72.77 330 ALA A N 1
ATOM 4926 C CA . ALA D 4 332 ? 134.969 102.525 108.438 1.00 67.46 330 ALA A CA 1
ATOM 4927 C C . ALA D 4 332 ? 136.180 101.610 108.377 1.00 73.56 330 ALA A C 1
ATOM 4928 O O . ALA D 4 332 ? 136.084 100.402 108.582 1.00 74.55 330 ALA A O 1
ATOM 4930 N N . THR D 4 333 ? 137.330 102.213 108.095 1.00 79.13 331 THR A N 1
ATOM 4931 C CA . THR D 4 333 ? 138.614 101.525 108.084 1.00 75.35 331 THR A CA 1
ATOM 4932 C C . THR D 4 333 ? 139.639 102.405 108.781 1.00 72.66 331 THR A C 1
ATOM 4933 O O . THR D 4 333 ? 139.797 103.575 108.422 1.00 78.64 331 THR A O 1
ATOM 4937 N N . TRP D 4 334 ? 140.333 101.853 109.770 1.00 74.38 332 TRP A N 1
ATOM 4938 C CA . TRP D 4 334 ? 141.265 102.632 110.567 1.00 73.39 332 TRP A CA 1
ATOM 4939 C C . TRP D 4 334 ? 142.643 101.990 110.550 1.00 73.48 332 TRP A C 1
ATOM 4940 O O . TRP D 4 334 ? 142.782 100.766 110.477 1.00 76.14 332 TRP A O 1
ATOM 4951 N N . ARG D 4 335 ? 143.662 102.843 110.603 1.00 74.86 333 ARG A N 1
ATOM 4952 C CA . ARG D 4 335 ? 145.048 102.415 110.720 1.00 73.14 333 ARG A CA 1
ATOM 4953 C C . ARG D 4 335 ? 145.720 103.224 111.818 1.00 83.32 333 ARG A C 1
ATOM 4954 O O . ARG D 4 335 ? 145.341 104.362 112.087 1.00 89.36 333 ARG A O 1
ATOM 4962 N N . SER D 4 336 ? 146.714 102.627 112.467 1.00 91.77 334 SER A N 1
ATOM 4963 C CA . SER D 4 336 ? 147.352 103.250 113.614 1.00 77.05 334 SER A CA 1
ATOM 4964 C C . SER D 4 336 ? 148.864 103.224 113.464 1.00 79.07 334 SER A C 1
ATOM 4965 O O . SER D 4 336 ? 149.435 102.294 112.891 1.00 84.73 334 SER A O 1
ATOM 4968 N N . ASP D 4 337 ? 149.507 104.267 113.992 1.00 87.30 335 ASP A N 1
ATOM 4969 C CA . ASP D 4 337 ? 150.963 104.336 113.966 1.00 93.85 335 ASP A CA 1
ATOM 4970 C C . ASP D 4 337 ? 151.586 103.391 114.986 1.00 93.89 335 ASP A C 1
ATOM 4971 O O . ASP D 4 337 ? 152.673 102.852 114.749 1.00 91.43 335 ASP A O 1
ATOM 4976 N N . ALA D 4 338 ? 150.923 103.183 116.113 1.00 97.38 336 ALA A N 1
ATOM 4977 C CA . ALA D 4 338 ? 151.346 102.272 117.163 1.00 95.17 336 ALA A CA 1
ATOM 4978 C C . ALA D 4 338 ? 150.160 101.415 117.568 1.00 95.87 336 ALA A C 1
ATOM 4979 O O . ALA D 4 338 ? 149.007 101.814 117.380 1.00 104.20 336 ALA A O 1
ATOM 4981 N N . PRO D 4 339 ? 150.406 100.225 118.114 1.00 89.92 337 PRO A N 1
ATOM 4982 C CA . PRO D 4 339 ? 149.291 99.336 118.462 1.00 91.04 337 PRO A CA 1
ATOM 4983 C C . PRO D 4 339 ? 148.333 99.982 119.453 1.00 91.84 337 PRO A C 1
ATOM 4984 O O . PRO D 4 339 ? 148.738 100.737 120.338 1.00 89.82 337 PRO A O 1
ATOM 4988 N N . LEU D 4 340 ? 147.050 99.679 119.286 1.00 86.43 338 LEU A N 1
ATOM 4989 C CA . LEU D 4 340 ? 145.990 100.169 120.152 1.00 86.20 338 LEU A CA 1
ATOM 4990 C C . LEU D 4 340 ? 145.489 99.047 121.052 1.00 89.78 338 LEU A C 1
ATOM 4991 O O . LEU D 4 340 ? 145.770 97.868 120.827 1.00 91.27 338 LEU A O 1
ATOM 4996 N N . ASP D 4 341 ? 144.737 99.431 122.079 1.00 91.01 339 ASP A N 1
ATOM 4997 C CA . ASP D 4 341 ? 144.118 98.490 123.004 1.00 91.61 339 ASP A CA 1
ATOM 4998 C C . ASP D 4 341 ? 142.606 98.642 122.914 1.00 91.18 339 ASP A C 1
ATOM 4999 O O . ASP D 4 341 ? 142.059 99.679 123.304 1.00 87.61 339 ASP A O 1
ATOM 5004 N N . ILE D 4 342 ? 141.939 97.613 122.414 1.00 89.60 340 ILE A N 1
ATOM 5005 C CA . ILE D 4 342 ? 140.490 97.608 122.227 1.00 89.06 340 ILE A CA 1
ATOM 5006 C C . ILE D 4 342 ? 139.879 96.709 123.293 1.00 91.27 340 ILE A C 1
ATOM 5007 O O . ILE D 4 342 ? 140.396 95.612 123.531 1.00 93.39 340 ILE A O 1
ATOM 5012 N N . PRO D 4 343 ? 138.801 97.127 123.956 1.00 90.33 341 PRO A N 1
ATOM 5013 C CA . PRO D 4 343 ? 138.144 96.241 124.921 1.00 90.25 341 PRO A CA 1
ATOM 5014 C C . PRO D 4 343 ? 137.594 95.000 124.238 1.00 92.61 341 PRO A C 1
ATOM 5015 O O . PRO D 4 343 ? 137.241 95.018 123.058 1.00 95.87 341 PRO A O 1
ATOM 5019 N N . PHE D 4 344 ? 137.534 93.905 124.999 1.00 99.79 342 PHE A N 1
ATOM 5020 C CA . PHE D 4 344 ? 137.061 92.647 124.433 1.00 99.44 342 PHE A CA 1
ATOM 5021 C C . PHE D 4 344 ? 135.589 92.711 124.053 1.00 97.78 342 PHE A C 1
ATOM 5022 O O . PHE D 4 344 ? 135.154 91.994 123.146 1.00 94.43 342 PHE A O 1
ATOM 5030 N N . GLY D 4 345 ? 134.810 93.560 124.721 1.00 94.79 343 GLY A N 1
ATOM 5031 C CA . GLY D 4 345 ? 133.404 93.683 124.385 1.00 98.37 343 GLY A CA 1
ATOM 5032 C C . GLY D 4 345 ? 133.135 94.404 123.082 1.00 97.98 343 GLY A C 1
ATOM 5033 O O . GLY D 4 345 ? 131.987 94.409 122.624 1.00 93.06 343 GLY A O 1
ATOM 5034 N N . LEU D 4 346 ? 134.158 95.005 122.480 1.00 88.31 344 LEU A N 1
ATOM 5035 C CA . LEU D 4 346 ? 134.028 95.721 121.220 1.00 81.68 344 LEU A CA 1
ATOM 5036 C C . LEU D 4 346 ? 134.771 95.046 120.079 1.00 76.97 344 LEU A C 1
ATOM 5037 O O . LEU D 4 346 ? 134.801 95.589 118.971 1.00 82.63 344 LEU A O 1
ATOM 5042 N N . ARG D 4 347 ? 135.373 93.880 120.316 1.00 80.40 345 ARG A N 1
ATOM 5043 C CA . ARG D 4 347 ? 136.222 93.267 119.305 1.00 90.57 345 ARG A CA 1
ATOM 5044 C C . ARG D 4 347 ? 135.432 92.739 118.115 1.00 90.55 345 ARG A C 1
ATOM 5045 O O . ARG D 4 347 ? 136.017 92.518 117.051 1.00 88.02 345 ARG A O 1
ATOM 5053 N N . THR D 4 348 ? 134.127 92.528 118.267 1.00 88.03 346 THR A N 1
ATOM 5054 C CA . THR D 4 348 ? 133.291 92.098 117.156 1.00 85.22 346 THR A CA 1
ATOM 5055 C C . THR D 4 348 ? 132.767 93.261 116.327 1.00 85.16 346 THR A C 1
ATOM 5056 O O . THR D 4 348 ? 132.176 93.029 115.268 1.00 79.39 346 THR A O 1
ATOM 5060 N N . VAL D 4 349 ? 132.968 94.495 116.779 1.00 82.93 347 VAL A N 1
ATOM 5061 C CA . VAL D 4 349 ? 132.544 95.688 116.060 1.00 78.96 347 VAL A CA 1
ATOM 5062 C C . VAL D 4 349 ? 133.740 96.459 115.517 1.00 75.25 347 VAL A C 1
ATOM 5063 O O . VAL D 4 349 ? 133.787 96.800 114.336 1.00 74.57 347 VAL A O 1
ATOM 5067 N N . MET D 4 350 ? 134.720 96.741 116.373 1.00 81.41 348 MET A N 1
ATOM 5068 C CA . MET D 4 350 ? 135.949 97.415 115.964 1.00 80.95 348 MET A CA 1
ATOM 5069 C C . MET D 4 350 ? 137.024 96.349 115.774 1.00 79.67 348 MET A C 1
ATOM 5070 O O . MET D 4 350 ? 137.837 96.076 116.655 1.00 77.83 348 MET A O 1
ATOM 5075 N N . ARG D 4 351 ? 137.014 95.733 114.596 1.00 84.27 349 ARG A N 1
ATOM 5076 C CA . ARG D 4 351 ? 137.951 94.658 114.310 1.00 86.86 349 ARG A CA 1
ATOM 5077 C C . ARG D 4 351 ? 139.380 95.182 114.291 1.00 89.42 349 ARG A C 1
ATOM 5078 O O . ARG D 4 351 ? 139.636 96.345 113.973 1.00 93.50 349 ARG A O 1
ATOM 5086 N N . VAL D 4 352 ? 140.318 94.306 114.652 1.00 91.39 350 VAL A N 1
ATOM 5087 C CA . VAL D 4 352 ? 141.737 94.633 114.660 1.00 88.15 350 VAL A CA 1
ATOM 5088 C C . VAL D 4 352 ? 142.507 93.467 114.058 1.00 87.97 350 VAL A C 1
ATOM 5089 O O . VAL D 4 352 ? 142.035 92.329 114.026 1.00 93.28 350 VAL A O 1
ATOM 5093 N N . ASP D 4 353 ? 143.704 93.766 113.561 1.00 97.02 351 ASP A N 1
ATOM 5094 C CA . ASP D 4 353 ? 144.557 92.744 112.982 1.00 101.68 351 ASP A CA 1
ATOM 5095 C C . ASP D 4 353 ? 145.501 92.193 114.049 1.00 101.95 351 ASP A C 1
ATOM 5096 O O . ASP D 4 353 ? 145.484 92.612 115.208 1.00 98.00 351 ASP A O 1
ATOM 5101 N N . ALA D 4 354 ? 146.330 91.224 113.653 1.00 98.00 352 ALA A N 1
ATOM 5102 C CA . ALA D 4 354 ? 147.239 90.599 114.608 1.00 101.12 352 ALA A CA 1
ATOM 5103 C C . ALA D 4 354 ? 148.241 91.604 115.161 1.00 103.75 352 ALA A C 1
ATOM 5104 O O . ALA D 4 354 ? 148.516 91.618 116.366 1.00 100.53 352 ALA A O 1
ATOM 5106 N N . ALA D 4 355 ? 148.797 92.453 114.295 1.00 103.16 353 ALA A N 1
ATOM 5107 C CA . ALA D 4 355 ? 149.739 93.468 114.751 1.00 99.53 353 ALA A CA 1
ATOM 5108 C C . ALA D 4 355 ? 149.075 94.524 115.622 1.00 101.75 353 ALA A C 1
ATOM 5109 O O . ALA D 4 355 ? 149.753 95.141 116.449 1.00 101.43 353 ALA A O 1
ATOM 5111 N N . GLY D 4 356 ? 147.773 94.741 115.461 1.00 98.81 354 GLY A N 1
ATOM 5112 C CA . GLY D 4 356 ? 147.059 95.732 116.235 1.00 97.73 354 GLY A CA 1
ATOM 5113 C C . GLY D 4 356 ? 147.077 97.134 115.672 1.00 97.25 354 GLY A C 1
ATOM 5114 O O . GLY D 4 356 ? 146.575 98.051 116.332 1.00 99.71 354 GLY A O 1
ATOM 5115 N N . THR D 4 357 ? 147.632 97.334 114.480 1.00 89.57 355 THR A N 1
ATOM 5116 C CA . THR D 4 357 ? 147.761 98.660 113.895 1.00 89.96 355 THR A CA 1
ATOM 5117 C C . THR D 4 357 ? 146.762 98.931 112.779 1.00 92.16 355 THR A C 1
ATOM 5118 O O . THR D 4 357 ? 146.797 100.014 112.190 1.00 102.26 355 THR A O 1
ATOM 5122 N N . SER D 4 358 ? 145.876 97.987 112.471 1.00 82.85 356 SER A N 1
ATOM 5123 C CA . SER D 4 358 ? 144.924 98.168 111.385 1.00 83.47 356 SER A CA 1
ATOM 5124 C C . SER D 4 358 ? 143.625 97.465 111.739 1.00 85.13 356 SER A C 1
ATOM 5125 O O . SER D 4 358 ? 143.609 96.516 112.526 1.00 87.22 356 SER A O 1
ATOM 5128 N N . GLY D 4 359 ? 142.532 97.935 111.151 1.00 82.25 357 GLY A N 1
ATOM 5129 C CA . GLY D 4 359 ? 141.251 97.303 111.411 1.00 77.67 357 GLY A CA 1
ATOM 5130 C C . GLY D 4 359 ? 140.136 97.932 110.606 1.00 75.53 357 GLY A C 1
ATOM 5131 O O . GLY D 4 359 ? 140.314 98.950 109.930 1.00 82.16 357 GLY A O 1
ATOM 5132 N N . ILE D 4 360 ? 138.971 97.297 110.700 1.00 80.37 358 ILE A N 1
ATOM 5133 C CA . ILE D 4 360 ? 137.752 97.722 110.025 1.00 78.93 358 ILE A CA 1
ATOM 5134 C C . ILE D 4 360 ? 136.644 97.817 111.061 1.00 80.19 358 ILE A C 1
ATOM 5135 O O . ILE D 4 360 ? 136.540 96.967 111.952 1.00 83.32 358 ILE A O 1
ATOM 5140 N N . ILE D 4 361 ? 135.820 98.851 110.950 1.00 67.84 359 ILE A N 1
ATOM 5141 C CA . ILE D 4 361 ? 134.673 99.053 111.823 1.00 69.32 359 ILE A CA 1
ATOM 5142 C C . ILE D 4 361 ? 133.421 98.695 111.038 1.00 71.29 359 ILE A C 1
ATOM 5143 O O . ILE D 4 361 ? 133.108 99.342 110.030 1.00 82.72 359 ILE A O 1
ATOM 5148 N N . VAL D 4 362 ? 132.710 97.665 111.503 1.00 74.71 360 VAL A N 1
ATOM 5149 C CA . VAL D 4 362 ? 131.505 97.159 110.862 1.00 75.50 360 VAL A CA 1
ATOM 5150 C C . VAL D 4 362 ? 130.336 97.294 111.830 1.00 77.66 360 VAL A C 1
ATOM 5151 O O . VAL D 4 362 ? 130.509 97.395 113.046 1.00 81.91 360 VAL A O 1
ATOM 5155 N N . VAL D 4 363 ? 129.136 97.291 111.271 1.00 75.02 361 VAL A N 1
ATOM 5156 C CA . VAL D 4 363 ? 127.899 97.433 112.034 1.00 71.29 361 VAL A CA 1
ATOM 5157 C C . VAL D 4 363 ? 127.225 96.068 112.110 1.00 75.99 361 VAL A C 1
ATOM 5158 O O . VAL D 4 363 ? 127.150 95.374 111.088 1.00 82.43 361 VAL A O 1
ATOM 5162 N N . PRO D 4 364 ? 126.740 95.646 113.277 1.00 80.67 362 PRO A N 1
ATOM 5163 C CA . PRO D 4 364 ? 126.083 94.338 113.371 1.00 83.97 362 PRO A CA 1
ATOM 5164 C C . PRO D 4 364 ? 124.852 94.260 112.481 1.00 82.10 362 PRO A C 1
ATOM 5165 O O . PRO D 4 364 ? 124.152 95.250 112.260 1.00 91.15 362 PRO A O 1
ATOM 5169 N N . ALA D 4 365 ? 124.595 93.058 111.963 1.00 81.89 363 ALA A N 1
ATOM 5170 C CA . ALA D 4 365 ? 123.447 92.840 111.092 1.00 88.56 363 ALA A CA 1
ATOM 5171 C C . ALA D 4 365 ? 122.122 92.897 111.835 1.00 87.89 363 ALA A C 1
ATOM 5172 O O . ALA D 4 365 ? 121.072 93.000 111.189 1.00 92.52 363 ALA A O 1
ATOM 5174 N N . THR D 4 366 ? 122.142 92.829 113.168 1.00 78.31 364 THR A N 1
ATOM 5175 C CA . THR D 4 366 ? 120.903 92.918 113.931 1.00 84.67 364 THR A CA 1
ATOM 5176 C C . THR D 4 366 ? 120.226 94.268 113.740 1.00 89.05 364 THR A C 1
ATOM 5177 O O . THR D 4 366 ? 118.992 94.347 113.723 1.00 94.29 364 THR A O 1
ATOM 5181 N N . ILE D 4 367 ? 121.012 95.335 113.591 1.00 77.88 365 ILE A N 1
ATOM 5182 C CA . ILE D 4 367 ? 120.439 96.656 113.345 1.00 77.84 365 ILE A CA 1
ATOM 5183 C C . ILE D 4 367 ? 119.652 96.655 112.041 1.00 87.10 365 ILE A C 1
ATOM 5184 O O . ILE D 4 367 ? 118.510 97.131 111.979 1.00 97.41 365 ILE A O 1
ATOM 5189 N N . GLU D 4 368 ? 120.251 96.112 110.979 1.00 79.61 366 GLU A N 1
ATOM 5190 C CA . GLU D 4 368 ? 119.566 96.047 109.693 1.00 79.12 366 GLU A CA 1
ATOM 5191 C C . GLU D 4 368 ? 118.329 95.166 109.770 1.00 84.12 366 GLU A C 1
ATOM 5192 O O . GLU D 4 368 ? 117.296 95.482 109.170 1.00 96.89 366 GLU A O 1
ATOM 5198 N N . ARG D 4 369 ? 118.414 94.048 110.494 1.00 81.79 367 ARG A N 1
ATOM 5199 C CA . ARG D 4 369 ? 117.243 93.190 110.638 1.00 84.53 367 ARG A CA 1
ATOM 5200 C C . ARG D 4 369 ? 116.103 93.913 111.340 1.00 87.89 367 ARG A C 1
ATOM 5201 O O . ARG D 4 369 ? 114.944 93.806 110.920 1.00 90.39 367 ARG A O 1
ATOM 5209 N N . ARG D 4 370 ? 116.409 94.664 112.397 1.00 75.17 368 ARG A N 1
ATOM 5210 C CA . ARG D 4 370 ? 115.377 95.417 113.098 1.00 75.45 368 ARG A CA 1
ATOM 5211 C C . ARG D 4 370 ? 114.778 96.519 112.230 1.00 78.06 368 ARG A C 1
ATOM 5212 O O . ARG D 4 370 ? 113.559 96.737 112.260 1.00 76.49 368 ARG A O 1
ATOM 5220 N N . LEU D 4 371 ? 115.604 97.210 111.442 1.00 76.35 369 LEU A N 1
ATOM 5221 C CA . LEU D 4 371 ? 115.072 98.234 110.545 1.00 73.57 369 LEU A CA 1
ATOM 5222 C C . LEU D 4 371 ? 114.180 97.623 109.466 1.00 76.02 369 LEU A C 1
ATOM 5223 O O . LEU D 4 371 ? 113.136 98.191 109.112 1.00 86.24 369 LEU A O 1
ATOM 5228 N N . THR D 4 372 ? 114.564 96.458 108.939 1.00 76.66 370 THR A N 1
ATOM 5229 C CA . THR D 4 372 ? 113.696 95.753 108.002 1.00 74.65 370 THR A CA 1
ATOM 5230 C C . THR D 4 372 ? 112.383 95.346 108.658 1.00 83.68 370 THR A C 1
ATOM 5231 O O . THR D 4 372 ? 111.326 95.379 108.014 1.00 91.62 370 THR A O 1
ATOM 5235 N N . ARG D 4 373 ? 112.430 94.952 109.931 1.00 78.24 371 ARG A N 1
ATOM 5236 C CA . ARG D 4 373 ? 111.197 94.649 110.650 1.00 75.82 371 ARG A CA 1
ATOM 5237 C C . ARG D 4 373 ? 110.296 95.875 110.735 1.00 82.71 371 ARG A C 1
ATOM 5238 O O . ARG D 4 373 ? 109.074 95.771 110.565 1.00 97.03 371 ARG A O 1
ATOM 5246 N N . THR D 4 374 ? 110.880 97.046 110.999 1.00 75.57 372 THR A N 1
ATOM 5247 C CA . THR D 4 374 ? 110.074 98.267 111.029 1.00 74.40 372 THR A CA 1
ATOM 5248 C C . THR D 4 374 ? 109.449 98.551 109.667 1.00 82.20 372 THR A C 1
ATOM 5249 O O . THR D 4 374 ? 108.296 98.994 109.582 1.00 94.04 372 THR A O 1
ATOM 5253 N N . GLU D 4 375 ? 110.197 98.310 108.588 1.00 76.63 373 GLU A N 1
ATOM 5254 C CA . GLU D 4 375 ? 109.636 98.506 107.251 1.00 70.09 373 GLU A CA 1
ATOM 5255 C C . GLU D 4 375 ? 108.461 97.566 106.993 1.00 71.20 373 GLU A C 1
ATOM 5256 O O . GLU D 4 375 ? 107.436 97.973 106.427 1.00 84.74 373 GLU A O 1
ATOM 5262 N N . ASN D 4 376 ? 108.591 96.302 107.400 1.00 75.08 374 ASN A N 1
ATOM 5263 C CA . ASN D 4 376 ? 107.482 95.362 107.250 1.00 79.92 374 ASN A CA 1
ATOM 5264 C C . ASN D 4 376 ? 106.262 95.822 108.040 1.00 78.17 374 ASN A C 1
ATOM 5265 O O . ASN D 4 376 ? 105.120 95.709 107.568 1.00 83.98 374 ASN A O 1
ATOM 5270 N N . ILE D 4 377 ? 106.486 96.335 109.251 1.00 72.79 375 ILE A N 1
ATOM 5271 C CA . ILE D 4 377 ? 105.381 96.832 110.065 1.00 72.36 375 ILE A CA 1
ATOM 5272 C C . ILE D 4 377 ? 104.691 97.999 109.371 1.00 74.81 375 ILE A C 1
ATOM 5273 O O . ILE D 4 377 ? 103.459 98.104 109.380 1.00 82.91 375 ILE A O 1
ATOM 5278 N N . ALA D 4 378 ? 105.471 98.893 108.759 1.00 66.43 376 ALA A N 1
ATOM 5279 C CA . ALA D 4 378 ? 104.877 100.014 108.035 1.00 65.72 376 ALA A CA 1
ATOM 5280 C C . ALA D 4 378 ? 104.027 99.533 106.864 1.00 62.45 376 ALA A C 1
ATOM 5281 O O . ALA D 4 378 ? 102.939 100.070 106.612 1.00 72.19 376 ALA A O 1
ATOM 5283 N N . SER D 4 379 ? 104.507 98.524 106.134 1.00 76.82 377 SER A N 1
ATOM 5284 C CA . SER D 4 379 ? 103.718 97.969 105.034 1.00 78.29 377 SER A CA 1
ATOM 5285 C C . SER D 4 379 ? 102.391 97.407 105.532 1.00 82.71 377 SER A C 1
ATOM 5286 O O . SER D 4 379 ? 101.329 97.662 104.943 1.00 91.90 377 SER A O 1
ATOM 5289 N N . SER D 4 380 ? 102.432 96.630 106.618 1.00 78.35 378 SER A N 1
ATOM 5290 C CA . SER D 4 380 ? 101.199 96.057 107.155 1.00 72.80 378 SER A CA 1
ATOM 5291 C C . SER D 4 380 ? 100.244 97.147 107.623 1.00 74.60 378 SER A C 1
ATOM 5292 O O . SER D 4 380 ? 99.024 97.049 107.420 1.00 80.18 378 SER A O 1
ATOM 5295 N N . ARG D 4 381 ? 100.782 98.195 108.253 1.00 70.86 379 ARG A N 1
ATOM 5296 C CA . ARG D 4 381 ? 99.950 99.306 108.700 1.00 70.31 379 ARG A CA 1
ATOM 5297 C C . ARG D 4 381 ? 99.248 99.974 107.529 1.00 77.36 379 ARG A C 1
ATOM 5298 O O . ARG D 4 381 ? 98.050 100.272 107.603 1.00 79.49 379 ARG A O 1
ATOM 5306 N N . SER D 4 382 ? 99.979 100.220 106.439 1.00 81.12 380 SER A N 1
ATOM 5307 C CA . SER D 4 382 ? 99.371 100.865 105.278 1.00 74.35 380 SER A CA 1
ATOM 5308 C C . SER D 4 382 ? 98.287 99.991 104.659 1.00 69.60 380 SER A C 1
ATOM 5309 O O . SER D 4 382 ? 97.229 100.493 104.258 1.00 80.34 380 SER A O 1
ATOM 5312 N N . LEU D 4 383 ? 98.529 98.681 104.571 1.00 70.75 381 LEU A N 1
ATOM 5313 C CA . LEU D 4 383 ? 97.513 97.791 104.013 1.00 78.44 381 LEU A CA 1
ATOM 5314 C C . LEU D 4 383 ? 96.243 97.800 104.860 1.00 81.47 381 LEU A C 1
ATOM 5315 O O . LEU D 4 383 ? 95.124 97.885 104.332 1.00 87.34 381 LEU A O 1
ATOM 5320 N N . ALA D 4 384 ? 96.398 97.718 106.184 1.00 81.12 382 ALA A N 1
ATOM 5321 C CA . ALA D 4 384 ? 95.228 97.730 107.056 1.00 82.04 382 ALA A CA 1
ATOM 5322 C C . ALA D 4 384 ? 94.491 99.062 106.969 1.00 84.02 382 ALA A C 1
ATOM 5323 O O . ALA D 4 384 ? 93.253 99.099 106.990 1.00 87.34 382 ALA A O 1
ATOM 5325 N N . LEU D 4 385 ? 95.234 100.166 106.868 1.00 80.17 383 LEU A N 1
ATOM 5326 C CA . LEU D 4 385 ? 94.599 101.472 106.731 1.00 81.42 383 LEU A CA 1
ATOM 5327 C C . LEU D 4 385 ? 93.784 101.559 105.447 1.00 86.37 383 LEU A C 1
ATOM 5328 O O . LEU D 4 385 ? 92.670 102.095 105.449 1.00 85.73 383 LEU A O 1
ATOM 5333 N N . ASP D 4 386 ? 94.325 101.046 104.338 1.00 92.20 384 ASP A N 1
ATOM 5334 C CA . ASP D 4 386 ? 93.582 101.066 103.080 1.00 82.78 384 ASP A CA 1
ATOM 5335 C C . ASP D 4 386 ? 92.316 100.222 103.168 1.00 82.44 384 ASP A C 1
ATOM 5336 O O . ASP D 4 386 ? 91.256 100.618 102.662 1.00 95.45 384 ASP A O 1
ATOM 5341 N N . ALA D 4 387 ? 92.407 99.050 103.800 1.00 82.69 385 ALA A N 1
ATOM 5342 C CA . ALA D 4 387 ? 91.211 98.228 103.968 1.00 83.85 385 ALA A CA 1
ATOM 5343 C C . ALA D 4 387 ? 90.154 98.960 104.788 1.00 87.38 385 ALA A C 1
ATOM 5344 O O . ALA D 4 387 ? 88.959 98.928 104.456 1.00 92.16 385 ALA A O 1
ATOM 5346 N N . LEU D 4 388 ? 90.578 99.631 105.863 1.00 92.11 386 LEU A N 1
ATOM 5347 C CA . LEU D 4 388 ? 89.635 100.398 106.672 1.00 88.15 386 LEU A CA 1
ATOM 5348 C C . LEU D 4 388 ? 89.009 101.528 105.867 1.00 96.21 386 LEU A C 1
ATOM 5349 O O . LEU D 4 388 ? 87.815 101.808 106.006 1.00 103.50 386 LEU A O 1
ATOM 5354 N N . ARG D 4 389 ? 89.808 102.204 105.041 1.00 97.74 387 ARG A N 1
ATOM 5355 C CA . ARG D 4 389 ? 89.274 103.269 104.198 1.00 87.82 387 ARG A CA 1
ATOM 5356 C C . ARG D 4 389 ? 88.182 102.740 103.282 1.00 83.89 387 ARG A C 1
ATOM 5357 O O . ARG D 4 389 ? 87.114 103.350 103.151 1.00 93.29 387 ARG A O 1
ATOM 5365 N N . ASP D 4 390 ? 88.435 101.599 102.641 1.00 93.22 388 ASP A N 1
ATOM 5366 C CA . ASP D 4 390 ? 87.432 101.022 101.752 1.00 94.04 388 ASP A CA 1
ATOM 5367 C C . ASP D 4 390 ? 86.156 100.676 102.510 1.00 95.65 388 ASP A C 1
ATOM 5368 O O . ASP D 4 390 ? 85.046 100.985 102.056 1.00 98.68 388 ASP A O 1
ATOM 5373 N N . LYS D 4 391 ? 86.293 100.040 103.678 1.00 99.73 389 LYS A N 1
ATOM 5374 C CA . LYS D 4 391 ? 85.106 99.645 104.435 1.00 93.61 389 LYS A CA 1
ATOM 5375 C C . LYS D 4 391 ? 84.313 100.858 104.909 1.00 94.28 389 LYS A C 1
ATOM 5376 O O . LYS D 4 391 ? 83.077 100.863 104.845 1.00 101.96 389 LYS A O 1
ATOM 5382 N N . VAL D 4 392 ? 85.005 101.897 105.381 1.00 95.93 390 VAL A N 1
ATOM 5383 C CA . VAL D 4 392 ? 84.323 103.098 105.854 1.00 97.85 390 VAL A CA 1
ATOM 5384 C C . VAL D 4 392 ? 83.611 103.803 104.706 1.00 102.12 390 VAL A C 1
ATOM 5385 O O . VAL D 4 392 ? 82.472 104.259 104.858 1.00 104.36 390 VAL A O 1
ATOM 5389 N N . VAL D 4 393 ? 84.261 103.908 103.542 1.00 103.49 391 VAL A N 1
ATOM 5390 C CA . VAL D 4 393 ? 83.619 104.543 102.393 1.00 97.58 391 VAL A CA 1
ATOM 5391 C C . VAL D 4 393 ? 82.380 103.762 101.973 1.00 97.90 391 VAL A C 1
ATOM 5392 O O . VAL D 4 393 ? 81.330 104.348 101.677 1.00 103.26 391 VAL A O 1
ATOM 5396 N N . GLY D 4 394 ? 82.478 102.432 101.942 1.00 104.71 392 GLY A N 1
ATOM 5397 C CA . GLY D 4 394 ? 81.317 101.630 101.590 1.00 106.13 392 GLY A CA 1
ATOM 5398 C C . GLY D 4 394 ? 80.165 101.816 102.559 1.00 108.11 392 GLY A C 1
ATOM 5399 O O . GLY D 4 394 ? 79.014 102.003 102.150 1.00 110.60 392 GLY A O 1
ATOM 5400 N N . TRP D 4 395 ? 80.461 101.777 103.861 1.00 111.70 393 TRP A N 1
ATOM 5401 C CA . TRP D 4 395 ? 79.411 101.965 104.857 1.00 112.76 393 TRP A CA 1
ATOM 5402 C C . TRP D 4 395 ? 78.787 103.349 104.744 1.00 114.84 393 TRP A C 1
ATOM 5403 O O . TRP D 4 395 ? 77.568 103.501 104.877 1.00 115.13 393 TRP A O 1
ATOM 5414 N N . LEU D 4 396 ? 79.608 104.371 104.501 1.00 115.97 394 LEU A N 1
ATOM 5415 C CA . LEU D 4 396 ? 79.082 105.720 104.329 1.00 114.99 394 LEU A CA 1
ATOM 5416 C C . LEU D 4 396 ? 78.150 105.796 103.128 1.00 115.98 394 LEU A C 1
ATOM 5417 O O . LEU D 4 396 ? 77.095 106.437 103.190 1.00 116.03 394 LEU A O 1
ATOM 5422 N N . SER D 4 397 ? 78.531 105.160 102.018 1.00 123.46 395 SER A N 1
ATOM 5423 C CA . SER D 4 397 ? 77.687 105.191 100.828 1.00 121.33 395 SER A CA 1
ATOM 5424 C C . SER D 4 397 ? 76.367 104.465 101.060 1.00 120.53 395 SER A C 1
ATOM 5425 O O . SER D 4 397 ? 75.311 104.936 100.625 1.00 119.36 395 SER A O 1
ATOM 5428 N N . ASP D 4 398 ? 76.403 103.318 101.739 1.00 125.67 396 ASP A N 1
ATOM 5429 C CA . ASP D 4 398 ? 75.209 102.490 101.868 1.00 124.70 396 ASP A CA 1
ATOM 5430 C C . ASP D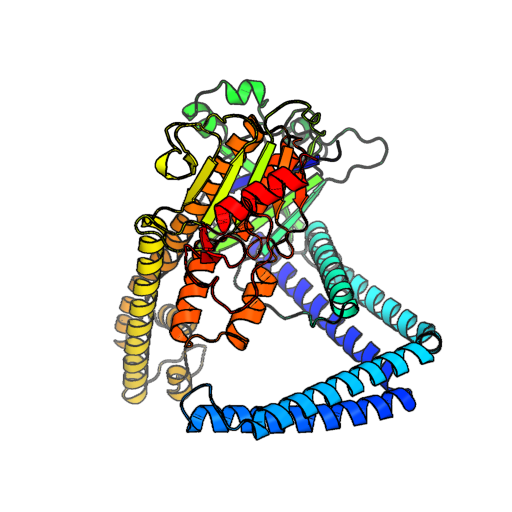 4 398 ? 74.392 102.764 103.126 1.00 124.69 396 ASP A C 1
ATOM 5431 O O . ASP D 4 398 ? 73.296 102.209 103.258 1.00 123.57 396 ASP A O 1
ATOM 5436 N N . ASN D 4 399 ? 74.877 103.595 104.045 1.00 126.07 397 ASN A N 1
ATOM 5437 C CA . ASN D 4 399 ? 74.180 103.844 105.300 1.00 124.98 397 ASN A CA 1
ATOM 5438 C C . ASN D 4 399 ? 74.080 105.342 105.554 1.00 125.72 397 ASN A C 1
ATOM 5439 O O . ASN D 4 399 ? 74.641 106.162 104.822 1.00 126.67 397 ASN A O 1
ATOM 5444 N N . ASP D 4 400 ? 73.351 105.691 106.610 1.00 132.90 398 ASP A N 1
ATOM 5445 C CA . ASP D 4 400 ? 73.218 107.082 107.012 1.00 132.68 398 ASP A CA 1
ATOM 5446 C C . ASP D 4 400 ? 74.532 107.598 107.589 1.00 133.67 398 ASP A C 1
ATOM 5447 O O . ASP D 4 400 ? 75.364 106.839 108.093 1.00 134.70 398 ASP A O 1
ATOM 5452 N N . ALA D 4 401 ? 74.710 108.916 107.518 1.00 132.29 399 ALA A N 1
ATOM 5453 C CA . ALA D 4 401 ? 75.947 109.548 107.961 1.00 133.92 399 ALA A CA 1
ATOM 5454 C C . ALA D 4 401 ? 75.693 110.397 109.198 1.00 132.40 399 ALA A C 1
ATOM 5455 O O . ALA D 4 401 ? 75.176 111.520 109.083 1.00 132.30 399 ALA A O 1
ATOM 5457 N N . PRO D 4 402 ? 76.027 109.916 110.395 1.00 128.13 400 PRO A N 1
ATOM 5458 C CA . PRO D 4 402 ? 75.944 110.774 111.580 1.00 126.00 400 PRO A CA 1
ATOM 5459 C C . PRO D 4 402 ? 76.902 111.949 111.463 1.00 126.89 400 PRO A C 1
ATOM 5460 O O . PRO D 4 402 ? 77.920 111.883 110.772 1.00 130.45 400 PRO A O 1
ATOM 5464 N N . THR D 4 403 ? 76.553 113.041 112.135 1.00 125.93 401 THR A N 1
ATOM 5465 C CA . THR D 4 403 ? 77.327 114.267 112.015 1.00 129.45 401 THR A CA 1
ATOM 5466 C C . THR D 4 403 ? 78.714 114.092 112.618 1.00 128.39 401 THR A C 1
ATOM 5467 O O . THR D 4 403 ? 78.859 113.639 113.757 1.00 124.57 401 THR A O 1
ATOM 5471 N N . TYR D 4 404 ? 79.735 114.453 111.846 1.00 125.84 402 TYR A N 1
ATOM 5472 C CA . TYR D 4 404 ? 81.115 114.487 112.306 1.00 125.61 402 TYR A CA 1
ATOM 5473 C C . TYR D 4 404 ? 81.654 115.892 112.092 1.00 126.82 402 TYR A C 1
ATOM 5474 O O . TYR D 4 404 ? 81.506 116.455 111.003 1.00 126.37 402 TYR A O 1
ATOM 5483 N N . ARG D 4 405 ? 82.279 116.453 113.129 1.00 134.29 403 ARG A N 1
ATOM 5484 C CA . ARG D 4 405 ? 82.713 117.850 113.122 1.00 134.04 403 ARG A CA 1
ATOM 5485 C C . ARG D 4 405 ? 81.535 118.784 112.852 1.00 135.55 403 ARG A C 1
ATOM 5486 O O . ARG D 4 405 ? 81.666 119.794 112.158 1.00 136.77 403 ARG A O 1
ATOM 5494 N N . ASP D 4 406 ? 80.373 118.437 113.412 1.00 139.33 404 ASP A N 1
ATOM 5495 C CA . ASP D 4 406 ? 79.135 119.197 113.228 1.00 139.43 404 ASP A CA 1
ATOM 5496 C C . ASP D 4 406 ? 78.799 119.368 111.748 1.00 139.49 404 ASP A C 1
ATOM 5497 O O . ASP D 4 406 ? 78.374 120.438 111.309 1.00 139.84 404 ASP A O 1
ATOM 5502 N N . ALA D 4 407 ? 78.991 118.304 110.972 1.00 137.17 405 ALA A N 1
ATOM 5503 C CA . ALA D 4 407 ? 78.690 118.325 109.548 1.00 137.93 405 ALA A CA 1
ATOM 5504 C C . ALA D 4 407 ? 78.502 116.894 109.076 1.00 138.88 405 ALA A C 1
ATOM 5505 O O . ALA D 4 407 ? 79.101 115.976 109.647 1.00 138.26 405 ALA A O 1
ATOM 5507 N N . PRO D 4 408 ? 77.679 116.666 108.056 1.00 138.43 406 PRO A N 1
ATOM 5508 C CA . PRO D 4 408 ? 77.527 115.307 107.527 1.00 138.79 406 PRO A CA 1
ATOM 5509 C C . PRO D 4 408 ? 78.819 114.814 106.897 1.00 138.71 406 PRO A C 1
ATOM 5510 O O . PRO D 4 408 ? 79.635 115.594 106.400 1.00 138.33 406 PRO A O 1
ATOM 5514 N N . LEU D 4 409 ? 79.000 113.497 106.926 1.00 130.18 407 LEU A N 1
ATOM 5515 C CA . LEU D 4 409 ? 80.189 112.869 106.364 1.00 128.28 407 LEU A CA 1
ATOM 5516 C C . LEU D 4 409 ? 79.919 112.492 104.913 1.00 127.78 407 LEU A C 1
ATOM 5517 O O . LEU D 4 409 ? 79.006 111.710 104.628 1.00 125.30 407 LEU A O 1
ATOM 5522 N N . GLU D 4 410 ? 80.718 113.044 104.003 1.00 126.22 408 GLU A N 1
ATOM 5523 C CA . GLU D 4 410 ? 80.568 112.821 102.573 1.00 126.04 408 GLU A CA 1
ATOM 5524 C C . GLU D 4 410 ? 81.671 111.898 102.078 1.00 124.48 408 GLU A C 1
ATOM 5525 O O . GLU D 4 410 ? 82.833 112.036 102.473 1.00 122.91 408 GLU A O 1
ATOM 5531 N N . ALA D 4 411 ? 81.300 110.959 101.202 1.00 116.46 409 ALA A N 1
ATOM 5532 C CA . ALA D 4 411 ? 82.243 109.937 100.761 1.00 114.76 409 ALA A CA 1
ATOM 5533 C C . ALA D 4 411 ? 83.428 110.538 100.021 1.00 115.09 409 ALA A C 1
ATOM 5534 O O . ALA D 4 411 ? 84.508 109.941 99.998 1.00 114.38 409 ALA A O 1
ATOM 5536 N N . ALA D 4 412 ? 83.252 111.713 99.415 1.00 119.22 410 ALA A N 1
ATOM 5537 C CA . ALA D 4 412 ? 84.368 112.367 98.742 1.00 118.61 410 ALA A CA 1
ATOM 5538 C C . ALA D 4 412 ? 85.466 112.734 99.730 1.00 118.37 410 ALA A C 1
ATOM 5539 O O . ALA D 4 412 ? 86.657 112.633 99.414 1.00 118.80 410 ALA A O 1
ATOM 5541 N N . THR D 4 413 ? 85.086 113.171 100.931 1.00 114.60 411 THR A N 1
ATOM 5542 C CA . THR D 4 413 ? 86.082 113.537 101.931 1.00 115.44 411 THR A CA 1
ATOM 5543 C C . THR D 4 413 ? 86.777 112.308 102.503 1.00 116.48 411 THR A C 1
ATOM 5544 O O . THR D 4 413 ? 88.003 112.299 102.657 1.00 117.01 411 THR A O 1
ATOM 5548 N N . VAL D 4 414 ? 86.011 111.262 102.822 1.00 113.02 412 VAL A N 1
ATOM 5549 C CA . VAL D 4 414 ? 86.589 110.068 103.434 1.00 111.99 412 VAL A CA 1
ATOM 5550 C C . VAL D 4 414 ? 87.473 109.325 102.442 1.00 106.55 412 VAL A C 1
ATOM 5551 O O . VAL D 4 414 ? 88.521 108.783 102.808 1.00 109.03 412 VAL A O 1
ATOM 5555 N N . LYS D 4 415 ? 87.070 109.291 101.171 1.00 106.63 413 LYS A N 1
ATOM 5556 C CA . LYS D 4 415 ? 87.840 108.569 100.165 1.00 110.08 413 LYS A CA 1
ATOM 5557 C C . LYS D 4 415 ? 89.232 109.164 99.996 1.00 107.79 413 LYS A C 1
ATOM 5558 O O . LYS D 4 415 ? 90.212 108.431 99.827 1.00 109.01 413 LYS A O 1
ATOM 5564 N N . GLN D 4 416 ? 89.341 110.490 100.046 1.00 111.75 414 GLN A N 1
ATOM 5565 C CA . GLN D 4 416 ? 90.618 111.163 99.847 1.00 114.07 414 GLN A CA 1
ATOM 5566 C C . GLN D 4 416 ? 91.461 111.238 101.112 1.00 112.81 414 GLN A C 1
ATOM 5567 O O . GLN D 4 416 ? 92.554 111.813 101.071 1.00 109.29 414 GLN A O 1
ATOM 5573 N N . TRP D 4 417 ? 90.984 110.695 102.229 1.00 108.46 415 TRP A N 1
ATOM 5574 C CA . TRP D 4 417 ? 91.793 110.652 103.440 1.00 107.98 415 TRP A CA 1
ATOM 5575 C C . TRP D 4 417 ? 93.002 109.754 103.228 1.00 107.66 415 TRP A C 1
ATOM 5576 O O . TRP D 4 417 ? 92.875 108.624 102.750 1.00 107.14 415 TRP A O 1
ATOM 5587 N N . LYS D 4 418 ? 94.175 110.254 103.591 1.00 111.67 416 LYS A N 1
ATOM 5588 C CA . LYS D 4 418 ? 95.414 109.511 103.402 1.00 112.96 416 LYS A CA 1
ATOM 5589 C C . LYS D 4 418 ? 96.184 109.287 104.692 1.00 113.43 416 LYS A C 1
ATOM 5590 O O . LYS D 4 418 ? 96.742 108.205 104.889 1.00 110.68 416 LYS A O 1
ATOM 5596 N N . SER D 4 419 ? 96.230 110.275 105.577 1.00 105.84 417 SER A N 1
ATOM 5597 C CA . SER D 4 419 ? 96.903 110.091 106.850 1.00 102.26 417 SER A CA 1
ATOM 5598 C C . SER D 4 419 ? 96.029 109.283 107.807 1.00 102.54 417 SER A C 1
ATOM 5599 O O . SER D 4 419 ? 94.799 109.350 107.742 1.00 104.60 417 SER A O 1
ATOM 5602 N N . PRO D 4 420 ? 96.639 108.498 108.700 1.00 99.42 418 PRO A N 1
ATOM 5603 C CA . PRO D 4 420 ? 95.849 107.802 109.726 1.00 101.03 418 PRO A CA 1
ATOM 5604 C C . PRO D 4 420 ? 95.324 108.720 110.815 1.00 102.85 418 PRO A C 1
ATOM 5605 O O . PRO D 4 420 ? 94.496 108.279 111.623 1.00 102.24 418 PRO A O 1
ATOM 5609 N N . GLN D 4 421 ? 95.783 109.972 110.870 1.00 106.41 419 GLN A N 1
ATOM 5610 C CA . GLN D 4 421 ? 95.298 110.895 111.890 1.00 107.22 419 GLN A CA 1
ATOM 5611 C C . GLN D 4 421 ? 93.814 111.185 111.712 1.00 110.12 419 GLN A C 1
ATOM 5612 O O . GLN D 4 421 ? 93.071 111.272 112.696 1.00 115.71 419 GLN A O 1
ATOM 5618 N N . ARG D 4 422 ? 93.366 111.348 110.466 1.00 103.08 420 ARG A N 1
ATOM 5619 C CA . ARG D 4 422 ? 91.950 111.595 110.220 1.00 99.96 420 ARG A CA 1
ATOM 5620 C C . ARG D 4 422 ? 91.096 110.429 110.700 1.00 98.38 420 ARG A C 1
ATOM 5621 O O . ARG D 4 422 ? 90.049 110.631 111.326 1.00 102.95 420 ARG A O 1
ATOM 5629 N N . PHE D 4 423 ? 91.531 109.200 110.424 1.00 89.45 421 PHE A N 1
ATOM 5630 C CA . PHE D 4 423 ? 90.768 108.039 110.865 1.00 91.51 421 PHE A CA 1
ATOM 5631 C C . PHE D 4 423 ? 90.815 107.875 112.376 1.00 94.18 421 PHE A C 1
ATOM 5632 O O . PHE D 4 423 ? 89.828 107.443 112.977 1.00 98.19 421 PHE A O 1
ATOM 5640 N N . ALA D 4 424 ? 91.941 108.215 113.007 1.00 97.47 422 ALA A N 1
ATOM 5641 C CA . ALA D 4 424 ? 91.997 108.193 114.464 1.00 98.82 422 ALA A CA 1
ATOM 5642 C C . ALA D 4 424 ? 91.027 109.202 115.066 1.00 99.77 422 ALA A C 1
ATOM 5643 O O . ALA D 4 424 ? 90.328 108.902 116.042 1.00 97.70 422 ALA A O 1
ATOM 5645 N N . SER D 4 425 ? 90.969 110.406 114.493 1.00 104.92 423 SER A N 1
ATOM 5646 C CA . SER D 4 425 ? 90.031 111.415 114.973 1.00 102.25 423 SER A CA 1
ATOM 5647 C C . SER D 4 425 ? 88.590 110.959 114.786 1.00 100.77 423 SER A C 1
ATOM 5648 O O . SER D 4 425 ? 87.753 111.143 115.677 1.00 104.21 423 SER A O 1
ATOM 5651 N N . LEU D 4 426 ? 88.281 110.367 113.632 1.00 102.07 424 LEU A N 1
ATOM 5652 C CA . LEU D 4 426 ? 86.926 109.881 113.396 1.00 102.29 424 LEU A CA 1
ATOM 5653 C C . LEU D 4 426 ? 86.572 108.753 114.357 1.00 102.09 424 LEU A C 1
ATOM 5654 O O . LEU D 4 426 ? 85.427 108.650 114.810 1.00 106.59 424 LEU A O 1
ATOM 5659 N N . ALA D 4 427 ? 87.541 107.890 114.674 1.00 98.40 425 ALA A N 1
ATOM 5660 C CA . ALA D 4 427 ? 87.304 106.830 115.647 1.00 93.50 425 ALA A CA 1
ATOM 5661 C C . ALA D 4 427 ? 87.045 107.402 117.033 1.00 99.83 425 ALA A C 1
ATOM 5662 O O . ALA D 4 427 ? 86.184 106.906 117.767 1.00 103.21 425 ALA A O 1
ATOM 5664 N N . HIS D 4 428 ? 87.793 108.439 117.414 1.00 103.17 426 HIS A N 1
ATOM 5665 C CA . HIS D 4 428 ? 87.576 109.069 118.713 1.00 102.25 426 HIS A CA 1
ATOM 5666 C C . HIS D 4 428 ? 86.207 109.734 118.788 1.00 105.83 426 HIS A C 1
ATOM 5667 O O . HIS D 4 428 ? 85.481 109.560 119.773 1.00 100.90 426 HIS A O 1
ATOM 5674 N N . ALA D 4 429 ? 85.840 110.498 117.757 1.00 109.26 427 ALA A N 1
ATOM 5675 C CA . ALA D 4 429 ? 84.576 111.228 117.779 1.00 105.21 427 ALA A CA 1
ATOM 5676 C C . ALA D 4 429 ? 83.386 110.278 117.801 1.00 105.80 427 ALA A C 1
ATOM 5677 O O . ALA D 4 429 ? 82.426 110.486 118.551 1.00 110.42 427 ALA A O 1
ATOM 5679 N N . TRP D 4 430 ? 83.429 109.225 116.987 1.00 108.49 428 TRP A N 1
ATOM 5680 C CA . TRP D 4 430 ? 82.349 108.251 116.917 1.00 109.48 428 TRP A CA 1
ATOM 5681 C C . TRP D 4 430 ? 82.566 107.075 117.859 1.00 111.12 428 TRP A C 1
ATOM 5682 O O . TRP D 4 430 ? 82.039 105.987 117.610 1.00 116.18 428 TRP A O 1
ATOM 5693 N N . LYS D 4 431 ? 83.342 107.266 118.927 1.00 105.21 429 LYS A N 1
ATOM 5694 C CA . LYS D 4 431 ? 83.548 106.187 119.885 1.00 107.48 429 LYS A CA 1
ATOM 5695 C C . LYS D 4 431 ? 82.242 105.787 120.553 1.00 106.68 429 LYS A C 1
ATOM 5696 O O . LYS D 4 431 ? 82.003 104.598 120.788 1.00 104.29 429 LYS A O 1
ATOM 5702 N N . ASP D 4 432 ? 81.388 106.759 120.858 1.00 117.29 430 ASP A N 1
ATOM 5703 C CA . ASP D 4 432 ? 80.064 106.500 121.402 1.00 119.41 430 ASP A CA 1
ATOM 5704 C C . ASP D 4 432 ? 78.966 106.629 120.356 1.00 121.95 430 ASP A C 1
ATOM 5705 O O . ASP D 4 432 ? 77.815 106.896 120.715 1.00 123.19 430 ASP A O 1
ATOM 5710 N N . ASN D 4 433 ? 79.294 106.456 119.076 1.00 122.00 431 ASN A N 1
ATOM 5711 C CA . ASN D 4 433 ? 78.326 106.568 117.991 1.00 118.10 431 ASN A CA 1
ATOM 5712 C C . ASN D 4 433 ? 77.213 105.540 118.144 1.00 118.18 431 ASN A C 1
ATOM 5713 O O . ASN D 4 433 ? 76.036 105.857 117.947 1.00 119.68 431 ASN A O 1
ATOM 5718 N N . GLY D 4 434 ? 77.574 104.310 118.496 1.00 110.79 432 GLY A N 1
ATOM 5719 C CA . GLY D 4 434 ? 76.610 103.244 118.641 1.00 112.46 432 GLY A CA 1
ATOM 5720 C C . GLY D 4 434 ? 76.280 102.497 117.369 1.00 115.56 432 GLY A C 1
ATOM 5721 O O . GLY D 4 434 ? 75.557 101.495 117.430 1.00 113.53 432 GLY A O 1
ATOM 5722 N N . THR D 4 435 ? 76.783 102.945 116.220 1.00 118.05 433 THR A N 1
ATOM 5723 C CA . THR D 4 435 ? 76.570 102.229 114.968 1.00 116.82 433 THR A CA 1
ATOM 5724 C C . THR D 4 435 ? 77.602 101.118 114.831 1.00 115.02 433 THR A C 1
ATOM 5725 O O . THR D 4 435 ? 78.474 100.970 115.693 1.00 114.10 433 THR A O 1
ATOM 5729 N N . GLU D 4 436 ? 77.517 100.330 113.760 1.00 111.14 434 GLU A N 1
ATOM 5730 C CA . GLU D 4 436 ? 78.513 99.298 113.515 1.00 110.16 434 GLU A CA 1
ATOM 5731 C C . GLU D 4 436 ? 79.832 99.858 113.008 1.00 109.63 434 GLU A C 1
ATOM 5732 O O . GLU D 4 436 ? 80.891 99.334 113.371 1.00 111.16 434 GLU A O 1
ATOM 5738 N N . ILE D 4 437 ? 79.796 100.926 112.204 1.00 103.73 435 ILE A N 1
ATOM 5739 C CA . ILE D 4 437 ? 81.023 101.561 111.731 1.00 103.77 435 ILE A CA 1
ATOM 5740 C C . ILE D 4 437 ? 81.833 102.171 112.860 1.00 106.30 435 ILE A C 1
ATOM 5741 O O . ILE D 4 437 ? 82.969 102.603 112.632 1.00 108.27 435 ILE A O 1
ATOM 5746 N N . SER D 4 438 ? 81.287 102.226 114.073 1.00 106.93 436 SER A N 1
ATOM 5747 C CA . SER D 4 438 ? 82.061 102.651 115.230 1.00 106.15 436 SER A CA 1
ATOM 5748 C C . SER D 4 438 ? 82.901 101.523 115.805 1.00 106.07 436 SER A C 1
ATOM 5749 O O . SER D 4 438 ? 83.955 101.785 116.395 1.00 105.82 436 SER A O 1
ATOM 5752 N N . ASP D 4 439 ? 82.459 100.273 115.652 1.00 101.20 437 ASP A N 1
ATOM 5753 C CA . ASP D 4 439 ? 83.274 99.143 116.085 1.00 100.79 437 ASP A CA 1
ATOM 5754 C C . ASP D 4 439 ? 84.422 98.905 115.115 1.00 100.24 437 ASP A C 1
ATOM 5755 O O . ASP D 4 439 ? 85.591 98.848 115.514 1.00 104.71 437 ASP A O 1
ATOM 5760 N N . ILE D 4 440 ? 84.102 98.786 113.824 1.00 95.53 438 ILE A N 1
ATOM 5761 C CA . ILE D 4 440 ? 85.112 98.542 112.797 1.00 96.51 438 ILE A CA 1
ATOM 5762 C C . ILE D 4 440 ? 86.182 99.618 112.821 1.00 95.18 438 ILE A C 1
ATOM 5763 O O . ILE D 4 440 ? 87.360 99.346 112.562 1.00 99.56 438 ILE A O 1
ATOM 5768 N N . LEU D 4 441 ? 85.799 100.848 113.139 1.00 90.33 439 LEU A N 1
ATOM 5769 C CA . LEU D 4 441 ? 86.714 101.976 113.175 1.00 91.98 439 LEU A CA 1
ATOM 5770 C C . LEU D 4 441 ? 87.492 102.070 114.480 1.00 91.17 439 LEU A C 1
ATOM 5771 O O . LEU D 4 441 ? 88.499 102.781 114.533 1.00 92.36 439 LEU A O 1
ATOM 5776 N N . TRP D 4 442 ? 87.062 101.372 115.529 1.00 92.48 440 TRP A N 1
ATOM 5777 C CA . TRP D 4 442 ? 87.815 101.316 116.775 1.00 91.18 440 TRP A CA 1
ATOM 5778 C C . TRP D 4 442 ? 88.734 100.108 116.842 1.00 92.96 440 TRP A C 1
ATOM 5779 O O . TRP D 4 442 ? 89.897 100.239 117.235 1.00 98.30 440 TRP A O 1
ATOM 5790 N N . ALA D 4 443 ? 88.243 98.931 116.442 1.00 89.07 441 ALA A N 1
ATOM 5791 C CA . ALA D 4 443 ? 89.090 97.745 116.404 1.00 89.01 441 ALA A CA 1
ATOM 5792 C C . ALA D 4 443 ? 90.326 97.975 115.550 1.00 92.19 441 ALA A C 1
ATOM 5793 O O . ALA D 4 443 ? 91.374 97.367 115.794 1.00 93.65 441 ALA A O 1
ATOM 5795 N N . TRP D 4 444 ? 90.225 98.843 114.544 1.00 83.60 442 TRP A N 1
ATOM 5796 C CA . TRP D 4 444 ? 91.411 99.266 113.812 1.00 78.91 442 TRP A CA 1
ATOM 5797 C C . TRP D 4 444 ? 92.308 100.125 114.690 1.00 82.21 442 TRP A C 1
ATOM 5798 O O . TRP D 4 444 ? 93.474 99.786 114.929 1.00 90.70 442 TRP A O 1
ATOM 5809 N N . PHE D 4 445 ? 91.762 101.227 115.213 1.00 85.37 443 PHE A N 1
ATOM 5810 C CA . PHE D 4 445 ? 92.586 102.232 115.877 1.00 85.37 443 PHE A CA 1
ATOM 5811 C C . PHE D 4 445 ? 93.408 101.620 116.998 1.00 87.43 443 PHE A C 1
ATOM 5812 O O . PHE D 4 445 ? 94.630 101.800 117.054 1.00 94.49 443 PHE A O 1
ATOM 5820 N N . SER D 4 446 ? 92.756 100.865 117.885 1.00 84.76 444 SER A N 1
ATOM 5821 C CA . SER D 4 446 ? 93.469 100.215 118.976 1.00 80.92 444 SER A CA 1
ATOM 5822 C C . SER D 4 446 ? 94.655 99.421 118.449 1.00 85.66 444 SER A C 1
ATOM 5823 O O . SER D 4 446 ? 95.791 99.610 118.897 1.00 92.85 444 SER A O 1
ATOM 5826 N N . LEU D 4 447 ? 94.422 98.571 117.447 1.00 79.39 445 LEU A N 1
ATOM 5827 C CA . LEU D 4 447 ? 95.524 97.796 116.891 1.00 75.15 445 LEU A CA 1
ATOM 5828 C C . LEU D 4 447 ? 96.589 98.712 116.310 1.00 69.34 445 LEU A C 1
ATOM 5829 O O . LEU D 4 447 ? 97.787 98.504 116.532 1.00 81.12 445 LEU A O 1
ATOM 5834 N N . ASP D 4 448 ? 96.172 99.757 115.596 1.00 67.87 446 ASP A N 1
ATOM 5835 C CA . ASP D 4 448 ? 97.149 100.667 115.020 1.00 76.39 446 ASP A CA 1
ATOM 5836 C C . ASP D 4 448 ? 97.903 101.448 116.083 1.00 86.33 446 ASP A C 1
ATOM 5837 O O . ASP D 4 448 ? 98.973 101.987 115.791 1.00 86.22 446 ASP A O 1
ATOM 5842 N N . ARG D 4 449 ? 97.379 101.529 117.306 1.00 85.39 447 ARG A N 1
ATOM 5843 C CA . ARG D 4 449 ? 98.144 102.187 118.352 1.00 71.32 447 ARG A CA 1
ATOM 5844 C C . ARG D 4 449 ? 99.203 101.275 118.949 1.00 83.75 447 ARG A C 1
ATOM 5845 O O . ARG D 4 449 ? 100.117 101.768 119.618 1.00 92.84 447 ARG A O 1
ATOM 5853 N N . LYS D 4 450 ? 99.119 99.967 118.704 1.00 77.66 448 LYS A N 1
ATOM 5854 C CA . LYS D 4 450 ? 100.153 99.043 119.146 1.00 62.16 448 LYS A CA 1
ATOM 5855 C C . LYS D 4 450 ? 101.227 98.840 118.088 1.00 72.02 448 LYS A C 1
ATOM 5856 O O . LYS D 4 450 ? 102.414 98.779 118.419 1.00 80.12 448 LYS A O 1
ATOM 5862 N N . GLN D 4 451 ? 100.830 98.732 116.819 1.00 73.26 449 GLN A N 1
ATOM 5863 C CA . GLN D 4 451 ? 101.806 98.572 115.748 1.00 68.50 449 GLN A CA 1
ATOM 5864 C C . GLN D 4 451 ? 102.624 99.841 115.558 1.00 65.84 449 GLN A C 1
ATOM 5865 O O . GLN D 4 451 ? 103.856 99.787 115.465 1.00 75.91 449 GLN A O 1
ATOM 5871 N N . TRP D 4 452 ? 101.953 100.994 115.521 1.00 60.36 450 TRP A N 1
ATOM 5872 C CA . TRP D 4 452 ? 102.643 102.258 115.288 1.00 61.14 450 TRP A CA 1
ATOM 5873 C C . TRP D 4 452 ? 103.815 102.413 116.238 1.00 71.67 450 TRP A C 1
ATOM 5874 O O . TRP D 4 452 ? 104.953 102.639 115.808 1.00 80.07 450 TRP A O 1
ATOM 5885 N N . ALA D 4 453 ? 103.561 102.223 117.535 1.00 79.15 451 ALA A N 1
ATOM 5886 C CA . ALA D 4 453 ? 104.619 102.331 118.528 1.00 66.38 451 ALA A CA 1
ATOM 5887 C C . ALA D 4 453 ? 105.799 101.460 118.145 1.00 68.14 451 ALA A C 1
ATOM 5888 O O . ALA D 4 453 ? 106.928 101.949 118.021 1.00 76.77 451 ALA A O 1
ATOM 5890 N N . GLN D 4 454 ? 105.540 100.180 117.868 1.00 65.57 452 GLN A N 1
ATOM 5891 C CA . GLN D 4 454 ? 106.620 99.293 117.460 1.00 61.51 452 GLN A CA 1
ATOM 5892 C C . GLN D 4 454 ? 107.372 99.887 116.281 1.00 72.34 452 GLN A C 1
ATOM 5893 O O . GLN D 4 454 ? 108.584 100.121 116.361 1.00 79.52 452 GLN A O 1
ATOM 5899 N N . GLN D 4 455 ? 106.638 100.248 115.222 1.00 85.62 453 GLN A N 1
ATOM 5900 C CA . GLN D 4 455 ? 107.278 100.749 114.012 1.00 78.52 453 GLN A CA 1
ATOM 5901 C C . GLN D 4 455 ? 108.200 101.909 114.333 1.00 70.34 453 GLN A C 1
ATOM 5902 O O . GLN D 4 455 ? 109.276 102.044 113.741 1.00 82.57 453 GLN A O 1
ATOM 5908 N N . GLU D 4 456 ? 107.812 102.740 115.296 1.00 59.02 454 GLU A N 1
ATOM 5909 C CA . GLU D 4 456 ? 108.715 103.794 115.725 1.00 67.06 454 GLU A CA 1
ATOM 5910 C C . GLU D 4 456 ? 109.686 103.278 116.775 1.00 80.02 454 GLU A C 1
ATOM 5911 O O . GLU D 4 456 ? 110.907 103.365 116.596 1.00 81.46 454 GLU A O 1
ATOM 5917 N N . ASN D 4 457 ? 109.160 102.678 117.846 1.00 79.12 455 ASN A N 1
ATOM 5918 C CA . ASN D 4 457 ? 109.980 102.436 119.029 1.00 68.52 455 ASN A CA 1
ATOM 5919 C C . ASN D 4 457 ? 111.171 101.555 118.693 1.00 71.39 455 ASN A C 1
ATOM 5920 O O . ASN D 4 457 ? 112.326 101.943 118.912 1.00 78.70 455 ASN A O 1
ATOM 5925 N N . GLY D 4 458 ? 110.909 100.396 118.091 1.00 67.88 456 GLY A N 1
ATOM 5926 C CA . GLY D 4 458 ? 111.995 99.516 117.711 1.00 71.85 456 GLY A CA 1
ATOM 5927 C C . GLY D 4 458 ? 113.014 100.218 116.844 1.00 73.27 456 GLY A C 1
ATOM 5928 O O . GLY D 4 458 ? 114.221 100.120 117.087 1.00 83.50 456 GLY A O 1
ATOM 5929 N N . ARG D 4 459 ? 112.541 100.998 115.867 1.00 68.15 457 ARG A N 1
ATOM 5930 C CA . ARG D 4 459 ? 113.459 101.740 115.015 1.00 71.85 457 ARG A CA 1
ATOM 5931 C C . ARG D 4 459 ? 114.412 102.569 115.858 1.00 75.58 457 ARG A C 1
ATOM 5932 O O . ARG D 4 459 ? 115.637 102.450 115.729 1.00 79.72 457 ARG A O 1
ATOM 5940 N N . ARG D 4 460 ? 113.863 103.356 116.786 1.00 72.27 458 ARG A N 1
ATOM 5941 C CA . ARG D 4 460 ? 114.709 104.187 117.630 1.00 70.76 458 ARG A CA 1
ATOM 5942 C C . ARG D 4 460 ? 115.756 103.335 118.324 1.00 78.22 458 ARG A C 1
ATOM 5943 O O . ARG D 4 460 ? 116.957 103.626 118.252 1.00 86.67 458 ARG A O 1
ATOM 5951 N N . LYS D 4 461 ? 115.322 102.222 118.924 1.00 73.36 459 LYS A N 1
ATOM 5952 C CA . LYS D 4 461 ? 116.261 101.346 119.611 1.00 64.16 459 LYS A CA 1
ATOM 5953 C C . LYS D 4 461 ? 117.411 100.990 118.690 1.00 64.61 459 LYS A C 1
ATOM 5954 O O . LYS D 4 461 ? 118.580 101.227 119.019 1.00 74.47 459 LYS A O 1
ATOM 5960 N N . ALA D 4 462 ? 117.085 100.517 117.485 1.00 63.75 460 ALA A N 1
ATOM 5961 C CA . ALA D 4 462 ? 118.127 100.132 116.544 1.00 59.25 460 ALA A CA 1
ATOM 5962 C C . ALA D 4 462 ? 119.088 101.285 116.330 1.00 62.37 460 ALA A C 1
ATOM 5963 O O . ALA D 4 462 ? 120.293 101.158 116.577 1.00 79.57 460 ALA A O 1
ATOM 5965 N N . LEU D 4 463 ? 118.552 102.454 115.980 1.00 57.23 461 LEU A N 1
ATOM 5966 C CA . LEU D 4 463 ? 119.418 103.599 115.743 1.00 60.65 461 LEU A CA 1
ATOM 5967 C C . LEU D 4 463 ? 120.217 103.914 116.993 1.00 65.90 461 LEU A C 1
ATOM 5968 O O . LEU D 4 463 ? 121.447 104.048 116.941 1.00 67.06 461 LEU A O 1
ATOM 5973 N N . GLY D 4 464 ? 119.543 103.926 118.146 1.00 67.38 462 GLY A N 1
ATOM 5974 C CA . GLY D 4 464 ? 120.246 104.191 119.385 1.00 59.64 462 GLY A CA 1
ATOM 5975 C C . GLY D 4 464 ? 121.392 103.226 119.578 1.00 67.96 462 GLY A C 1
ATOM 5976 O O . GLY D 4 464 ? 122.532 103.638 119.819 1.00 78.39 462 GLY A O 1
ATOM 5977 N N . HIS D 4 465 ? 121.125 101.934 119.363 1.00 68.38 463 HIS A N 1
ATOM 5978 C CA . HIS D 4 465 ? 122.174 100.937 119.505 1.00 62.83 463 HIS A CA 1
ATOM 5979 C C . HIS D 4 465 ? 123.375 101.328 118.664 1.00 63.41 463 HIS A C 1
ATOM 5980 O O . HIS D 4 465 ? 124.484 101.494 119.186 1.00 72.50 463 HIS A O 1
ATOM 5987 N N . ARG D 4 466 ? 123.141 101.596 117.378 1.00 62.03 464 ARG A N 1
ATOM 5988 C CA . ARG D 4 466 ? 124.241 101.970 116.502 1.00 61.12 464 ARG A CA 1
ATOM 5989 C C . ARG D 4 466 ? 124.976 103.173 117.065 1.00 65.20 464 ARG A C 1
ATOM 5990 O O . ARG D 4 466 ? 126.192 103.121 117.290 1.00 71.60 464 ARG A O 1
ATOM 5998 N N . ASP D 4 467 ? 124.230 104.232 117.396 1.00 63.90 465 ASP A N 1
ATOM 5999 C CA . ASP D 4 467 ? 124.868 105.433 117.915 1.00 64.25 465 ASP A CA 1
ATOM 6000 C C . ASP D 4 467 ? 125.686 105.102 119.147 1.00 71.59 465 ASP A C 1
ATOM 6001 O O . ASP D 4 467 ? 126.856 105.494 119.247 1.00 81.64 465 ASP A O 1
ATOM 6006 N N . ASP D 4 468 ? 125.112 104.307 120.055 1.00 70.92 466 ASP A N 1
ATOM 6007 C CA . ASP D 4 468 ? 125.828 103.937 121.266 1.00 57.76 466 ASP A CA 1
ATOM 6008 C C . ASP D 4 468 ? 127.173 103.331 120.915 1.00 64.03 466 ASP A C 1
ATOM 6009 O O . ASP D 4 468 ? 128.220 103.805 121.374 1.00 62.13 466 ASP A O 1
ATOM 6014 N N . LEU D 4 469 ? 127.167 102.339 120.021 1.00 72.40 467 LEU A N 1
ATOM 6015 C CA . LEU D 4 469 ? 128.413 101.684 119.652 1.00 61.25 467 LEU A CA 1
ATOM 6016 C C . LEU D 4 469 ? 129.409 102.702 119.127 1.00 67.11 467 LEU A C 1
ATOM 6017 O O . LEU D 4 469 ? 130.568 102.733 119.559 1.00 78.77 467 LEU A O 1
ATOM 6022 N N . TYR D 4 470 ? 128.948 103.599 118.254 1.00 56.20 468 TYR A N 1
ATOM 6023 C CA . TYR D 4 470 ? 129.849 104.599 117.699 1.00 55.30 468 TYR A CA 1
ATOM 6024 C C . TYR D 4 470 ? 130.499 105.396 118.816 1.00 64.70 468 TYR A C 1
ATOM 6025 O O . TYR D 4 470 ? 131.728 105.530 118.864 1.00 72.63 468 TYR A O 1
ATOM 6034 N N . ARG D 4 471 ? 129.693 105.856 119.776 1.00 74.97 469 ARG A N 1
ATOM 6035 C CA . ARG D 4 471 ? 130.249 106.621 120.883 1.00 66.03 469 ARG A CA 1
ATOM 6036 C C . ARG D 4 471 ? 131.270 105.788 121.640 1.00 66.85 469 ARG A C 1
ATOM 6037 O O . ARG D 4 471 ? 132.390 106.249 121.900 1.00 70.27 469 ARG A O 1
ATOM 6045 N N . GLN D 4 472 ? 130.931 104.525 121.921 1.00 69.32 470 GLN A N 1
ATOM 6046 C CA . GLN D 4 472 ? 131.888 103.637 122.565 1.00 61.66 470 GLN A CA 1
ATOM 6047 C C . GLN D 4 472 ? 133.195 103.630 121.795 1.00 66.56 470 GLN A C 1
ATOM 6048 O O . GLN D 4 472 ? 134.264 103.887 122.360 1.00 80.30 470 GLN A O 1
ATOM 6054 N N . ILE D 4 473 ? 133.114 103.422 120.478 1.00 59.64 471 ILE A N 1
ATOM 6055 C CA . ILE D 4 473 ? 134.324 103.388 119.668 1.00 62.08 471 ILE A CA 1
ATOM 6056 C C . ILE D 4 473 ? 135.094 104.684 119.840 1.00 65.32 471 ILE A C 1
ATOM 6057 O O . ILE D 4 473 ? 136.282 104.679 120.189 1.00 68.57 471 ILE A O 1
ATOM 6062 N N . ALA D 4 474 ? 134.400 105.817 119.695 1.00 63.60 472 ALA A N 1
ATOM 6063 C CA . ALA D 4 474 ? 135.075 107.101 119.818 1.00 56.12 472 ALA A CA 1
ATOM 6064 C C . ALA D 4 474 ? 135.796 107.186 121.149 1.00 66.75 472 ALA A C 1
ATOM 6065 O O . ALA D 4 474 ? 136.976 107.560 121.204 1.00 80.89 472 ALA A O 1
ATOM 6067 N N . ALA D 4 475 ? 135.130 106.740 122.218 1.00 63.80 473 ALA A N 1
ATOM 6068 C CA . ALA D 4 475 ? 135.726 106.811 123.543 1.00 63.06 473 ALA A CA 1
ATOM 6069 C C . ALA D 4 475 ? 137.100 106.167 123.546 1.00 66.57 473 ALA A C 1
ATOM 6070 O O . ALA D 4 475 ? 138.094 106.805 123.918 1.00 70.94 473 ALA A O 1
ATOM 6072 N N . VAL D 4 476 ? 137.193 104.930 123.046 1.00 63.48 474 VAL A N 1
ATOM 6073 C CA . VAL D 4 476 ? 138.454 104.209 123.174 1.00 69.42 474 VAL A CA 1
ATOM 6074 C C . VAL D 4 476 ? 139.551 104.941 122.417 1.00 71.46 474 VAL A C 1
ATOM 6075 O O . VAL D 4 476 ? 140.689 105.040 122.893 1.00 76.67 474 VAL A O 1
ATOM 6079 N N . ILE D 4 477 ? 139.216 105.532 121.269 1.00 61.99 475 ILE A N 1
ATOM 6080 C CA . ILE D 4 477 ? 140.236 106.243 120.510 1.00 60.68 475 ILE A CA 1
ATOM 6081 C C . ILE D 4 477 ? 140.746 107.424 121.320 1.00 74.36 475 ILE A C 1
ATOM 6082 O O . ILE D 4 477 ? 141.958 107.620 121.475 1.00 78.07 475 ILE A O 1
ATOM 6087 N N . SER D 4 478 ? 139.824 108.186 121.915 1.00 71.74 476 SER A N 1
ATOM 6088 C CA . SER D 4 478 ? 140.235 109.325 122.722 1.00 65.04 476 SER A CA 1
ATOM 6089 C C . SER D 4 478 ? 141.003 108.890 123.957 1.00 78.03 476 SER A C 1
ATOM 6090 O O . SER D 4 478 ? 141.714 109.706 124.551 1.00 76.30 476 SER A O 1
ATOM 6093 N N . ASP D 4 479 ? 140.882 107.621 124.350 1.00 88.47 477 ASP A N 1
ATOM 6094 C CA . ASP D 4 479 ? 141.638 107.131 125.489 1.00 83.23 477 ASP A CA 1
ATOM 6095 C C . ASP D 4 479 ? 143.098 106.876 125.148 1.00 88.56 477 ASP A C 1
ATOM 6096 O O . ASP D 4 479 ? 143.933 106.835 126.058 1.00 88.33 477 ASP A O 1
ATOM 6101 N N . GLN D 4 480 ? 143.430 106.711 123.871 1.00 83.21 478 GLN A N 1
ATOM 6102 C CA . GLN D 4 480 ? 144.811 106.381 123.533 1.00 80.64 478 GLN A CA 1
ATOM 6103 C C . GLN D 4 480 ? 145.417 107.304 122.491 1.00 81.20 478 GLN A C 1
ATOM 6104 O O . GLN D 4 480 ? 146.608 107.610 122.574 1.00 87.15 478 GLN A O 1
ATOM 6110 N N . ALA D 4 481 ? 144.634 107.753 121.516 1.00 69.50 479 ALA A N 1
ATOM 6111 C CA . ALA D 4 481 ? 145.196 108.434 120.360 1.00 71.38 479 ALA A CA 1
ATOM 6112 C C . ALA D 4 481 ? 145.799 109.776 120.751 1.00 78.32 479 ALA A C 1
ATOM 6113 O O . ALA D 4 481 ? 145.162 110.583 121.431 1.00 88.31 479 ALA A O 1
ATOM 6115 N N . GLY D 4 482 ? 147.036 110.008 120.321 1.00 73.14 480 GLY A N 1
ATOM 6116 C CA . GLY D 4 482 ? 147.658 111.307 120.449 1.00 71.77 480 GLY A CA 1
ATOM 6117 C C . GLY D 4 482 ? 147.407 112.233 119.289 1.00 76.06 480 GLY A C 1
ATOM 6118 O O . GLY D 4 482 ? 147.787 113.405 119.345 1.00 84.55 480 GLY A O 1
ATOM 6119 N N . HIS D 4 483 ? 146.775 111.726 118.234 1.00 66.45 481 HIS A N 1
ATOM 6120 C CA . HIS D 4 483 ? 146.440 112.485 117.040 1.00 66.33 481 HIS A CA 1
ATOM 6121 C C . HIS D 4 483 ? 145.504 111.639 116.194 1.00 73.42 481 HIS A C 1
ATOM 6122 O O . HIS D 4 483 ? 145.729 110.439 116.036 1.00 86.09 481 HIS A O 1
ATOM 6129 N N . VAL D 4 484 ? 144.460 112.263 115.658 1.00 69.00 482 VAL A N 1
ATOM 6130 C CA . VAL D 4 484 ? 143.458 111.567 114.862 1.00 66.46 482 VAL A CA 1
ATOM 6131 C C . VAL D 4 484 ? 143.308 112.291 113.533 1.00 71.74 482 VAL A C 1
ATOM 6132 O O . VAL D 4 484 ? 143.198 113.521 113.501 1.00 79.37 482 VAL A O 1
ATOM 6136 N N . LEU D 4 485 ? 143.310 111.530 112.443 1.00 71.80 483 LEU A N 1
ATOM 6137 C CA . LEU D 4 485 ? 143.153 112.062 111.099 1.00 67.13 483 LEU A CA 1
ATOM 6138 C C . LEU D 4 485 ? 141.826 111.601 110.517 1.00 76.02 483 LEU A C 1
ATOM 6139 O O . LEU D 4 485 ? 141.462 110.427 110.632 1.00 86.64 483 LEU A O 1
ATOM 6144 N N . VAL D 4 486 ? 141.105 112.525 109.892 1.00 71.12 484 VAL A N 1
ATOM 6145 C CA . VAL D 4 486 ? 139.824 112.227 109.266 1.00 71.70 484 VAL A CA 1
ATOM 6146 C C . VAL D 4 486 ? 139.839 112.758 107.842 1.00 79.02 484 VAL A C 1
ATOM 6147 O O . VAL D 4 486 ? 140.387 113.832 107.573 1.00 86.66 484 VAL A O 1
ATOM 6151 N N . ASP D 4 487 ? 139.250 111.995 106.926 1.00 83.85 485 ASP A N 1
ATOM 6152 C CA . ASP D 4 487 ? 139.143 112.428 105.544 1.00 84.80 485 ASP A CA 1
ATOM 6153 C C . ASP D 4 487 ? 138.103 113.536 105.410 1.00 90.47 485 ASP A C 1
ATOM 6154 O O . ASP D 4 487 ? 137.199 113.681 106.236 1.00 90.74 485 ASP A O 1
ATOM 6159 N N . ASP D 4 488 ? 138.240 114.327 104.345 1.00 103.08 486 ASP A N 1
ATOM 6160 C CA . ASP D 4 488 ? 137.310 115.412 104.061 1.00 99.50 486 ASP A CA 1
ATOM 6161 C C . ASP D 4 488 ? 136.165 114.981 103.152 1.00 98.07 486 ASP A C 1
ATOM 6162 O O . ASP D 4 488 ? 135.607 115.814 102.427 1.00 99.22 486 ASP A O 1
ATOM 6167 N N . THR D 4 489 ? 135.806 113.699 103.168 1.00 93.95 487 THR A N 1
ATOM 6168 C CA . THR D 4 489 ? 134.668 113.225 102.394 1.00 99.67 487 THR A CA 1
ATOM 6169 C C . THR D 4 489 ? 133.393 113.918 102.854 1.00 103.22 487 THR A C 1
ATOM 6170 O O . THR D 4 489 ? 133.106 113.988 104.052 1.00 102.26 487 THR A O 1
ATOM 6174 N N . SER D 4 490 ? 132.626 114.430 101.897 1.00 94.95 488 SER A N 1
ATOM 6175 C CA . SER D 4 490 ? 131.355 115.090 102.177 1.00 88.21 488 SER A CA 1
ATOM 6176 C C . SER D 4 490 ? 130.242 114.098 101.868 1.00 93.53 488 SER A C 1
ATOM 6177 O O . SER D 4 490 ? 129.891 113.884 100.706 1.00 96.50 488 SER A O 1
ATOM 6180 N N . VAL D 4 491 ? 129.693 113.482 102.915 1.00 87.33 489 VAL A N 1
ATOM 6181 C CA . VAL D 4 491 ? 128.616 112.518 102.726 1.00 80.27 489 VAL A CA 1
ATOM 6182 C C . VAL D 4 491 ? 127.361 113.210 102.211 1.00 86.21 489 VAL A C 1
ATOM 6183 O O . VAL D 4 491 ? 126.596 112.633 101.432 1.00 90.81 489 VAL A O 1
ATOM 6187 N N . ALA D 4 492 ? 127.122 114.450 102.645 1.00 94.07 490 ALA A N 1
ATOM 6188 C CA . ALA D 4 492 ? 125.928 115.172 102.214 1.00 90.52 490 ALA A CA 1
ATOM 6189 C C . ALA D 4 492 ? 125.954 115.455 100.717 1.00 90.68 490 ALA A C 1
ATOM 6190 O O . ALA D 4 492 ? 124.944 115.269 100.028 1.00 93.42 490 ALA A O 1
ATOM 6192 N N . GLU D 4 493 ? 127.095 115.912 100.199 1.00 99.08 491 GLU A N 1
ATOM 6193 C CA . GLU D 4 493 ? 127.207 116.190 98.770 1.00 94.60 491 GLU A CA 1
ATOM 6194 C C . GLU D 4 493 ? 127.033 114.920 97.947 1.00 101.04 491 GLU A C 1
ATOM 6195 O O . GLU D 4 493 ? 126.341 114.922 96.919 1.00 112.04 491 GLU A O 1
ATOM 6201 N N . LEU D 4 494 ? 127.645 113.823 98.394 1.00 96.51 492 LEU A N 1
ATOM 6202 C CA . LEU D 4 494 ? 127.485 112.548 97.705 1.00 98.88 492 LEU A CA 1
ATOM 6203 C C . LEU D 4 494 ? 126.035 112.089 97.721 1.00 95.98 492 LEU A C 1
ATOM 6204 O O . LEU D 4 494 ? 125.518 111.619 96.705 1.00 101.63 492 LEU A O 1
ATOM 6209 N N . SER D 4 495 ? 125.363 112.220 98.866 1.00 87.76 493 SER A N 1
ATOM 6210 C CA . SER D 4 495 ? 123.964 111.822 98.950 1.00 88.91 493 SER A CA 1
ATOM 6211 C C . SER D 4 495 ? 123.104 112.651 98.010 1.00 90.57 493 SER A C 1
ATOM 6212 O O . SER D 4 495 ? 122.220 112.118 97.330 1.00 90.85 493 SER A O 1
ATOM 6215 N N . ALA D 4 496 ? 123.353 113.959 97.957 1.00 100.72 494 ALA A N 1
ATOM 6216 C CA . ALA D 4 496 ? 122.553 114.828 97.103 1.00 99.37 494 ALA A CA 1
ATOM 6217 C C . ALA D 4 496 ? 122.750 114.501 95.629 1.00 102.95 494 ALA A C 1
ATOM 6218 O O . ALA D 4 496 ? 121.779 114.446 94.866 1.00 99.49 494 ALA A O 1
ATOM 6220 N N . ARG D 4 497 ? 123.993 114.273 95.205 1.00 126.31 495 ARG A N 1
ATOM 6221 C CA . ARG D 4 497 ? 124.275 114.090 93.786 1.00 125.58 495 ARG A CA 1
ATOM 6222 C C . ARG D 4 497 ? 124.288 112.631 93.340 1.00 127.27 495 ARG A C 1
ATOM 6223 O O . ARG D 4 497 ? 124.528 112.368 92.159 1.00 129.31 495 ARG A O 1
ATOM 6231 N N . ALA D 4 498 ? 124.030 111.677 94.238 1.00 120.53 496 ALA A N 1
ATOM 6232 C CA . ALA D 4 498 ? 124.103 110.271 93.850 1.00 118.70 496 ALA A CA 1
ATOM 6233 C C . ALA D 4 498 ? 122.958 109.871 92.930 1.00 115.89 496 ALA A C 1
ATOM 6234 O O . ALA D 4 498 ? 123.174 109.188 91.923 1.00 119.70 496 ALA A O 1
ATOM 6236 N N . MET D 4 499 ? 121.735 110.282 93.256 1.00 114.76 497 MET A N 1
ATOM 6237 C CA . MET D 4 499 ? 120.559 109.773 92.564 1.00 117.30 497 MET A CA 1
ATOM 6238 C C . MET D 4 499 ? 120.410 110.300 91.142 1.00 120.07 497 MET A C 1
ATOM 6239 O O . MET D 4 499 ? 119.585 109.770 90.391 1.00 116.71 497 MET A O 1
ATOM 6244 N N . GLU D 4 500 ? 121.182 111.315 90.747 1.00 137.00 498 GLU A N 1
ATOM 6245 C CA . GLU D 4 500 ? 121.021 111.925 89.435 1.00 135.62 498 GLU A CA 1
ATOM 6246 C C . GLU D 4 500 ? 122.076 111.517 88.419 1.00 133.01 498 GLU A C 1
ATOM 6247 O O . GLU D 4 500 ? 121.791 111.551 87.219 1.00 133.37 498 GLU A O 1
ATOM 6253 N N . ARG D 4 501 ? 123.278 111.134 88.855 1.00 129.28 499 ARG A N 1
ATOM 6254 C CA . ARG D 4 501 ? 124.336 110.764 87.922 1.00 130.81 499 ARG A CA 1
ATOM 6255 C C . ARG D 4 501 ? 124.794 109.326 88.116 1.00 133.23 499 ARG A C 1
ATOM 6256 O O . ARG D 4 501 ? 125.901 108.973 87.698 1.00 135.36 499 ARG A O 1
ATOM 6264 N N . THR D 4 502 ? 123.972 108.490 88.740 1.00 120.28 500 THR A N 1
ATOM 6265 C CA . THR D 4 502 ? 124.316 107.085 88.888 1.00 120.00 500 THR A CA 1
ATOM 6266 C C . THR D 4 502 ? 124.240 106.372 87.545 1.00 118.67 500 THR A C 1
ATOM 6267 O O . THR D 4 502 ? 123.403 106.694 86.696 1.00 118.54 500 THR A O 1
ATOM 6271 N N . GLU D 4 503 ? 125.141 105.416 87.341 1.00 116.26 501 GLU A N 1
ATOM 6272 C CA . GLU D 4 503 ? 125.089 104.561 86.165 1.00 119.26 501 GLU A CA 1
ATOM 6273 C C . GLU D 4 503 ? 124.288 103.291 86.401 1.00 120.28 501 GLU A C 1
ATOM 6274 O O . GLU D 4 503 ? 124.019 102.557 85.444 1.00 120.74 501 GLU A O 1
ATOM 6280 N N . LEU D 4 504 ? 123.907 103.021 87.635 1.00 117.13 502 LEU A N 1
ATOM 6281 C CA . LEU D 4 504 ? 123.142 101.850 88.026 1.00 116.28 502 LEU A CA 1
ATOM 6282 C C . LEU D 4 504 ? 121.652 102.105 87.852 1.00 114.15 502 LEU A C 1
ATOM 6283 O O . LEU D 4 504 ? 121.219 103.251 87.709 1.00 117.14 502 LEU A O 1
ATOM 6288 N N . PRO D 4 505 ? 120.835 101.052 87.842 1.00 116.67 503 PRO A N 1
ATOM 6289 C CA . PRO D 4 505 ? 119.382 101.249 87.852 1.00 118.13 503 PRO A CA 1
ATOM 6290 C C . PRO D 4 505 ? 118.934 101.964 89.117 1.00 120.13 503 PRO A C 1
ATOM 6291 O O . PRO D 4 505 ? 119.678 102.109 90.088 1.00 123.71 503 PRO A O 1
ATOM 6295 N N . THR D 4 506 ? 117.680 102.416 89.094 1.00 115.26 504 THR A N 1
ATOM 6296 C CA . THR D 4 506 ? 117.151 103.182 90.217 1.00 114.37 504 THR A CA 1
ATOM 6297 C C . THR D 4 506 ? 117.114 102.350 91.493 1.00 113.56 504 THR A C 1
ATOM 6298 O O . THR D 4 506 ? 117.447 102.846 92.574 1.00 116.02 504 THR A O 1
ATOM 6302 N N . GLU D 4 507 ? 116.718 101.081 91.388 1.00 109.86 505 GLU A N 1
ATOM 6303 C CA . GLU D 4 507 ? 116.544 100.255 92.580 1.00 109.93 505 GLU A CA 1
ATOM 6304 C C . GLU D 4 507 ? 117.879 99.937 93.246 1.00 107.85 505 GLU A C 1
ATOM 6305 O O . GLU D 4 507 ? 117.974 99.921 94.480 1.00 110.42 505 GLU A O 1
ATOM 6311 N N . VAL D 4 508 ? 118.919 99.675 92.452 1.00 101.25 506 VAL A N 1
ATOM 6312 C CA . VAL D 4 508 ? 120.231 99.390 93.027 1.00 99.47 506 VAL A CA 1
ATOM 6313 C C . VAL D 4 508 ? 120.767 100.612 93.759 1.00 100.05 506 VAL A C 1
ATOM 6314 O O . VAL D 4 508 ? 121.314 100.506 94.865 1.00 106.47 506 VAL A O 1
ATOM 6318 N N . GLN D 4 509 ? 120.619 101.792 93.156 1.00 91.34 507 GLN A N 1
ATOM 6319 C CA . GLN D 4 509 ? 121.054 103.015 93.819 1.00 85.40 507 GLN A CA 1
ATOM 6320 C C . GLN D 4 509 ? 120.232 103.285 95.071 1.00 91.21 507 GLN A C 1
ATOM 6321 O O . GLN D 4 509 ? 120.762 103.780 96.070 1.00 96.01 507 GLN A O 1
ATOM 6327 N N . GLN D 4 510 ? 118.935 102.972 95.038 1.00 93.58 508 GLN A N 1
ATOM 6328 C CA . GLN D 4 510 ? 118.112 103.110 96.235 1.00 88.07 508 GLN A CA 1
ATOM 6329 C C . GLN D 4 510 ? 118.622 102.217 97.355 1.00 87.78 508 GLN A C 1
ATOM 6330 O O . GLN D 4 510 ? 118.708 102.647 98.509 1.00 92.05 508 GLN A O 1
ATOM 6336 N N . LYS D 4 511 ? 118.956 100.966 97.033 1.00 85.52 509 LYS A N 1
ATOM 6337 C CA . LYS D 4 511 ? 119.486 100.059 98.048 1.00 81.36 509 LYS A CA 1
ATOM 6338 C C . LYS D 4 511 ? 120.814 100.561 98.599 1.00 85.21 509 LYS A C 1
ATOM 6339 O O . LYS D 4 511 ? 121.062 100.486 99.809 1.00 83.59 509 LYS A O 1
ATOM 6345 N N . ILE D 4 512 ? 121.684 101.070 97.726 1.00 80.54 510 ILE A N 1
ATOM 6346 C CA . ILE D 4 512 ? 122.972 101.587 98.180 1.00 75.27 510 ILE A CA 1
ATOM 6347 C C . ILE D 4 512 ? 122.775 102.782 99.105 1.00 82.91 510 ILE A C 1
ATOM 6348 O O . ILE D 4 512 ? 123.418 102.885 100.156 1.00 95.34 510 ILE A O 1
ATOM 6353 N N . ASP D 4 513 ? 121.880 103.700 98.731 1.00 82.56 511 ASP A N 1
ATOM 6354 C CA . ASP D 4 513 ? 121.616 104.869 99.564 1.00 83.53 511 ASP A CA 1
ATOM 6355 C C . ASP D 4 513 ? 120.996 104.473 100.897 1.00 84.93 511 ASP A C 1
ATOM 6356 O O . ASP D 4 513 ? 121.309 105.064 101.935 1.00 87.35 511 ASP A O 1
ATOM 6361 N N . ARG D 4 514 ? 120.105 103.482 100.888 1.00 82.42 512 ARG A N 1
ATOM 6362 C CA . ARG D 4 514 ? 119.523 102.990 102.131 1.00 76.79 512 ARG A CA 1
ATOM 6363 C C . ARG D 4 514 ? 120.587 102.385 103.037 1.00 84.44 512 ARG A C 1
ATOM 6364 O O . ARG D 4 514 ? 120.577 102.605 104.253 1.00 87.82 512 ARG A O 1
ATOM 6372 N N . ARG D 4 515 ? 121.516 101.617 102.463 1.00 87.32 513 ARG A N 1
ATOM 6373 C CA . ARG D 4 515 ? 122.605 101.062 103.261 1.00 83.94 513 ARG A CA 1
ATOM 6374 C C . ARG D 4 515 ? 123.482 102.165 103.834 1.00 80.44 513 ARG A C 1
ATOM 6375 O O . ARG D 4 515 ? 123.894 102.099 104.998 1.00 92.75 513 ARG A O 1
ATOM 6383 N N . ARG D 4 516 ? 123.778 103.187 103.031 1.00 67.58 514 ARG A N 1
ATOM 6384 C CA . ARG D 4 516 ? 124.575 104.307 103.521 1.00 65.64 514 ARG A CA 1
ATOM 6385 C C . ARG D 4 516 ? 123.868 105.030 104.659 1.00 76.06 514 ARG A C 1
ATOM 6386 O O . ARG D 4 516 ? 124.503 105.425 105.643 1.00 81.15 514 ARG A O 1
ATOM 6394 N N . ASP D 4 517 ? 122.554 105.221 104.536 1.00 84.47 515 ASP A N 1
ATOM 6395 C CA . ASP D 4 517 ? 121.789 105.873 105.593 1.00 77.68 515 ASP A CA 1
ATOM 6396 C C . ASP D 4 517 ? 121.776 105.037 106.864 1.00 73.98 515 ASP A C 1
ATOM 6397 O O . ASP D 4 517 ? 121.873 105.577 107.970 1.00 80.77 515 ASP A O 1
ATOM 6402 N N . HIS D 4 518 ? 121.641 103.719 106.729 1.00 69.62 516 HIS A N 1
ATOM 6403 C CA . HIS D 4 518 ? 121.634 102.867 107.911 1.00 74.23 516 HIS A CA 1
ATOM 6404 C C . HIS D 4 518 ? 123.004 102.813 108.575 1.00 74.82 516 HIS A C 1
ATOM 6405 O O . HIS D 4 518 ? 123.090 102.699 109.801 1.00 78.27 516 HIS A O 1
ATOM 6412 N N . ALA D 4 519 ? 124.079 102.888 107.790 1.00 72.16 517 ALA A N 1
ATOM 6413 C CA . ALA D 4 519 ? 125.416 102.889 108.374 1.00 70.43 517 ALA A CA 1
ATOM 6414 C C . ALA D 4 519 ? 125.738 104.228 109.022 1.00 70.81 517 ALA A C 1
ATOM 6415 O O . ALA D 4 519 ? 126.336 104.270 110.103 1.00 73.19 517 ALA A O 1
ATOM 6417 N N . ALA D 4 520 ? 125.355 105.327 108.375 1.00 67.09 518 ALA A N 1
ATOM 6418 C CA . ALA D 4 520 ? 125.602 106.687 108.837 1.00 57.19 518 ALA A CA 1
ATOM 6419 C C . ALA D 4 520 ? 127.087 106.929 109.074 1.00 71.96 518 ALA A C 1
ATOM 6420 O O . ALA D 4 520 ? 127.512 107.071 110.226 1.00 80.43 518 ALA A O 1
ATOM 6422 N N . PRO D 4 521 ? 127.909 106.965 108.021 1.00 70.12 519 PRO A N 1
ATOM 6423 C CA . PRO D 4 521 ? 129.335 107.276 108.224 1.00 69.61 519 PRO A CA 1
ATOM 6424 C C . PRO D 4 521 ? 129.582 108.664 108.789 1.00 59.26 519 PRO A C 1
ATOM 6425 O O . PRO D 4 521 ? 130.495 108.851 109.607 1.00 64.30 519 PRO A O 1
ATOM 6429 N N . GLY D 4 522 ? 128.786 109.648 108.370 1.00 60.18 520 GLY A N 1
ATOM 6430 C CA . GLY D 4 522 ? 128.974 110.998 108.868 1.00 66.11 520 GLY A CA 1
ATOM 6431 C C . GLY D 4 522 ? 128.751 111.099 110.363 1.00 75.31 520 GLY A C 1
ATOM 6432 O O . GLY D 4 522 ? 129.452 111.838 111.055 1.00 83.05 520 GLY A O 1
ATOM 6433 N N . GLY D 4 523 ? 127.778 110.349 110.882 1.00 73.84 521 GLY A N 1
ATOM 6434 C CA . GLY D 4 523 ? 127.558 110.333 112.317 1.00 73.17 521 GLY A CA 1
ATOM 6435 C C . GLY D 4 523 ? 128.727 109.744 113.081 1.00 74.52 521 GLY A C 1
ATOM 6436 O O . GLY D 4 523 ? 129.106 110.250 114.139 1.00 66.84 521 GLY A O 1
ATOM 6437 N N . LEU D 4 524 ? 129.312 108.664 112.559 1.00 66.90 522 LEU A N 1
ATOM 6438 C CA . LEU D 4 524 ? 130.475 108.065 113.204 1.00 58.87 522 LEU A CA 1
ATOM 6439 C C . LEU D 4 524 ? 131.650 109.033 113.220 1.00 62.59 522 LEU A C 1
ATOM 6440 O O . LEU D 4 524 ? 132.318 109.204 114.249 1.00 75.49 522 LEU A O 1
ATOM 6445 N N . ARG D 4 525 ? 131.911 109.687 112.086 1.00 58.44 523 ARG A N 1
ATOM 6446 C CA . ARG D 4 525 ? 132.998 110.658 112.049 1.00 52.41 523 ARG A CA 1
ATOM 6447 C C . ARG D 4 525 ? 132.735 111.812 113.005 1.00 64.37 523 ARG A C 1
ATOM 6448 O O . ARG D 4 525 ? 133.647 112.273 113.700 1.00 73.67 523 ARG A O 1
ATOM 6456 N N . ALA D 4 526 ? 131.490 112.292 113.056 1.00 69.77 524 ALA A N 1
ATOM 6457 C CA . ALA D 4 526 ? 131.153 113.396 113.946 1.00 71.17 524 ALA A CA 1
ATOM 6458 C C . ALA D 4 526 ? 131.345 113.010 115.404 1.00 72.07 524 ALA A C 1
ATOM 6459 O O . ALA D 4 526 ? 131.860 113.803 116.199 1.00 81.26 524 ALA A O 1
ATOM 6461 N N . SER D 4 527 ? 130.929 111.799 115.779 1.00 60.71 525 SER A N 1
ATOM 6462 C CA . SER D 4 527 ? 131.113 111.355 117.156 1.00 61.55 525 SER A CA 1
ATOM 6463 C C . SER D 4 527 ? 132.591 111.237 117.501 1.00 65.82 525 SER A C 1
ATOM 6464 O O . SER D 4 527 ? 133.012 111.622 118.600 1.00 72.68 525 SER A O 1
ATOM 6467 N N . VAL D 4 528 ? 133.397 110.715 116.575 1.00 63.27 526 VAL A N 1
ATOM 6468 C CA . VAL D 4 528 ? 134.833 110.612 116.823 1.00 64.16 526 VAL A CA 1
ATOM 6469 C C . VAL D 4 528 ? 135.434 111.998 117.029 1.00 64.97 526 VAL A C 1
ATOM 6470 O O . VAL D 4 528 ? 136.214 112.225 117.963 1.00 77.58 526 VAL A O 1
ATOM 6474 N N . VAL D 4 529 ? 135.066 112.949 116.168 1.00 64.49 527 VAL A N 1
ATOM 6475 C CA . VAL D 4 529 ? 135.615 114.298 116.271 1.00 61.66 527 VAL A CA 1
ATOM 6476 C C . VAL D 4 529 ? 135.185 114.954 117.576 1.00 68.27 527 VAL A C 1
ATOM 6477 O O . VAL D 4 529 ? 135.977 115.640 118.232 1.00 79.66 527 VAL A O 1
ATOM 6481 N N . ALA D 4 530 ? 133.926 114.759 117.973 1.00 64.27 528 ALA A N 1
ATOM 6482 C CA . ALA D 4 530 ? 133.441 115.342 119.219 1.00 55.42 528 ALA A CA 1
ATOM 6483 C C . ALA D 4 530 ? 134.178 114.774 120.423 1.00 59.32 528 ALA A C 1
ATOM 6484 O O . ALA D 4 530 ? 134.545 115.517 121.341 1.00 61.51 528 ALA A O 1
ATOM 6486 N N . ALA D 4 531 ? 134.399 113.458 120.443 1.00 75.84 529 ALA A N 1
ATOM 6487 C CA . ALA D 4 531 ? 135.137 112.857 121.550 1.00 65.74 529 ALA A CA 1
ATOM 6488 C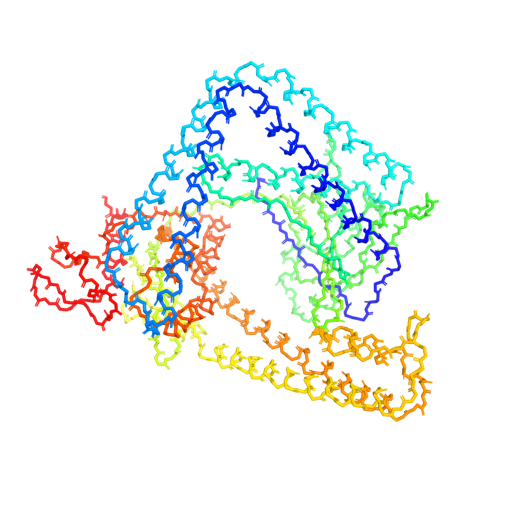 C . ALA D 4 531 ? 136.568 113.372 121.603 1.00 62.59 529 ALA A C 1
ATOM 6489 O O . ALA D 4 531 ? 137.087 113.675 122.684 1.00 72.23 529 ALA A O 1
ATOM 6491 N N . MET D 4 532 ? 137.224 113.483 120.444 1.00 72.00 530 MET A N 1
ATOM 6492 C CA . MET D 4 532 ? 138.587 114.005 120.425 1.00 70.65 530 MET A CA 1
ATOM 6493 C C . MET D 4 532 ? 138.631 115.447 120.913 1.00 71.02 530 MET A C 1
ATOM 6494 O O . MET D 4 532 ? 139.540 115.829 121.657 1.00 76.77 530 MET A O 1
ATOM 6499 N N . THR D 4 533 ? 137.664 116.265 120.494 1.00 72.99 531 THR A N 1
ATOM 6500 C CA . THR D 4 533 ? 137.622 117.654 120.940 1.00 67.89 531 THR A CA 1
ATOM 6501 C C . THR D 4 533 ? 137.412 117.744 122.443 1.00 75.28 531 THR A C 1
ATOM 6502 O O . THR D 4 533 ? 138.057 118.552 123.121 1.00 76.12 531 THR A O 1
ATOM 6506 N N . ARG D 4 534 ? 136.509 116.923 122.983 1.00 73.79 532 ARG A N 1
ATOM 6507 C CA . ARG D 4 534 ? 136.251 116.952 124.418 1.00 65.57 532 ARG A CA 1
ATOM 6508 C C . ARG D 4 534 ? 137.467 116.501 125.215 1.00 71.86 532 ARG A C 1
ATOM 6509 O O . ARG D 4 534 ? 137.761 117.065 126.274 1.00 76.83 532 ARG A O 1
ATOM 6517 N N . ASP D 4 535 ? 138.183 115.489 124.731 1.00 78.14 533 ASP A N 1
ATOM 6518 C CA . ASP D 4 535 ? 139.295 114.920 125.480 1.00 75.16 533 ASP A CA 1
ATOM 6519 C C . ASP D 4 535 ? 140.641 115.545 125.130 1.00 72.65 533 ASP A C 1
ATOM 6520 O O . ASP D 4 535 ? 141.670 115.081 125.628 1.00 71.83 533 ASP A O 1
ATOM 6525 N N . GLY D 4 536 ? 140.660 116.580 124.295 1.00 75.81 534 GLY A N 1
ATOM 6526 C CA . GLY D 4 536 ? 141.880 117.316 124.032 1.00 73.98 534 GLY A CA 1
ATOM 6527 C C . GLY D 4 536 ? 142.782 116.745 122.962 1.00 74.75 534 GLY A C 1
ATOM 6528 O O . GLY D 4 536 ? 143.881 117.270 122.761 1.00 76.75 534 GLY A O 1
ATOM 6529 N N . VAL D 4 537 ? 142.363 115.692 122.275 1.00 79.86 535 VAL A N 1
ATOM 6530 C CA . VAL D 4 537 ? 143.185 115.093 121.221 1.00 77.76 535 VAL A CA 1
ATOM 6531 C C . VAL D 4 537 ? 143.107 115.971 119.974 1.00 78.06 535 VAL A C 1
ATOM 6532 O O . VAL D 4 537 ? 142.004 116.386 119.587 1.00 82.70 535 VAL A O 1
ATOM 6536 N N . PRO D 4 538 ? 144.233 116.291 119.338 1.00 68.15 536 PRO A N 1
ATOM 6537 C CA . PRO D 4 538 ? 144.176 117.035 118.077 1.00 68.79 536 PRO A CA 1
ATOM 6538 C C . PRO D 4 538 ? 143.516 116.219 116.976 1.00 72.36 536 PRO A C 1
ATOM 6539 O O . PRO D 4 538 ? 143.603 114.991 116.944 1.00 82.44 536 PRO A O 1
ATOM 6543 N N . VAL D 4 539 ? 142.848 116.923 116.066 1.00 71.67 537 VAL A N 1
ATOM 6544 C CA . VAL D 4 539 ? 142.216 116.322 114.897 1.00 67.45 537 VAL A CA 1
ATOM 6545 C C . VAL D 4 539 ? 142.704 117.052 113.657 1.00 68.15 537 VAL A C 1
ATOM 6546 O O . VAL D 4 539 ? 142.773 118.285 113.637 1.00 77.64 537 VAL A O 1
ATOM 6550 N N . THR D 4 540 ? 143.049 116.289 112.624 1.00 69.37 538 THR A N 1
ATOM 6551 C CA . THR D 4 540 ? 143.497 116.846 111.357 1.00 73.03 538 THR A CA 1
ATOM 6552 C C . THR D 4 540 ? 142.614 116.317 110.239 1.00 76.19 538 THR A C 1
ATOM 6553 O O . THR D 4 540 ? 142.443 115.102 110.102 1.00 85.62 538 THR A O 1
ATOM 6557 N N . ILE D 4 541 ? 142.060 117.226 109.445 1.00 76.68 539 ILE A N 1
ATOM 6558 C CA . ILE D 4 541 ? 141.278 116.859 108.271 1.00 79.35 539 ILE A CA 1
ATOM 6559 C C . ILE D 4 541 ? 142.233 116.809 107.085 1.00 78.36 539 ILE A C 1
ATOM 6560 O O . ILE D 4 541 ? 142.764 117.836 106.657 1.00 80.85 539 ILE A O 1
ATOM 6565 N N . VAL D 4 542 ? 142.451 115.613 106.555 1.00 85.05 540 VAL A N 1
ATOM 6566 C CA . VAL D 4 542 ? 143.401 115.409 105.469 1.00 88.15 540 VAL A CA 1
ATOM 6567 C C . VAL D 4 542 ? 142.700 115.661 104.143 1.00 90.59 540 VAL A C 1
ATOM 6568 O O . VAL D 4 542 ? 141.574 115.199 103.926 1.00 89.30 540 VAL A O 1
ATOM 6572 N N . ALA D 4 543 ? 143.364 116.396 103.255 1.00 102.07 541 ALA A N 1
ATOM 6573 C CA . ALA D 4 543 ? 142.847 116.620 101.907 1.00 101.74 541 ALA A CA 1
ATOM 6574 C C . ALA D 4 543 ? 142.948 115.309 101.143 1.00 101.82 541 ALA A C 1
ATOM 6575 O O . ALA D 4 543 ? 144.007 114.953 100.625 1.00 102.29 541 ALA A O 1
ATOM 6577 N N . ALA D 4 544 ? 141.830 114.587 101.062 1.00 105.03 542 ALA A N 1
ATOM 6578 C CA . ALA D 4 544 ? 141.808 113.214 100.574 1.00 105.32 542 ALA A CA 1
ATOM 6579 C C . ALA D 4 544 ? 141.563 113.121 99.075 1.00 107.09 542 ALA A C 1
ATOM 6580 O O . ALA D 4 544 ? 141.025 112.112 98.601 1.00 108.62 542 ALA A O 1
ATOM 6582 N N . ALA D 4 545 ? 141.936 114.144 98.314 1.00 109.80 543 ALA A N 1
ATOM 6583 C CA . ALA D 4 545 ? 141.742 114.108 96.872 1.00 109.85 543 ALA A CA 1
ATOM 6584 C C . ALA D 4 545 ? 142.726 113.140 96.230 1.00 108.27 543 ALA A C 1
ATOM 6585 O O . ALA D 4 545 ? 143.924 113.166 96.531 1.00 105.16 543 ALA A O 1
ATOM 6587 N N . ASP D 4 546 ? 142.211 112.279 95.351 1.00 111.84 544 ASP A N 1
ATOM 6588 C CA . ASP D 4 546 ? 143.030 111.378 94.540 1.00 111.50 544 ASP A CA 1
ATOM 6589 C C . ASP D 4 546 ? 143.777 110.360 95.402 1.00 110.35 544 ASP A C 1
ATOM 6590 O O . ASP D 4 546 ? 144.976 110.133 95.237 1.00 111.04 544 ASP A O 1
ATOM 6595 N N . PHE D 4 547 ? 143.052 109.732 96.326 1.00 100.91 545 PHE A N 1
ATOM 6596 C CA . PHE D 4 547 ? 143.644 108.747 97.225 1.00 97.49 545 PHE A CA 1
ATOM 6597 C C . PHE D 4 547 ? 143.236 107.316 96.905 1.00 100.40 545 PHE A C 1
ATOM 6598 O O . PHE D 4 547 ? 144.069 106.410 97.000 1.00 102.63 545 PHE A O 1
ATOM 6606 N N . THR D 4 548 ? 141.975 107.077 96.540 1.00 104.45 546 THR A N 1
ATOM 6607 C CA . THR D 4 548 ? 141.581 105.738 96.115 1.00 97.61 546 THR A CA 1
ATOM 6608 C C . THR D 4 548 ? 142.134 105.382 94.746 1.00 100.43 546 THR A C 1
ATOM 6609 O O . THR D 4 548 ? 142.277 104.193 94.442 1.00 107.19 546 THR A O 1
ATOM 6613 N N . ARG D 4 549 ? 142.447 106.375 93.920 1.00 106.25 547 ARG A N 1
ATOM 6614 C CA . ARG D 4 549 ? 143.044 106.138 92.616 1.00 105.72 547 ARG A CA 1
ATOM 6615 C C . ARG D 4 549 ? 144.553 105.979 92.688 1.00 106.46 547 ARG A C 1
ATOM 6616 O O . ARG D 4 549 ? 145.185 105.734 91.657 1.00 109.51 547 ARG A O 1
ATOM 6624 N N . THR D 4 550 ? 145.141 106.115 93.871 1.00 104.62 548 THR A N 1
ATOM 6625 C CA . THR D 4 550 ? 146.578 105.990 94.062 1.00 107.26 548 THR A CA 1
ATOM 6626 C C . THR D 4 550 ? 146.876 104.685 94.783 1.00 106.38 548 THR A C 1
ATOM 6627 O O . THR D 4 550 ? 146.254 104.379 95.805 1.00 108.15 548 THR A O 1
ATOM 6631 N N . HIS D 4 551 ? 147.817 103.917 94.246 1.00 104.27 549 HIS A N 1
ATOM 6632 C CA . HIS D 4 551 ? 148.268 102.692 94.885 1.00 104.01 549 HIS A CA 1
ATOM 6633 C C . HIS D 4 551 ? 149.413 103.024 95.831 1.00 105.78 549 HIS A C 1
ATOM 6634 O O . HIS D 4 551 ? 150.395 103.655 95.429 1.00 106.67 549 HIS A O 1
ATOM 6641 N N . SER D 4 552 ? 149.277 102.611 97.092 1.00 104.25 550 SER A N 1
ATOM 6642 C CA . SER D 4 552 ? 150.271 102.969 98.098 1.00 102.59 550 SER A CA 1
ATOM 6643 C C . SER D 4 552 ? 151.628 102.344 97.798 1.00 106.68 550 SER A C 1
ATOM 6644 O O . SER D 4 552 ? 152.663 103.007 97.928 1.00 107.33 550 SER A O 1
ATOM 6647 N N . ARG D 4 553 ? 151.644 101.072 97.396 1.00 116.31 551 ARG A N 1
ATOM 6648 C CA . ARG D 4 553 ? 152.909 100.364 97.225 1.00 112.89 551 ARG A CA 1
ATOM 6649 C C . ARG D 4 553 ? 153.749 100.966 96.104 1.00 116.01 551 ARG A C 1
ATOM 6650 O O . ARG D 4 553 ? 154.967 101.115 96.249 1.00 116.23 551 ARG A O 1
ATOM 6658 N N . CYS D 4 554 ? 153.123 101.317 94.982 1.00 118.18 552 CYS A N 1
ATOM 6659 C CA . CYS D 4 554 ? 153.862 101.806 93.825 1.00 116.91 552 CYS A CA 1
ATOM 6660 C C . CYS D 4 554 ? 153.754 103.309 93.620 1.00 115.66 552 CYS A C 1
ATOM 6661 O O . CYS D 4 554 ? 154.571 103.876 92.888 1.00 114.92 552 CYS A O 1
ATOM 6664 N N . GLY D 4 555 ? 152.781 103.965 94.243 1.00 115.85 553 GLY A N 1
ATOM 6665 C CA . GLY D 4 555 ? 152.628 105.401 94.081 1.00 117.95 553 GLY A CA 1
ATOM 6666 C C . GLY D 4 555 ? 152.235 105.836 92.685 1.00 120.24 553 GLY A C 1
ATOM 6667 O O . GLY D 4 555 ? 152.755 106.841 92.185 1.00 118.43 553 GLY A O 1
ATOM 6668 N N . HIS D 4 556 ? 151.327 105.106 92.044 1.00 120.64 554 HIS A N 1
ATOM 6669 C CA . HIS D 4 556 ? 150.836 105.444 90.716 1.00 119.42 554 HIS A CA 1
ATOM 6670 C C . HIS D 4 556 ? 149.356 105.782 90.798 1.00 119.37 554 HIS A C 1
ATOM 6671 O O . HIS D 4 556 ? 148.622 105.203 91.605 1.00 121.25 554 HIS A O 1
ATOM 6678 N N . VAL D 4 557 ? 148.922 106.717 89.961 1.00 110.82 555 VAL A N 1
ATOM 6679 C CA . VAL D 4 557 ? 147.542 107.189 89.953 1.00 108.71 555 VAL A CA 1
ATOM 6680 C C . VAL D 4 557 ? 146.823 106.479 88.809 1.00 108.35 555 VAL A C 1
ATOM 6681 O O . VAL D 4 557 ? 147.132 106.686 87.633 1.00 110.56 555 VAL A O 1
ATOM 6685 N N . ASN D 4 558 ? 145.869 105.620 89.156 1.00 111.21 556 ASN A N 1
ATOM 6686 C CA . ASN D 4 558 ? 145.077 104.905 88.164 1.00 111.43 556 ASN A CA 1
ATOM 6687 C C . ASN D 4 558 ? 144.014 105.830 87.581 1.00 114.20 556 ASN A C 1
ATOM 6688 O O . ASN D 4 558 ? 143.582 106.776 88.251 1.00 116.10 556 ASN A O 1
ATOM 6693 N N . PRO D 4 559 ? 143.571 105.601 86.348 1.00 118.01 557 PRO A N 1
ATOM 6694 C CA . PRO D 4 559 ? 142.535 106.454 85.760 1.00 115.51 557 PRO A CA 1
ATOM 6695 C C . PRO D 4 559 ? 141.176 106.202 86.398 1.00 115.43 557 PRO A C 1
ATOM 6696 O O . PRO D 4 559 ? 140.910 105.144 86.972 1.00 115.69 557 PRO A O 1
ATOM 6700 N N . ALA D 4 560 ? 140.304 107.201 86.281 1.00 114.50 558 ALA A N 1
ATOM 6701 C CA . ALA D 4 560 ? 138.960 107.110 86.849 1.00 114.39 558 ALA A CA 1
ATOM 6702 C C . ALA D 4 560 ? 138.020 106.436 85.847 1.00 111.34 558 ALA A C 1
ATOM 6703 O O . ALA D 4 560 ? 137.098 107.039 85.298 1.00 110.92 558 ALA A O 1
ATOM 6705 N N . ASP D 4 561 ? 138.268 105.146 85.627 1.00 120.76 559 ASP A N 1
ATOM 6706 C CA . ASP D 4 561 ? 137.466 104.329 84.723 1.00 123.96 559 ASP A CA 1
ATOM 6707 C C . ASP D 4 561 ? 136.518 103.418 85.495 1.00 123.87 559 ASP A C 1
ATOM 6708 O O . ASP D 4 561 ? 136.393 102.234 85.178 1.00 123.68 559 ASP A O 1
ATOM 6713 N N . ASP D 4 562 ? 135.884 103.963 86.540 1.00 115.72 560 ASP A N 1
ATOM 6714 C CA . ASP D 4 562 ? 134.834 103.327 87.346 1.00 114.61 560 ASP A CA 1
ATOM 6715 C C . ASP D 4 562 ? 135.198 101.910 87.784 1.00 116.16 560 ASP A C 1
ATOM 6716 O O . ASP D 4 562 ? 134.323 101.111 88.135 1.00 116.62 560 ASP A O 1
ATOM 6721 N N . ARG D 4 563 ? 136.495 101.596 87.794 1.00 111.14 561 ARG A N 1
ATOM 6722 C CA . ARG D 4 563 ? 136.950 100.315 88.310 1.00 111.36 561 ARG A CA 1
ATOM 6723 C C . ARG D 4 563 ? 136.851 100.256 89.823 1.00 113.76 561 ARG A C 1
ATOM 6724 O O . ARG D 4 563 ? 136.968 99.170 90.398 1.00 111.57 561 ARG A O 1
ATOM 6732 N N . TYR D 4 564 ? 136.642 101.402 90.478 1.00 112.11 562 TYR A N 1
ATOM 6733 C CA . TYR D 4 564 ? 136.579 101.488 91.932 1.00 109.63 562 TYR A CA 1
ATOM 6734 C C . TYR D 4 564 ? 135.196 101.168 92.481 1.00 110.44 562 TYR A C 1
ATOM 6735 O O . TYR D 4 564 ? 134.918 101.451 93.654 1.00 114.05 562 TYR A O 1
ATOM 6744 N N . LEU D 4 565 ? 134.316 100.592 91.667 1.00 109.83 563 LEU A N 1
ATOM 6745 C CA . LEU D 4 565 ? 133.000 100.185 92.129 1.00 110.53 563 LEU A CA 1
ATOM 6746 C C . LEU D 4 565 ? 133.009 98.847 92.850 1.00 111.89 563 LEU A C 1
ATOM 6747 O O . LEU D 4 565 ? 131.976 98.453 93.398 1.00 117.43 563 LEU A O 1
ATOM 6752 N N . SER D 4 566 ? 134.139 98.145 92.868 1.00 109.01 564 SER A N 1
ATOM 6753 C CA . SER D 4 566 ? 134.247 96.858 93.535 1.00 110.62 564 SER A CA 1
ATOM 6754 C C . SER D 4 566 ? 135.650 96.709 94.101 1.00 110.76 564 SER A C 1
ATOM 6755 O O . SER D 4 566 ? 136.577 97.423 93.714 1.00 113.76 564 SER A O 1
ATOM 6758 N N . ASN D 4 567 ? 135.797 95.771 95.027 1.00 108.47 565 ASN A N 1
ATOM 6759 C CA . ASN D 4 567 ? 137.054 95.511 95.708 1.00 109.19 565 ASN A CA 1
ATOM 6760 C C . ASN D 4 567 ? 137.477 94.064 95.502 1.00 109.74 565 ASN A C 1
ATOM 6761 O O . ASN D 4 567 ? 136.636 93.157 95.502 1.00 113.56 565 ASN A O 1
ATOM 6766 N N . PRO D 4 568 ? 138.779 93.805 95.320 1.00 106.37 566 PRO A N 1
ATOM 6767 C CA . PRO D 4 568 ? 139.888 94.766 95.190 1.00 106.25 566 PRO A CA 1
ATOM 6768 C C . PRO D 4 568 ? 139.886 95.498 93.852 1.00 105.38 566 PRO A C 1
ATOM 6769 O O . PRO D 4 568 ? 138.994 95.308 93.032 1.00 107.50 566 PRO A O 1
ATOM 6773 N N . VAL D 4 569 ? 140.884 96.345 93.605 1.00 103.41 567 VAL A N 1
ATOM 6774 C CA . VAL D 4 569 ? 140.967 97.132 92.384 1.00 102.92 567 VAL A CA 1
ATOM 6775 C C . VAL D 4 569 ? 142.305 96.862 91.713 1.00 106.53 567 VAL A C 1
ATOM 6776 O O . VAL D 4 569 ? 143.356 96.826 92.356 1.00 111.51 567 VAL A O 1
ATOM 6780 N N . ARG D 4 570 ? 142.255 96.670 90.399 1.00 111.64 568 ARG A N 1
ATOM 6781 C CA . ARG D 4 570 ? 143.441 96.404 89.597 1.00 113.30 568 ARG A CA 1
ATOM 6782 C C . ARG D 4 570 ? 144.197 97.701 89.345 1.00 113.32 568 ARG A C 1
ATOM 6783 O O . ARG D 4 570 ? 143.598 98.710 88.959 1.00 111.46 568 ARG A O 1
ATOM 6791 N N . CYS D 4 571 ? 145.508 97.670 89.565 1.00 117.78 569 CYS A N 1
ATOM 6792 C CA . CYS D 4 571 ? 146.367 98.819 89.330 1.00 116.56 569 CYS A CA 1
ATOM 6793 C C . CYS D 4 571 ? 147.078 98.691 87.989 1.00 118.87 569 CYS A C 1
ATOM 6794 O O . CYS D 4 571 ? 147.332 97.588 87.500 1.00 119.08 569 CYS A O 1
ATOM 6797 N N . ASP D 4 572 ? 147.398 99.840 87.397 1.00 119.23 570 ASP A N 1
ATOM 6798 C CA . ASP D 4 572 ? 148.098 99.867 86.120 1.00 118.60 570 ASP A CA 1
ATOM 6799 C C . ASP D 4 572 ? 149.603 100.023 86.274 1.00 119.73 570 ASP A C 1
ATOM 6800 O O . ASP D 4 572 ? 150.360 99.489 85.455 1.00 117.81 570 ASP A O 1
ATOM 6805 N N . GLY D 4 573 ? 150.055 100.748 87.298 1.00 119.58 571 GLY A N 1
ATOM 6806 C CA . GLY D 4 573 ? 151.484 100.955 87.468 1.00 116.16 571 GLY A CA 1
ATOM 6807 C C . GLY D 4 573 ? 152.228 99.675 87.797 1.00 117.94 571 GLY A C 1
ATOM 6808 O O . GLY D 4 573 ? 153.292 99.399 87.237 1.00 118.83 571 GLY A O 1
ATOM 6809 N N . CYS D 4 574 ? 151.678 98.874 88.707 1.00 122.23 572 CYS A N 1
ATOM 6810 C CA . CYS D 4 574 ? 152.320 97.644 89.150 1.00 122.26 572 CYS A CA 1
ATOM 6811 C C . CYS D 4 574 ? 151.614 96.390 88.658 1.00 120.21 572 CYS A C 1
ATOM 6812 O O . CYS D 4 574 ? 152.176 95.296 88.774 1.00 116.94 572 CYS A O 1
ATOM 6815 N N . GLY D 4 575 ? 150.410 96.514 88.113 1.00 118.41 573 GLY A N 1
ATOM 6816 C CA . GLY D 4 575 ? 149.698 95.337 87.632 1.00 117.50 573 GLY A CA 1
ATOM 6817 C C . GLY D 4 575 ? 149.314 94.371 88.728 1.00 118.19 573 GLY A C 1
ATOM 6818 O O . GLY D 4 575 ? 149.433 93.151 88.554 1.00 117.09 573 GLY A O 1
ATOM 6819 N N . ALA D 4 576 ? 148.854 94.890 89.864 1.00 120.69 574 ALA A N 1
ATOM 6820 C CA . ALA D 4 576 ? 148.431 94.057 90.979 1.00 119.54 574 ALA A CA 1
ATOM 6821 C C . ALA D 4 576 ? 147.131 94.604 91.550 1.00 117.91 574 ALA A C 1
ATOM 6822 O O . ALA D 4 576 ? 146.832 95.795 91.440 1.00 118.34 574 ALA A O 1
ATOM 6824 N N . MET D 4 577 ? 146.362 93.714 92.169 1.00 111.29 575 MET A N 1
ATOM 6825 C CA . MET D 4 577 ? 145.083 94.076 92.761 1.00 113.13 575 MET A CA 1
ATOM 6826 C C . MET D 4 577 ? 145.297 94.541 94.195 1.00 112.68 575 MET A C 1
ATOM 6827 O O . MET D 4 577 ? 145.925 93.839 94.993 1.00 111.61 575 MET A O 1
ATOM 6832 N N . TYR D 4 578 ? 144.775 95.721 94.518 1.00 105.47 576 TYR A N 1
ATOM 6833 C CA . TYR D 4 578 ? 144.962 96.326 95.828 1.00 104.56 576 TYR A CA 1
ATOM 6834 C C . TYR D 4 578 ? 143.627 96.751 96.418 1.00 103.36 576 TYR A C 1
ATOM 6835 O O . TYR D 4 578 ? 142.723 97.176 95.694 1.00 107.88 576 TYR A O 1
ATOM 6844 N N . ASP D 4 579 ? 143.509 96.628 97.737 1.00 95.40 577 ASP A N 1
ATOM 6845 C CA . ASP D 4 579 ? 142.354 97.165 98.438 1.00 91.88 577 ASP A CA 1
ATOM 6846 C C . ASP D 4 579 ? 142.455 98.683 98.494 1.00 92.06 577 ASP A C 1
ATOM 6847 O O . ASP D 4 579 ? 143.512 99.239 98.802 1.00 100.90 577 ASP A O 1
ATOM 6852 N N . GLN D 4 580 ? 141.350 99.357 98.192 1.00 92.86 578 GLN A N 1
ATOM 6853 C CA . GLN D 4 580 ? 141.345 100.806 98.047 1.00 95.51 578 GLN A CA 1
ATOM 6854 C C . GLN D 4 580 ? 141.094 101.546 99.352 1.00 97.95 578 GLN A C 1
ATOM 6855 O O . GLN D 4 580 ? 141.118 102.779 99.359 1.00 101.31 578 GLN A O 1
ATOM 6861 N N . ASP D 4 581 ? 140.852 100.835 100.452 1.00 88.63 579 ASP A N 1
ATOM 6862 C CA . ASP D 4 581 ? 140.676 101.469 101.752 1.00 83.10 579 ASP A CA 1
ATOM 6863 C C . ASP D 4 581 ? 141.901 101.344 102.645 1.00 85.19 579 ASP A C 1
ATOM 6864 O O . ASP D 4 581 ? 142.248 102.303 103.346 1.00 96.66 579 ASP A O 1
ATOM 6869 N N . ARG D 4 582 ? 142.568 100.190 102.629 1.00 90.91 580 ARG A N 1
ATOM 6870 C CA . ARG D 4 582 ? 143.871 100.090 103.274 1.00 89.59 580 ARG A CA 1
ATOM 6871 C C . ARG D 4 582 ? 144.857 101.058 102.640 1.00 89.50 580 ARG A C 1
ATOM 6872 O O . ARG D 4 582 ? 145.632 101.718 103.343 1.00 94.71 580 ARG A O 1
ATOM 6880 N N . SER D 4 583 ? 144.833 101.164 101.312 1.00 86.11 581 SER A N 1
ATOM 6881 C CA . SER D 4 583 ? 145.670 102.145 100.635 1.00 86.26 581 SER A CA 1
ATOM 6882 C C . SER D 4 583 ? 145.291 103.560 101.043 1.00 90.78 581 SER A C 1
ATOM 6883 O O . SER D 4 583 ? 146.162 104.415 101.222 1.00 95.39 581 SER A O 1
ATOM 6886 N N . PHE D 4 584 ? 143.993 103.823 101.199 1.00 80.59 582 PHE A N 1
ATOM 6887 C CA . PHE D 4 584 ? 143.545 105.149 101.608 1.00 72.55 582 PHE A CA 1
ATOM 6888 C C . PHE D 4 584 ? 144.110 105.528 102.971 1.00 84.05 582 PHE A C 1
ATOM 6889 O O . PHE D 4 584 ? 144.679 106.614 103.143 1.00 91.84 582 PHE A O 1
ATOM 6897 N N . VAL D 4 585 ? 143.964 104.640 103.957 1.00 87.92 583 VAL A N 1
ATOM 6898 C CA . VAL D 4 585 ? 144.435 104.965 105.302 1.00 74.55 583 VAL A CA 1
ATOM 6899 C C . VAL D 4 585 ? 145.959 105.036 105.339 1.00 75.65 583 VAL A C 1
ATOM 6900 O O . VAL D 4 585 ? 146.535 105.873 106.046 1.00 87.51 583 VAL A O 1
ATOM 6904 N N . THR D 4 586 ? 146.640 104.172 104.580 1.00 79.11 584 THR A N 1
ATOM 6905 C CA . THR D 4 586 ? 148.095 104.244 104.521 1.00 81.64 584 THR A CA 1
ATOM 6906 C C . THR D 4 586 ? 148.554 105.569 103.927 1.00 84.28 584 THR A C 1
ATOM 6907 O O . THR D 4 586 ? 149.509 106.182 104.418 1.00 92.86 584 THR A O 1
ATOM 6911 N N . LEU D 4 587 ? 147.882 106.031 102.872 1.00 77.65 585 LEU A N 1
ATOM 6912 C CA . LEU D 4 587 ? 148.230 107.311 102.267 1.00 82.20 585 LEU A CA 1
ATOM 6913 C C . LEU D 4 587 ? 147.960 108.466 103.222 1.00 83.86 585 LEU A C 1
ATOM 6914 O O . LEU D 4 587 ? 148.738 109.423 103.279 1.00 79.44 585 LEU A O 1
ATOM 6919 N N . MET D 4 588 ? 146.857 108.400 103.972 1.00 85.43 586 MET A N 1
ATOM 6920 C CA . MET D 4 588 ? 146.574 109.448 104.949 1.00 81.70 586 MET A CA 1
ATOM 6921 C C . MET D 4 588 ? 147.647 109.501 106.029 1.00 88.92 586 MET A C 1
ATOM 6922 O O . MET D 4 588 ? 148.128 110.584 106.390 1.00 95.03 586 MET A O 1
ATOM 6927 N N . LEU D 4 589 ? 148.044 108.337 106.550 1.00 93.36 587 LEU A N 1
ATOM 6928 C CA . LEU D 4 589 ? 149.092 108.302 107.565 1.00 83.89 587 LEU A CA 1
ATOM 6929 C C . LEU D 4 589 ? 150.417 108.808 107.013 1.00 86.88 587 LEU A C 1
ATOM 6930 O O . LEU D 4 589 ? 151.146 109.531 107.701 1.00 93.28 587 LEU A O 1
ATOM 6935 N N . ARG D 4 590 ? 150.753 108.434 105.776 1.00 95.20 588 ARG A N 1
ATOM 6936 C CA . ARG D 4 590 ? 151.984 108.926 105.168 1.00 97.16 588 ARG A CA 1
ATOM 6937 C C . ARG D 4 590 ? 151.946 110.438 104.985 1.00 104.39 588 ARG A C 1
ATOM 6938 O O . ARG D 4 590 ? 152.950 111.123 105.207 1.00 106.06 588 ARG A O 1
ATOM 6946 N N . ALA D 4 591 ? 150.798 110.976 104.568 1.00 106.49 589 ALA A N 1
ATOM 6947 C CA . ALA D 4 591 ? 150.682 112.417 104.378 1.00 104.57 589 ALA A CA 1
ATOM 6948 C C . ALA D 4 591 ? 150.838 113.159 105.698 1.00 103.58 589 ALA A C 1
ATOM 6949 O O . ALA D 4 591 ? 151.529 114.181 105.770 1.00 105.88 589 ALA A O 1
ATOM 6951 N N . ALA D 4 592 ? 150.199 112.660 106.757 1.00 102.95 590 ALA A N 1
ATOM 6952 C CA . ALA D 4 592 ? 150.314 113.325 108.051 1.00 104.33 590 ALA A CA 1
ATOM 6953 C C . ALA D 4 592 ? 151.710 113.164 108.641 1.00 104.80 590 ALA A C 1
ATOM 6954 O O . ALA D 4 592 ? 152.297 114.134 109.134 1.00 100.07 590 ALA A O 1
ATOM 6956 N N . THR D 4 593 ? 152.258 111.948 108.600 1.00 116.06 591 THR A N 1
ATOM 6957 C CA . THR D 4 593 ? 153.578 111.666 109.165 1.00 117.52 591 THR A CA 1
ATOM 6958 C C . THR D 4 593 ? 154.635 111.980 108.110 1.00 115.66 591 THR A C 1
ATOM 6959 O O . THR D 4 593 ? 155.262 111.098 107.520 1.00 111.47 591 THR A O 1
ATOM 6963 N N . ALA D 4 594 ? 154.829 113.273 107.873 1.00 119.60 592 ALA A N 1
ATOM 6964 C CA . ALA D 4 594 ? 155.806 113.729 106.892 1.00 119.99 592 ALA A CA 1
ATOM 6965 C C . ALA D 4 594 ? 156.644 114.875 107.450 1.00 120.98 592 ALA A C 1
ATOM 6966 O O . ALA D 4 594 ? 157.858 114.748 107.612 1.00 119.79 592 ALA A O 1
#

B-factor: mean 96.3, std 29.55, range [46.24, 214.73]

Radius of gyration: 29.48 Å; Cα contacts (8 Å, |Δi|>4): 840; chains: 1; bounding box: 83×64×78 Å

Foldseek 3Di:
DFDKDKFKWWFDLPDDDDPLQLVQFVLLLVLLVVLQVLVVVLVVVVVVLLCVDPQLVVLVVQLVVLVVQLVVLVVVQVVQCVVVVHNDGDVVSVVSNVVSVVSNVVSVVSSVVSCVVCVVVCPVVNVVSVVVSVVVLVVSCCVPAVVHQHDVFSSVVSVVVVVVVVVVQVVCVVVPHHDGDDRDDDDRWDKHKFFDDADPPRDFQFVVQLQDCPHPCNVAKHDHQADAQVVLVVDDPVVLQVSQFAWMKHWRTADSNHTDIDTTGTTGNGHDHRPKHWGIKMWTWDAALNRIIIMIMIMIRDDAAAAFDDFKEKEKEADFDADPFATFGIKMFIPQAADDDPVCCVAFPADPRRGITIGGDGCVLVVLLVVLVVLVVVLQVLVVVLLVVVLVCPVVHAFDDDPNHGDDSVVSNPDDDCVVLLSVLVVCCVVPDPNNVSSVVSVVVCSVSSNSSRVSNVVSLVVLLVSLLVVLQRCLVGHQEYEYEPDDPVVCLVCVQPPPPDDNVVSVVSSVSCVSNVSVSSVVSNVVSCRRSNRYYHHDHQPQQLQAAQVQGDGHDPPVQVVDPFGAHDVVRDTDRSNVSSNVVRVVVVVD

Solvent-accessible surface area: 34122 Å² total; per-residue (Å²): 110,109,53,108,44,70,15,54,7,38,18,82,184,150,48,164,22,41,106,32,0,115,78,2,4,113,26,10,32,32,0,55,20,48,2,0,53,44,17,54,47,30,36,96,60,19,119,61,22,28,44,66,34,110,75,0,36,126,10,55,98,77,53,59,59,8,80,50,64,9,73,48,32,47,115,135,15,133,93,29,98,102,132,53,213,58,82,176,34,65,105,134,22,48,85,90,30,162,72,0,113,129,117,15,144,74,9,95,86,52,41,120,80,6,28,57,101,31,108,108,105,0,53,142,110,86,137,60,31,46,86,98,19,57,60,49,21,164,65,14,76,19,104,15,20,184,123,24,41,8,13,82,3,3,5,65,34,20,22,84,121,6,105,83,35,36,155,148,29,63,57,49,103,89,85,54,117,129,31,57,21,160,80,110,182,67,78,10,32,26,46,4,10,4,80,0,88,93,125,110,90,16,88,66,14,20,7,88,43,6,28,75,130,79,9,111,16,107,70,33,1,17,11,31,47,52,36,42,39,93,85,18,126,134,54,82,198,51,88,20,124,116,57,0,146,18,72,0,80,0,41,3,0,25,59,135,64,118,53,54,90,9,77,0,44,4,64,2,113,123,19,11,39,40,105,0,3,1,26,9,8,59,0,34,1,62,78,22,14,30,110,90,149,15,90,0,10,1,37,0,74,32,38,92,84,150,94,53,134,97,42,26,25,1,0,3,15,9,24,49,97,71,55,170,104,11,12,18,0,2,12,0,77,5,90,37,91,22,108,11,64,170,74,7,94,106,10,0,78,50,59,119,70,10,27,14,8,67,0,9,10,36,29,63,3,44,150,53,9,55,115,3,75,93,28,36,70,51,31,61,129,45,14,69,52,6,34,107,118,3,33,27,45,19,76,115,77,127,36,39,97,18,180,147,45,96,14,111,34,72,66,0,135,122,14,162,43,45,120,91,0,20,55,0,2,102,65,14,120,136,43,76,50,126,5,12,88,56,1,64,59,23,31,23,94,13,119,103,46,75,22,100,25,46,74,16,96,143,152,0,57,35,75,22,56,60,17,8,140,75,0,2,50,18,1,11,121,41,2,11,61,2,2,3,3,77,37,51,23,79,76,63,38,82,106,19,70,140,139,24,156,56,79,56,123,65,18,104,145,41,22,81,62,17,90,30,2,25,2,26,40,0,37,60,24,1,48,60,6,0,100,140,48,15,6,54,49,52,122,12,81,14,82,61,30,39,78,17,4,21,203,54,57,80,78,0,63,78,69,97,59,37,118,67,55,72,2,123,2,74,47,58,46,40,104,11,46,10,32,143,9,10,0,27,27,0,18,129,58,46,92,130

Nearest PDB structures (foldseek):
  8hhl-assembly1_A  TM=1.002E+00  e=0.000E+00  Mycolicibacterium mucogenicum
  8hio-assembly1_A  TM=9.740E-01  e=3.664E-97  Mycolicibacterium mucogenicum
  8hhm-assembly1_A  TM=9.842E-01  e=6.193E-90  Mycolicibacterium mucogenicum
  8pm4-assembly1_A  TM=9.765E-01  e=4.941E-69  Gordonia otitidis NBRC 100426
  8hio-assembly1_D  TM=9.857E-01  e=1.806E-16  Mycolicibacterium mucogenicum